Protein AF-0000000082939467 (afdb_homodimer)

Secondary structure (DSSP, 8-state):
--------PPEEEEEE-SSTTSSHHHHHHHHHHHHHTTT--EEEEEE-TTT--HHHHTT---S--HHHHHHTGGG--HHHHHTTSEEPTTS-EEEPPPSSGGGGGG--HHHHHHHHHHHHHH-SEEEEEE-SS--HHHHHHHHH-SEEEEEE-S-HHHHHHHHHHHHHHHHTT-GGGEEEEETTTTS--SS-GGGHHHHHT-SS-EE----HHHHHHHHHHT--HHHH-TTSHHHHHHHHHHHHHHHHHHHHHHHHHS--HHHHHHHHHHHHHTT-/--------PPEEEEEE-SSTTSSHHHHHHHHHHHHHTTT--EEEEEE-TTT--HHHHTT---S--HHHHHHTGGG--HHHHHTTSEEPTTS-EEEPPPSSGGGGGG--HHHHHHHHHHHHHH-SEEEEEE-SS--HHHHHHHHH-SEEEEEE-S-HHHHHHHHHHHHHHHHTT-GGGEEEEETTTTS--SS-GGGHHHHHT-SS-EE----HHHHHHHHHHT--HHHH-TTSHHHHHHHHHHHHHHHHHHHHHHHHHS--HHHHHHHHHHHHHTT-

Structure (mmCIF, N/CA/C/O backbone):
data_AF-0000000082939467-model_v1
#
loop_
_entity.id
_entity.type
_entity.pdbx_description
1 polymer 'AAA family ATPase'
#
loop_
_atom_site.group_PDB
_atom_site.id
_atom_site.type_symbol
_atom_site.label_atom_id
_atom_site.label_alt_id
_atom_site.label_comp_id
_atom_site.label_asym_id
_atom_site.label_entity_id
_atom_site.label_seq_id
_atom_site.pdbx_PDB_ins_code
_atom_site.Cartn_x
_atom_site.Cartn_y
_atom_site.Cartn_z
_atom_site.occupancy
_atom_site.B_iso_or_equiv
_atom_site.auth_seq_id
_atom_site.auth_comp_id
_atom_site.auth_asym_id
_atom_site.auth_atom_id
_atom_site.pdbx_PDB_model_num
ATOM 1 N N . MET A 1 1 ? 21.891 41.375 25.562 1 28.53 1 MET A N 1
ATOM 2 C CA . MET A 1 1 ? 21.516 39.969 25.781 1 28.53 1 MET A CA 1
ATOM 3 C C . MET A 1 1 ? 20.375 39.562 24.875 1 28.53 1 MET A C 1
ATOM 5 O O . MET A 1 1 ? 19.234 40.031 25.047 1 28.53 1 MET A O 1
ATOM 9 N N . SER A 1 2 ? 20.594 39.531 23.578 1 32.28 2 SER A N 1
ATOM 10 C CA . SER A 1 2 ? 19.656 39.406 22.453 1 32.28 2 SER A CA 1
ATOM 11 C C . SER A 1 2 ? 18.656 38.281 22.703 1 32.28 2 SER A C 1
ATOM 13 O O . SER A 1 2 ? 19.047 37.188 23.109 1 32.28 2 SER A O 1
ATOM 15 N N . GLU A 1 3 ? 17.531 38.562 23.281 1 34.47 3 GLU A N 1
ATOM 16 C CA . GLU A 1 3 ? 16.453 37.594 23.422 1 34.47 3 GLU A CA 1
ATOM 17 C C . GLU A 1 3 ? 16.406 36.625 22.234 1 34.47 3 GLU A C 1
ATOM 19 O O . GLU A 1 3 ? 16.062 37.031 21.125 1 34.47 3 GLU A O 1
ATOM 24 N N . GLU A 1 4 ? 17.453 35.938 21.906 1 37.97 4 GLU A N 1
ATOM 25 C CA . GLU A 1 4 ? 17.344 34.844 20.938 1 37.97 4 GLU A CA 1
ATOM 26 C C . GLU A 1 4 ? 15.953 34.219 21 1 37.97 4 GLU A C 1
ATOM 28 O O . GLU A 1 4 ? 15.633 33.5 21.953 1 37.97 4 GLU A O 1
ATOM 33 N N . LYS A 1 5 ? 14.914 34.969 20.766 1 39.53 5 LYS A N 1
ATOM 34 C CA . LYS A 1 5 ? 13.562 34.406 20.641 1 39.53 5 LYS A CA 1
ATOM 35 C C . LYS A 1 5 ? 13.586 32.969 20.125 1 39.53 5 LYS A C 1
ATOM 37 O O . LYS A 1 5 ? 14.039 32.719 19.016 1 39.53 5 LYS A O 1
ATOM 42 N N . ASN A 1 6 ? 14.086 31.984 20.797 1 44.5 6 ASN A N 1
ATOM 43 C CA . ASN A 1 6 ? 13.992 30.547 20.578 1 44.5 6 ASN A CA 1
ATOM 44 C C . ASN A 1 6 ? 12.758 30.172 19.766 1 44.5 6 ASN A C 1
ATOM 46 O O . ASN A 1 6 ? 11.695 29.891 20.328 1 44.5 6 ASN A O 1
ATOM 50 N N . GLN A 1 7 ? 12.414 30.891 18.75 1 52.31 7 GLN A N 1
ATOM 51 C CA . GLN A 1 7 ? 11.258 30.609 17.906 1 52.31 7 GLN A CA 1
ATOM 52 C C . GLN A 1 7 ? 11.148 29.109 17.609 1 52.31 7 GLN A C 1
ATOM 54 O O . GLN A 1 7 ? 12.031 28.531 16.969 1 52.31 7 GLN A O 1
ATOM 59 N N . LYS A 1 8 ? 10.453 28.312 18.359 1 68 8 LYS A N 1
ATOM 60 C CA . LYS A 1 8 ? 10.227 26.875 18.297 1 68 8 LYS A CA 1
ATOM 61 C C . LYS A 1 8 ? 9.805 26.438 16.891 1 68 8 LYS A C 1
ATOM 63 O O . LYS A 1 8 ? 8.922 27.062 16.297 1 68 8 LYS A O 1
ATOM 68 N N . ARG A 1 9 ? 10.648 25.688 16.234 1 85 9 ARG A N 1
ATOM 69 C CA . ARG A 1 9 ? 10.359 25.172 14.906 1 85 9 ARG A CA 1
ATOM 70 C C . ARG A 1 9 ? 9 24.469 14.875 1 85 9 ARG A C 1
ATOM 72 O O . ARG A 1 9 ? 8.453 24.125 15.922 1 85 9 ARG A O 1
ATOM 79 N N . GLY A 1 10 ? 8.398 24.469 13.766 1 94.25 10 GLY A N 1
ATOM 80 C CA . GLY A 1 10 ? 7.156 23.734 13.594 1 94.25 10 GLY A CA 1
ATOM 81 C C . GLY A 1 10 ? 7.27 22.266 13.953 1 94.25 10 GLY A C 1
ATOM 82 O O . GLY A 1 10 ? 8.367 21.766 14.219 1 94.25 10 GLY A O 1
ATOM 83 N N . GLU A 1 11 ? 6.188 21.688 14.141 1 96.25 11 GLU A N 1
ATOM 84 C CA . GLU A 1 11 ? 6.117 20.266 14.445 1 96.25 11 GLU A CA 1
ATOM 85 C C . GLU A 1 11 ? 6.02 19.438 13.164 1 96.25 11 GLU A C 1
ATOM 87 O O . GLU A 1 11 ? 5.293 19.797 12.242 1 96.25 11 GLU A O 1
ATOM 92 N N . PHE A 1 12 ? 6.828 18.438 13.125 1 98 12 PHE A N 1
ATOM 93 C CA . PHE A 1 12 ? 6.816 17.5 12 1 98 12 PHE A CA 1
ATOM 94 C C . PHE A 1 12 ? 6.02 16.25 12.352 1 98 12 PHE A C 1
ATOM 96 O O . PHE A 1 12 ? 6.391 15.492 13.25 1 98 12 PHE A O 1
ATOM 103 N N . ILE A 1 13 ? 4.898 15.961 11.609 1 98.56 13 ILE A N 1
ATOM 104 C CA . ILE A 1 13 ? 4.031 14.805 11.828 1 98.56 13 ILE A CA 1
ATOM 105 C C . ILE A 1 13 ? 4.133 13.852 10.633 1 98.56 13 ILE A C 1
ATOM 107 O O . ILE A 1 13 ? 3.93 14.266 9.484 1 98.56 13 ILE A O 1
ATOM 111 N N . ALA A 1 14 ? 4.504 12.648 10.875 1 98.88 14 ALA A N 1
ATOM 112 C CA . ALA A 1 14 ? 4.523 11.633 9.82 1 98.88 14 ALA A CA 1
ATOM 113 C C . ALA A 1 14 ? 3.305 10.719 9.906 1 98.88 14 ALA A C 1
ATOM 115 O O . ALA A 1 14 ? 2.982 10.211 10.984 1 98.88 14 ALA A O 1
ATOM 116 N N . VAL A 1 15 ? 2.572 10.547 8.812 1 98.94 15 VAL A N 1
ATOM 117 C CA . VAL A 1 15 ? 1.457 9.609 8.703 1 98.94 15 VAL A CA 1
ATOM 118 C C . VAL A 1 15 ? 1.911 8.344 7.988 1 98.94 15 VAL A C 1
ATOM 120 O O . VAL A 1 15 ? 2.357 8.398 6.84 1 98.94 15 VAL A O 1
ATOM 123 N N . CYS A 1 16 ? 1.821 7.227 8.648 1 98.75 16 CYS A N 1
ATOM 124 C CA . CYS A 1 16 ? 2.342 5.996 8.062 1 98.75 16 CYS A CA 1
ATOM 125 C C . CYS A 1 16 ? 1.391 4.832 8.312 1 98.75 16 CYS A C 1
ATOM 127 O O . CYS A 1 16 ? 0.401 4.973 9.031 1 98.75 16 CYS A O 1
ATOM 129 N N . SER A 1 17 ? 1.609 3.713 7.617 1 98.75 17 SER A N 1
ATOM 130 C CA . SER A 1 17 ? 0.837 2.486 7.777 1 98.75 17 SER A CA 1
ATOM 131 C C . SER A 1 17 ? 1.617 1.273 7.281 1 98.75 17 SER A C 1
ATOM 133 O O . SER A 1 17 ? 2.514 1.406 6.445 1 98.75 17 SER A O 1
ATOM 135 N N . ALA A 1 18 ? 1.252 0.161 7.836 1 98.38 18 ALA A N 1
ATOM 136 C CA . ALA A 1 18 ? 1.887 -1.093 7.441 1 98.38 18 ALA A CA 1
ATOM 137 C C . ALA A 1 18 ? 1.217 -1.68 6.203 1 98.38 18 ALA A C 1
ATOM 139 O O . ALA A 1 18 ? 1.809 -2.5 5.496 1 98.38 18 ALA A O 1
ATOM 140 N N . LYS A 1 19 ? 0.039 -1.271 5.969 1 97.69 19 LYS A N 1
ATOM 141 C CA . LYS A 1 19 ? -0.744 -1.766 4.84 1 97.69 19 LYS A CA 1
ATOM 142 C C . LYS A 1 19 ? -1.3 -0.612 4.008 1 97.69 19 LYS A C 1
ATOM 144 O O . LYS A 1 19 ? -1.622 0.449 4.547 1 97.69 19 LYS A O 1
ATOM 149 N N . GLY A 1 20 ? -1.345 -0.86 2.648 1 96.69 20 GLY A N 1
ATOM 150 C CA . GLY A 1 20 ? -1.937 0.125 1.758 1 96.69 20 GLY A CA 1
ATOM 151 C C . GLY A 1 20 ? -3.453 0.112 1.776 1 96.69 20 GLY A C 1
ATOM 152 O O . GLY A 1 20 ? -4.066 -0.899 2.127 1 96.69 20 GLY A O 1
ATOM 153 N N . GLY A 1 21 ? -4.02 1.228 1.443 1 95.44 21 GLY A N 1
ATOM 154 C CA . GLY A 1 21 ? -5.465 1.303 1.301 1 95.44 21 GLY A CA 1
ATOM 155 C C . GLY A 1 21 ? -6.184 1.526 2.619 1 95.44 21 GLY A C 1
ATOM 156 O O . GLY A 1 21 ? -7.402 1.364 2.703 1 95.44 21 GLY A O 1
ATOM 157 N N . VAL A 1 22 ? -5.461 1.931 3.611 1 97.44 22 VAL A N 1
ATOM 158 C CA . VAL A 1 22 ? -6.082 2.047 4.93 1 97.44 22 VAL A CA 1
ATOM 159 C C . VAL A 1 22 ? -6.477 3.498 5.188 1 97.44 22 VAL A C 1
ATOM 161 O O . VAL A 1 22 ? -7.047 3.816 6.234 1 97.44 22 VAL A O 1
ATOM 164 N N . GLY A 1 23 ? -6.086 4.48 4.312 1 97.62 23 GLY A N 1
ATOM 165 C CA . GLY A 1 23 ? -6.602 5.836 4.41 1 97.62 23 GLY A CA 1
ATOM 166 C C . GLY A 1 23 ? -5.547 6.848 4.82 1 97.62 23 GLY A C 1
ATOM 167 O O . GLY A 1 23 ? -5.871 7.91 5.355 1 97.62 23 GLY A O 1
ATOM 168 N N . ARG A 1 24 ? -4.289 6.586 4.598 1 98.31 24 ARG A N 1
ATOM 169 C CA . ARG A 1 24 ? -3.221 7.508 4.977 1 98.31 24 ARG A CA 1
ATOM 170 C C . ARG A 1 24 ? -3.393 8.859 4.289 1 98.31 24 ARG A C 1
ATOM 172 O O . ARG A 1 24 ? -3.424 9.898 4.949 1 98.31 24 ARG A O 1
ATOM 179 N N . THR A 1 25 ? -3.498 8.836 2.951 1 98.5 25 THR A N 1
ATOM 180 C CA . THR A 1 25 ? -3.604 10.062 2.17 1 98.5 25 THR A CA 1
ATOM 181 C C . THR A 1 25 ? -4.875 10.828 2.533 1 98.5 25 THR A C 1
ATOM 183 O O . THR A 1 25 ? -4.836 12.039 2.736 1 98.5 25 THR A O 1
ATOM 186 N N . LEU A 1 26 ? -5.957 10.094 2.664 1 98.38 26 LEU A N 1
ATOM 187 C CA . LEU A 1 26 ? -7.234 10.695 3.043 1 98.38 26 LEU A CA 1
ATOM 188 C C . LEU A 1 26 ? -7.117 11.422 4.379 1 98.38 26 LEU A C 1
ATOM 190 O O . LEU A 1 26 ? -7.57 12.562 4.508 1 98.38 26 LEU A O 1
ATOM 194 N N . LEU A 1 27 ? -6.547 10.75 5.332 1 98.69 27 LEU A N 1
ATOM 195 C CA . LEU A 1 27 ? -6.391 11.328 6.66 1 98.69 27 LEU A CA 1
ATOM 196 C C . LEU A 1 27 ? -5.469 12.539 6.621 1 98.69 27 LEU A C 1
ATOM 198 O O . LEU A 1 27 ? -5.75 13.562 7.258 1 98.69 27 LEU A O 1
ATOM 202 N N . THR A 1 28 ? -4.391 12.461 5.895 1 98.88 28 THR A N 1
ATOM 203 C CA . THR A 1 28 ? -3.383 13.516 5.824 1 98.88 28 THR A CA 1
ATOM 204 C C . THR A 1 28 ? -3.998 14.812 5.312 1 98.88 28 THR A C 1
ATOM 206 O O . THR A 1 28 ? -3.865 15.859 5.949 1 98.88 28 THR A O 1
ATOM 209 N N . VAL A 1 29 ? -4.719 14.758 4.215 1 98.81 29 VAL A N 1
ATOM 210 C CA . VAL A 1 29 ? -5.207 15.984 3.586 1 98.81 29 VAL A CA 1
ATOM 211 C C . VAL A 1 29 ? -6.336 16.578 4.426 1 98.81 29 VAL A C 1
ATOM 213 O O . VAL A 1 29 ? -6.434 17.797 4.57 1 98.81 29 VAL A O 1
ATOM 216 N N . ASN A 1 30 ? -7.16 15.758 5.012 1 98.81 30 ASN A N 1
ATOM 217 C CA . ASN A 1 30 ? -8.25 16.266 5.832 1 98.81 30 ASN A CA 1
ATOM 218 C C . ASN A 1 30 ? -7.746 16.828 7.16 1 98.81 30 ASN A C 1
ATOM 220 O O . ASN A 1 30 ? -8.25 17.844 7.645 1 98.81 30 ASN A O 1
ATOM 224 N N . LEU A 1 31 ? -6.781 16.172 7.746 1 98.56 31 LEU A N 1
ATOM 225 C CA . LEU A 1 31 ? -6.172 16.688 8.977 1 98.56 31 LEU A CA 1
ATOM 226 C C . LEU A 1 31 ? -5.504 18.031 8.734 1 98.56 31 LEU A C 1
ATOM 228 O O . LEU A 1 31 ? -5.66 18.953 9.539 1 98.56 31 LEU A O 1
ATOM 232 N N . ALA A 1 32 ? -4.742 18.156 7.648 1 98.56 32 ALA A N 1
ATOM 233 C CA . ALA A 1 32 ? -4.07 19.406 7.305 1 98.56 32 ALA A CA 1
ATOM 234 C C . ALA A 1 32 ? -5.074 20.547 7.172 1 98.56 32 ALA A C 1
ATOM 236 O O . ALA A 1 32 ? -4.879 21.609 7.75 1 98.56 32 ALA A O 1
ATOM 237 N N . VAL A 1 33 ? -6.152 20.297 6.465 1 98.31 33 VAL A N 1
ATOM 238 C CA . VAL A 1 33 ? -7.164 21.312 6.246 1 98.31 33 VAL A CA 1
ATOM 239 C C . VAL A 1 33 ? -7.855 21.656 7.566 1 98.31 33 VAL A C 1
ATOM 241 O O . VAL A 1 33 ? -8.125 22.812 7.855 1 98.31 33 VAL A O 1
ATOM 244 N N . ALA A 1 34 ? -8.133 20.641 8.367 1 97.69 34 ALA A N 1
ATOM 245 C CA . ALA A 1 34 ? -8.773 20.859 9.664 1 97.69 34 ALA A CA 1
ATOM 246 C C . ALA A 1 34 ? -7.91 21.734 10.57 1 97.69 34 ALA A C 1
ATOM 248 O O . ALA A 1 34 ? -8.422 22.609 11.258 1 97.69 34 ALA A O 1
ATOM 249 N N . LEU A 1 35 ? -6.645 21.516 10.562 1 95.75 35 LEU A N 1
ATOM 250 C CA . LEU A 1 35 ? -5.707 22.312 11.359 1 95.75 35 LEU A CA 1
ATOM 251 C C . LEU A 1 35 ? -5.598 23.734 10.82 1 95.75 35 LEU A C 1
ATOM 253 O O . LEU A 1 35 ? -5.5 24.688 11.586 1 95.75 35 LEU A O 1
ATOM 257 N N . CYS A 1 36 ? -5.602 23.859 9.555 1 92 36 CYS A N 1
ATOM 258 C CA . CYS A 1 36 ? -5.457 25.156 8.898 1 92 36 CYS A CA 1
ATOM 259 C C . CYS A 1 36 ? -6.617 26.078 9.25 1 92 36 CYS A C 1
ATOM 261 O O . CYS A 1 36 ? -6.449 27.297 9.328 1 92 36 CYS A O 1
ATOM 263 N N . LYS A 1 37 ? -7.719 25.594 9.461 1 85.75 37 LYS A N 1
ATOM 264 C CA . LYS A 1 37 ? -8.914 26.375 9.797 1 85.75 37 LYS A CA 1
ATOM 265 C C . LYS A 1 37 ? -8.75 27.094 11.133 1 85.75 37 LYS A C 1
ATOM 267 O O . LYS A 1 37 ? -9.469 28.047 11.414 1 85.75 37 LYS A O 1
ATOM 272 N N . LYS A 1 38 ? -7.801 26.828 11.844 1 82.38 38 LYS A N 1
ATOM 273 C CA . LYS A 1 38 ? -7.512 27.484 13.117 1 82.38 38 LYS A CA 1
ATOM 274 C C . LYS A 1 38 ? -6.43 28.547 12.945 1 82.38 38 LYS A C 1
ATOM 276 O O . LYS A 1 38 ? -5.734 28.891 13.906 1 82.38 38 LYS A O 1
ATOM 281 N N . ASN A 1 39 ? -6.133 28.969 11.719 1 84.19 39 ASN A N 1
ATOM 282 C CA . ASN A 1 39 ? -5.145 29.984 11.367 1 84.19 39 ASN A CA 1
ATOM 283 C C . ASN A 1 39 ? -3.725 29.5 11.656 1 84.19 39 ASN A C 1
ATOM 285 O O . ASN A 1 39 ? -2.891 30.281 12.141 1 84.19 39 ASN A O 1
ATOM 289 N N . ILE A 1 40 ? -3.617 28.25 11.531 1 88.38 40 ILE A N 1
ATOM 290 C CA . ILE A 1 40 ? -2.32 27.609 11.68 1 88.38 40 ILE A CA 1
ATOM 291 C C . ILE A 1 40 ? -1.678 27.422 10.305 1 88.38 40 ILE A C 1
ATOM 293 O O . ILE A 1 40 ? -2.334 26.984 9.359 1 88.38 40 ILE A O 1
ATOM 297 N N . ARG A 1 41 ? -0.476 27.859 10.156 1 94 41 ARG A N 1
ATOM 298 C CA . ARG A 1 41 ? 0.262 27.609 8.922 1 94 41 ARG A CA 1
ATOM 299 C C . ARG A 1 41 ? 0.647 26.141 8.797 1 94 41 ARG A C 1
ATOM 301 O O . ARG A 1 41 ? 1.319 25.594 9.68 1 94 41 ARG A O 1
ATOM 308 N N . ILE A 1 42 ? 0.168 25.516 7.727 1 96.75 42 ILE A N 1
ATOM 309 C CA . ILE A 1 42 ? 0.324 24.078 7.574 1 96.75 42 ILE A CA 1
ATOM 310 C C . ILE A 1 42 ? 0.882 23.75 6.188 1 96.75 42 ILE A C 1
ATOM 312 O O . ILE A 1 42 ? 0.485 24.375 5.195 1 96.75 42 ILE A O 1
ATOM 316 N N . SER A 1 43 ? 1.82 22.828 6.145 1 97.81 43 SER A N 1
ATOM 317 C CA . SER A 1 43 ? 2.266 22.281 4.867 1 97.81 43 SER A CA 1
ATOM 318 C C . SER A 1 43 ? 2.221 20.75 4.879 1 97.81 43 SER A C 1
ATOM 320 O O . SER A 1 43 ? 2.195 20.125 5.945 1 97.81 43 SER A O 1
ATOM 322 N N . ILE A 1 44 ? 2.059 20.203 3.688 1 98.75 44 ILE A N 1
ATOM 323 C CA . ILE A 1 44 ? 2.131 18.766 3.494 1 98.75 44 ILE A CA 1
ATOM 324 C C . ILE A 1 44 ? 3.344 18.406 2.635 1 98.75 44 ILE A C 1
ATOM 326 O O . ILE A 1 44 ? 3.598 19.062 1.617 1 98.75 44 ILE A O 1
ATOM 330 N N . LEU A 1 45 ? 4.125 17.516 3.088 1 98.62 45 LEU A N 1
ATOM 331 C CA . LEU A 1 45 ? 5.125 16.844 2.266 1 98.62 45 LEU A CA 1
ATOM 332 C C . LEU A 1 45 ? 4.594 15.516 1.748 1 98.62 45 LEU A C 1
ATOM 334 O O . LEU A 1 45 ? 4.328 14.602 2.533 1 98.62 45 LEU A O 1
ATOM 338 N N . ASP A 1 46 ? 4.375 15.43 0.477 1 98.56 46 ASP A N 1
ATOM 339 C CA . ASP A 1 46 ? 4.031 14.133 -0.089 1 98.56 46 ASP A CA 1
ATOM 340 C C . ASP A 1 46 ? 5.242 13.203 -0.101 1 98.56 46 ASP A C 1
ATOM 342 O O . ASP A 1 46 ? 6.059 13.25 -1.023 1 98.56 46 ASP A O 1
ATOM 346 N N . GLY A 1 47 ? 5.242 12.32 0.919 1 98.31 47 GLY A N 1
ATOM 347 C CA . GLY A 1 47 ? 6.406 11.484 1.158 1 98.31 47 GLY A CA 1
ATOM 348 C C . GLY A 1 47 ? 6.309 10.125 0.493 1 98.31 47 GLY A C 1
ATOM 349 O O . GLY A 1 47 ? 7.184 9.273 0.678 1 98.31 47 GLY A O 1
ATOM 350 N N . ASP A 1 48 ? 5.312 9.797 -0.119 1 98.25 48 ASP A N 1
ATOM 351 C CA . ASP A 1 48 ? 5.301 8.68 -1.062 1 98.25 48 ASP A CA 1
ATOM 352 C C . ASP A 1 48 ? 5.938 9.078 -2.393 1 98.25 48 ASP A C 1
ATOM 354 O O . ASP A 1 48 ? 5.23 9.398 -3.354 1 98.25 48 ASP A O 1
ATOM 358 N N . PHE A 1 49 ? 7.156 8.922 -2.49 1 97.88 49 PHE A N 1
ATOM 359 C CA . PHE A 1 49 ? 7.953 9.562 -3.527 1 97.88 49 PHE A CA 1
ATOM 360 C C . PHE A 1 49 ? 7.785 8.852 -4.863 1 97.88 49 PHE A C 1
ATOM 362 O O . PHE A 1 49 ? 8.164 9.383 -5.91 1 97.88 49 PHE A O 1
ATOM 369 N N . GLN A 1 50 ? 7.238 7.656 -4.863 1 97.88 50 GLN A N 1
ATOM 370 C CA . GLN A 1 50 ? 7.027 6.957 -6.125 1 97.88 50 GLN A CA 1
ATOM 371 C C . GLN A 1 50 ? 5.629 7.23 -6.68 1 97.88 50 GLN A C 1
ATOM 373 O O . GLN A 1 50 ? 5.465 7.438 -7.883 1 97.88 50 GLN A O 1
ATOM 378 N N . PHE A 1 51 ? 4.656 7.219 -5.707 1 98.06 51 PHE A N 1
ATOM 379 C CA . PHE A 1 51 ? 3.281 7.238 -6.184 1 98.06 51 PHE A CA 1
ATOM 380 C C . PHE A 1 51 ? 2.404 8.094 -5.281 1 98.06 51 PHE A C 1
ATOM 382 O O . PHE A 1 51 ? 1.312 7.684 -4.891 1 98.06 51 PHE A O 1
ATOM 389 N N . GLY A 1 52 ? 2.891 9.258 -5.016 1 97.62 52 GLY A N 1
ATOM 390 C CA . GLY A 1 52 ? 2.158 10.156 -4.137 1 97.62 52 GLY A CA 1
ATOM 391 C C . GLY A 1 52 ? 0.855 10.648 -4.742 1 97.62 52 GLY A C 1
ATOM 392 O O . GLY A 1 52 ? 0.78 10.906 -5.945 1 97.62 52 GLY A O 1
ATOM 393 N N . ASP A 1 53 ? -0.209 10.82 -3.842 1 97 53 ASP A N 1
ATOM 394 C CA . ASP A 1 53 ? -1.542 11.156 -4.34 1 97 53 ASP A CA 1
ATOM 395 C C . ASP A 1 53 ? -2.08 12.414 -3.668 1 97 53 ASP A C 1
ATOM 397 O O . ASP A 1 53 ? -3.26 12.742 -3.811 1 97 53 ASP A O 1
ATOM 401 N N . VAL A 1 54 ? -1.23 13.125 -2.945 1 98.5 54 VAL A N 1
ATOM 402 C CA . VAL A 1 54 ? -1.71 14.281 -2.189 1 98.5 54 VAL A CA 1
ATOM 403 C C . VAL A 1 54 ? -2.262 15.336 -3.148 1 98.5 54 VAL A C 1
ATOM 405 O O . VAL A 1 54 ? -3.342 15.883 -2.92 1 98.5 54 VAL A O 1
ATOM 408 N N . SER A 1 55 ? -1.51 15.625 -4.254 1 97.88 55 SER A N 1
ATOM 409 C CA . SER A 1 55 ? -1.949 16.625 -5.215 1 97.88 55 SER A CA 1
ATOM 410 C C . SER A 1 55 ? -3.305 16.266 -5.816 1 97.88 55 SER A C 1
ATOM 412 O O . SER A 1 55 ? -4.18 17.125 -5.949 1 97.88 55 SER A O 1
ATOM 414 N N . LEU A 1 56 ? -3.49 15.078 -6.105 1 96.94 56 LEU A N 1
ATOM 415 C CA . LEU A 1 56 ? -4.762 14.609 -6.652 1 96.94 56 LEU A CA 1
ATOM 416 C C . LEU A 1 56 ? -5.871 14.711 -5.609 1 96.94 56 LEU A C 1
ATOM 418 O O . LEU A 1 56 ? -6.984 15.125 -5.922 1 96.94 56 LEU A O 1
ATOM 422 N N . ALA A 1 57 ? -5.578 14.336 -4.375 1 97.94 57 ALA A N 1
ATOM 423 C CA . ALA A 1 57 ? -6.547 14.328 -3.283 1 97.94 57 ALA A CA 1
ATOM 424 C C . ALA A 1 57 ? -7.008 15.75 -2.951 1 97.94 57 ALA A C 1
ATOM 426 O O . ALA A 1 57 ? -8.039 15.938 -2.297 1 97.94 57 ALA A O 1
ATOM 427 N N . MET A 1 58 ? -6.211 16.734 -3.428 1 98.25 58 MET A N 1
ATOM 428 C CA . MET A 1 58 ? -6.543 18.125 -3.139 1 98.25 58 MET A CA 1
ATOM 429 C C . MET A 1 58 ? -6.809 18.906 -4.426 1 98.25 58 MET A C 1
ATOM 431 O O . MET A 1 58 ? -6.891 20.125 -4.41 1 98.25 58 MET A O 1
ATOM 435 N N . ASP A 1 59 ? -6.848 18.172 -5.508 1 97.38 59 ASP A N 1
ATOM 436 C CA . ASP A 1 59 ? -7.09 18.75 -6.828 1 97.38 59 ASP A CA 1
ATOM 437 C C . ASP A 1 59 ? -6.102 19.859 -7.133 1 97.38 59 ASP A C 1
ATOM 439 O O . ASP A 1 59 ? -6.496 20.953 -7.574 1 97.38 59 ASP A O 1
ATOM 443 N N . LEU A 1 60 ? -4.883 19.516 -6.844 1 96.19 60 LEU A N 1
ATOM 444 C CA . LEU A 1 60 ? -3.805 20.453 -7.121 1 96.19 60 LEU A CA 1
ATOM 445 C C . LEU A 1 60 ? -3.086 20.078 -8.414 1 96.19 60 LEU A C 1
ATOM 447 O O . LEU A 1 60 ? -2.859 18.906 -8.695 1 96.19 60 LEU A O 1
ATOM 451 N N . GLN A 1 61 ? -2.916 21.016 -9.227 1 89 61 GLN A N 1
ATOM 452 C CA . GLN A 1 61 ? -2.043 20.859 -10.391 1 89 61 GLN A CA 1
ATOM 453 C C . GLN A 1 61 ? -0.644 21.391 -10.094 1 89 61 GLN A C 1
ATOM 455 O O . GLN A 1 61 ? -0.372 22.578 -10.273 1 89 61 GLN A O 1
ATOM 460 N N . SER A 1 62 ? 0.116 20.578 -9.688 1 82.94 62 SER A N 1
ATOM 461 C CA . SER A 1 62 ? 1.438 21.016 -9.258 1 82.94 62 SER A CA 1
ATOM 462 C C . SER A 1 62 ? 2.363 21.234 -10.445 1 82.94 62 SER A C 1
ATOM 464 O O . SER A 1 62 ? 2.525 20.344 -11.289 1 82.94 62 SER A O 1
ATOM 466 N N . THR A 1 63 ? 2.885 22.391 -10.422 1 84.19 63 THR A N 1
ATOM 467 C CA . THR A 1 63 ? 3.871 22.703 -11.445 1 84.19 63 THR A CA 1
ATOM 468 C C . THR A 1 63 ? 5.242 22.156 -11.07 1 84.19 63 THR A C 1
ATOM 470 O O . THR A 1 63 ? 5.988 21.688 -11.938 1 84.19 63 THR A O 1
ATOM 473 N N . PHE A 1 64 ? 5.477 22.203 -9.773 1 89.94 64 PHE A N 1
ATOM 474 C CA . PHE A 1 64 ? 6.754 21.75 -9.242 1 89.94 64 PHE A CA 1
ATOM 475 C C . PHE A 1 64 ? 6.551 20.609 -8.25 1 89.94 64 PHE A C 1
ATOM 477 O O . PHE A 1 64 ? 5.473 20.469 -7.664 1 89.94 64 PHE A O 1
ATOM 484 N N . THR A 1 65 ? 7.598 19.797 -8.203 1 93.56 65 THR A N 1
ATOM 485 C CA . THR A 1 65 ? 7.652 18.703 -7.238 1 93.56 65 THR A CA 1
ATOM 486 C C . THR A 1 65 ? 8.953 18.75 -6.438 1 93.56 65 THR A C 1
ATOM 488 O O . THR A 1 65 ? 9.781 19.625 -6.645 1 93.56 65 THR A O 1
ATOM 491 N N . ILE A 1 66 ? 9.094 17.859 -5.562 1 92.88 66 ILE A N 1
ATOM 492 C CA . ILE A 1 66 ? 10.305 17.781 -4.746 1 92.88 66 ILE A CA 1
ATOM 493 C C . ILE A 1 66 ? 11.516 17.547 -5.637 1 92.88 66 ILE A C 1
ATOM 495 O O . ILE A 1 66 ? 12.633 17.938 -5.297 1 92.88 66 ILE A O 1
ATOM 499 N N . LYS A 1 67 ? 11.312 16.906 -6.746 1 91.81 67 LYS A N 1
ATOM 500 C CA . LYS A 1 67 ? 12.398 16.688 -7.699 1 91.81 67 LYS A CA 1
ATOM 501 C C . LYS A 1 67 ? 13.023 18 -8.141 1 91.81 67 LYS A C 1
ATOM 503 O O . LYS A 1 67 ? 14.242 18.109 -8.273 1 91.81 67 LYS A O 1
ATOM 508 N N . ASP A 1 68 ? 12.211 18.984 -8.336 1 91.44 68 ASP A N 1
ATOM 509 C CA . ASP A 1 68 ? 12.68 20.297 -8.781 1 91.44 68 ASP A CA 1
ATOM 510 C C . ASP A 1 68 ? 13.469 21 -7.676 1 91.44 68 ASP A C 1
ATOM 512 O O . ASP A 1 68 ? 14.438 21.703 -7.957 1 91.44 68 ASP A O 1
ATOM 516 N N . VAL A 1 69 ? 13.062 20.766 -6.48 1 88.25 69 VAL A N 1
ATOM 517 C CA . VAL A 1 69 ? 13.758 21.359 -5.336 1 88.25 69 VAL A CA 1
ATOM 518 C C . VAL A 1 69 ? 15.172 20.797 -5.25 1 88.25 69 VAL A C 1
ATOM 520 O O . VAL A 1 69 ? 16.125 21.531 -5.016 1 88.25 69 VAL A O 1
ATOM 523 N N . ILE A 1 70 ? 15.266 19.5 -5.5 1 88.38 70 ILE A N 1
ATOM 524 C CA . ILE A 1 70 ? 16.547 18.797 -5.414 1 88.38 70 ILE A CA 1
ATOM 525 C C . ILE A 1 70 ? 17.5 19.359 -6.457 1 88.38 70 ILE A C 1
ATOM 527 O O . ILE A 1 70 ? 18.703 19.469 -6.203 1 88.38 70 ILE A O 1
ATOM 531 N N . GLN A 1 71 ? 16.984 19.703 -7.555 1 85.38 71 GLN A N 1
ATOM 532 C CA . GLN A 1 71 ? 17.812 20.219 -8.633 1 85.38 71 GLN A CA 1
ATOM 533 C C . GLN A 1 71 ? 18.391 21.594 -8.273 1 85.38 71 GLN A C 1
ATOM 535 O O . GLN A 1 71 ? 19.422 22 -8.828 1 85.38 71 GLN A O 1
ATOM 540 N N . GLU A 1 72 ? 17.812 22.297 -7.281 1 83.69 72 GLU A N 1
ATOM 541 C CA . GLU A 1 72 ? 18.25 23.625 -6.855 1 83.69 72 GLU A CA 1
ATOM 542 C C . GLU A 1 72 ? 18.703 23.609 -5.395 1 83.69 72 GLU A C 1
ATOM 544 O O . GLU A 1 72 ? 18.625 24.641 -4.715 1 83.69 72 GLU A O 1
ATOM 549 N N . ILE A 1 73 ? 19.094 22.516 -4.969 1 82 73 ILE A N 1
ATOM 550 C CA . ILE A 1 73 ? 19.25 22.297 -3.539 1 82 73 ILE A CA 1
ATOM 551 C C . ILE A 1 73 ? 20.359 23.203 -2.998 1 82 73 ILE A C 1
ATOM 553 O O . ILE A 1 73 ? 20.297 23.641 -1.848 1 82 73 ILE A O 1
ATOM 557 N N . THR A 1 74 ? 21.344 23.5 -3.777 1 81 74 THR A N 1
ATOM 558 C CA . THR A 1 74 ? 22.469 24.312 -3.336 1 81 74 THR A CA 1
ATOM 559 C C . THR A 1 74 ? 22.047 25.734 -3.057 1 81 74 THR A C 1
ATOM 561 O O . THR A 1 74 ? 22.641 26.422 -2.229 1 81 74 THR A O 1
ATOM 564 N N . ARG A 1 75 ? 20.953 26.188 -3.617 1 80.62 75 ARG A N 1
ATOM 565 C CA . ARG A 1 75 ? 20.469 27.562 -3.465 1 80.62 75 ARG A CA 1
ATOM 566 C C . ARG A 1 75 ? 19.219 27.609 -2.611 1 80.62 75 ARG A C 1
ATOM 568 O O . ARG A 1 75 ? 18.609 28.672 -2.447 1 80.62 75 ARG A O 1
ATOM 575 N N . LEU A 1 76 ? 18.984 26.547 -2.047 1 80.75 76 LEU A N 1
ATOM 576 C CA . LEU A 1 76 ? 17.688 26.422 -1.398 1 80.75 76 LEU A CA 1
ATOM 577 C C . LEU A 1 76 ? 17.672 27.141 -0.055 1 80.75 76 LEU A C 1
ATOM 579 O O . LEU A 1 76 ? 18.578 26.938 0.771 1 80.75 76 LEU A O 1
ATOM 583 N N . ASP A 1 77 ? 16.938 28.109 0.051 1 80.75 77 ASP A N 1
ATOM 584 C CA . ASP A 1 77 ? 16.562 28.703 1.33 1 80.75 77 ASP A CA 1
ATOM 585 C C . ASP A 1 77 ? 15.055 28.719 1.515 1 80.75 77 ASP A C 1
ATOM 587 O O . ASP A 1 77 ? 14.32 28.125 0.728 1 80.75 77 ASP A O 1
ATOM 591 N N . GLU A 1 78 ? 14.594 29.203 2.648 1 75.12 78 GLU A N 1
ATOM 592 C CA . GLU A 1 78 ? 13.172 29.156 2.973 1 75.12 78 GLU A CA 1
ATOM 593 C C . GLU A 1 78 ? 12.344 29.891 1.922 1 75.12 78 GLU A C 1
ATOM 595 O O . GLU A 1 78 ? 11.211 29.484 1.623 1 75.12 78 GLU A O 1
ATOM 600 N N . TYR A 1 79 ? 12.875 30.922 1.36 1 78.56 79 TYR A N 1
ATOM 601 C CA . TYR A 1 79 ? 12.133 31.719 0.396 1 78.56 79 TYR A CA 1
ATOM 602 C C . TYR A 1 79 ? 12.055 31.031 -0.955 1 78.56 79 TYR A C 1
ATOM 604 O O . TYR A 1 79 ? 11 31.016 -1.596 1 78.56 79 TYR A O 1
ATOM 612 N N . THR A 1 80 ? 13.062 30.344 -1.239 1 85.06 80 THR A N 1
ATOM 613 C CA . THR A 1 80 ? 13.07 29.625 -2.516 1 85.06 80 THR A CA 1
ATOM 614 C C . THR A 1 80 ? 12.211 28.375 -2.439 1 85.06 80 THR A C 1
ATOM 616 O O . THR A 1 80 ? 11.547 28 -3.412 1 85.06 80 THR A O 1
ATOM 619 N N . LEU A 1 81 ? 12.117 27.828 -1.257 1 90.12 81 LEU A N 1
ATOM 620 C CA . LEU A 1 81 ? 11.312 26.625 -1.096 1 90.12 81 LEU A CA 1
ATOM 621 C C . LEU A 1 81 ? 9.828 26.938 -1.256 1 90.12 81 LEU A C 1
ATOM 623 O O . LEU A 1 81 ? 9.078 26.156 -1.829 1 90.12 81 LEU A O 1
ATOM 627 N N . ALA A 1 82 ? 9.469 28.078 -0.8 1 89.38 82 ALA A N 1
ATOM 628 C CA . ALA A 1 82 ? 8.07 28.5 -0.832 1 89.38 82 ALA A CA 1
ATOM 629 C C . ALA A 1 82 ? 7.539 28.531 -2.264 1 89.38 82 ALA A C 1
ATOM 631 O O . ALA A 1 82 ? 6.367 28.25 -2.504 1 89.38 82 ALA A O 1
ATOM 632 N N . SER A 1 83 ? 8.438 28.797 -3.188 1 89.31 83 SER A N 1
ATOM 633 C CA . SER A 1 83 ? 8.039 28.922 -4.586 1 89.31 83 SER A CA 1
ATOM 634 C C . SER A 1 83 ? 7.738 27.547 -5.195 1 89.31 83 SER A C 1
ATOM 636 O O . SER A 1 83 ? 7.105 27.469 -6.25 1 89.31 83 SER A O 1
ATOM 638 N N . TYR A 1 84 ? 8.141 26.562 -4.527 1 92.44 84 TYR A N 1
ATOM 639 C CA . TYR A 1 84 ? 7.945 25.203 -5.047 1 92.44 84 TYR A CA 1
ATOM 640 C C . TYR A 1 84 ? 6.703 24.562 -4.441 1 92.44 84 TYR A C 1
ATOM 642 O O . TYR A 1 84 ? 6.281 23.484 -4.867 1 92.44 84 TYR A O 1
ATOM 650 N N . LEU A 1 85 ? 6.141 25.25 -3.496 1 94.94 85 LEU A N 1
ATOM 651 C CA . LEU A 1 85 ? 4.957 24.719 -2.836 1 94.94 85 LEU A CA 1
ATOM 652 C C . LEU A 1 85 ? 3.693 25.078 -3.607 1 94.94 85 LEU A C 1
ATOM 654 O O . LEU A 1 85 ? 3.576 26.188 -4.125 1 94.94 85 LEU A O 1
ATOM 658 N N . SER A 1 86 ? 2.824 24.125 -3.771 1 96.62 86 SER A N 1
ATOM 659 C CA . SER A 1 86 ? 1.487 24.406 -4.289 1 96.62 86 SER A CA 1
ATOM 660 C C . SER A 1 86 ? 0.561 24.906 -3.184 1 96.62 86 SER A C 1
ATOM 662 O O . SER A 1 86 ? 0.545 24.344 -2.082 1 96.62 86 SER A O 1
ATOM 664 N N . HIS A 1 87 ? -0.192 25.922 -3.51 1 96.12 87 HIS A N 1
ATOM 665 C CA . HIS A 1 87 ? -1.094 26.516 -2.531 1 96.12 87 HIS A CA 1
ATOM 666 C C . HIS A 1 87 ? -2.529 26.047 -2.748 1 96.12 87 HIS A C 1
ATOM 668 O O . HIS A 1 87 ? -3.107 26.281 -3.812 1 96.12 87 HIS A O 1
ATOM 674 N N . HIS A 1 88 ? -3.064 25.422 -1.769 1 97.38 88 HIS A N 1
ATOM 675 C CA . HIS A 1 88 ? -4.461 25 -1.802 1 97.38 88 HIS A CA 1
ATOM 676 C C . HIS A 1 88 ? -5.379 26.109 -1.304 1 97.38 88 HIS A C 1
ATOM 678 O O . HIS A 1 88 ? -4.965 26.953 -0.503 1 97.38 88 HIS A O 1
ATOM 684 N N . GLU A 1 89 ? -6.625 26.141 -1.75 1 96.06 89 GLU A N 1
ATOM 685 C CA . GLU A 1 89 ? -7.57 27.188 -1.393 1 96.06 89 GLU A CA 1
ATOM 686 C C . GLU A 1 89 ? -7.828 27.203 0.112 1 96.06 89 GLU A C 1
ATOM 688 O O . GLU A 1 89 ? -8.18 28.25 0.671 1 96.06 89 GLU A O 1
ATOM 693 N N . SER A 1 90 ? -7.641 26.125 0.801 1 96.56 90 SER A N 1
ATOM 694 C CA . SER A 1 90 ? -7.824 26.047 2.246 1 96.56 90 SER A CA 1
ATOM 695 C C . SER A 1 90 ? -6.723 26.797 2.986 1 96.56 90 SER A C 1
ATOM 697 O O . SER A 1 90 ? -6.836 27.047 4.184 1 96.56 90 SER A O 1
ATOM 699 N N . GLY A 1 91 ? -5.605 27.016 2.314 1 96.62 91 GLY A N 1
ATOM 700 C CA . GLY A 1 91 ? -4.441 27.625 2.941 1 96.62 91 GLY A CA 1
ATOM 701 C C . GLY A 1 91 ? -3.289 26.656 3.129 1 96.62 91 GLY A C 1
ATOM 702 O O . GLY A 1 91 ? -2.164 27.062 3.418 1 96.62 91 GLY A O 1
ATOM 703 N N . VAL A 1 92 ? -3.553 25.406 2.896 1 97.88 92 VAL A N 1
ATOM 704 C CA . VAL A 1 92 ? -2.52 24.375 3.039 1 97.88 92 VAL A CA 1
ATOM 705 C C . VAL A 1 92 ? -1.524 24.484 1.886 1 97.88 92 VAL A C 1
ATOM 707 O O . VAL A 1 92 ? -1.919 24.688 0.735 1 97.88 92 VAL A O 1
ATOM 710 N N . LYS A 1 93 ? -0.258 24.375 2.219 1 97.44 93 LYS A N 1
ATOM 711 C CA . LYS A 1 93 ? 0.794 24.312 1.208 1 97.44 93 LYS A CA 1
ATOM 712 C C . LYS A 1 93 ? 1.302 22.891 1.02 1 97.44 93 LYS A C 1
ATOM 714 O O . LYS A 1 93 ? 1.431 22.141 1.988 1 97.44 93 LYS A O 1
ATOM 719 N N . VAL A 1 94 ? 1.568 22.531 -0.301 1 98.31 94 VAL A N 1
ATOM 720 C CA . VAL A 1 94 ? 1.925 21.141 -0.569 1 98.31 94 VAL A CA 1
ATOM 721 C C . VAL A 1 94 ? 3.234 21.078 -1.354 1 98.31 94 VAL A C 1
ATOM 723 O O . VAL A 1 94 ? 3.389 21.781 -2.365 1 98.31 94 VAL A O 1
ATOM 726 N N . LEU A 1 95 ? 4.176 20.375 -0.808 1 97.94 95 LEU A N 1
ATOM 727 C CA . LEU A 1 95 ? 5.301 19.922 -1.612 1 97.94 95 LEU A CA 1
ATOM 728 C C . LEU A 1 95 ? 5.02 18.547 -2.205 1 97.94 95 LEU A C 1
ATOM 730 O O . LEU A 1 95 ? 5.043 17.531 -1.492 1 97.94 95 LEU A O 1
ATOM 734 N N . SER A 1 96 ? 4.832 18.5 -3.484 1 97.88 96 SER A N 1
ATOM 735 C CA . SER A 1 96 ? 4.34 17.312 -4.176 1 97.88 96 SER A CA 1
ATOM 736 C C . SER A 1 96 ? 5.453 16.297 -4.387 1 97.88 96 SER A C 1
ATOM 738 O O . SER A 1 96 ? 6.625 16.672 -4.508 1 97.88 96 SER A O 1
ATOM 740 N N . ALA A 1 97 ? 5.055 15.031 -4.41 1 97.38 97 ALA A N 1
ATOM 741 C CA . ALA A 1 97 ? 5.961 13.961 -4.816 1 97.38 97 ALA A CA 1
ATOM 742 C C . ALA A 1 97 ? 6.344 14.094 -6.285 1 97.38 97 ALA A C 1
ATOM 744 O O . ALA A 1 97 ? 5.68 14.812 -7.043 1 97.38 97 ALA A O 1
ATOM 745 N N . PRO A 1 98 ? 7.41 13.391 -6.672 1 96 98 PRO A N 1
ATOM 746 C CA . PRO A 1 98 ? 7.777 13.406 -8.094 1 96 98 PRO A CA 1
ATOM 747 C C . PRO A 1 98 ? 6.648 12.922 -9 1 96 98 PRO A C 1
ATOM 749 O O . PRO A 1 98 ? 5.793 12.148 -8.562 1 96 98 PRO A O 1
ATOM 752 N N . ASP A 1 99 ? 6.719 13.312 -10.242 1 92.94 99 ASP A N 1
ATOM 753 C CA . ASP A 1 99 ? 5.672 12.969 -11.203 1 92.94 99 ASP A CA 1
ATOM 754 C C . ASP A 1 99 ? 5.879 11.555 -11.75 1 92.94 99 ASP A C 1
ATOM 756 O O . ASP A 1 99 ? 4.965 10.977 -12.344 1 92.94 99 ASP A O 1
ATOM 760 N N . GLN A 1 100 ? 7.102 11.086 -11.578 1 95.62 100 GLN A N 1
ATOM 761 C CA . GLN A 1 100 ? 7.43 9.727 -12 1 95.62 100 GLN A CA 1
ATOM 762 C C . GLN A 1 100 ? 8.156 8.969 -10.891 1 95.62 100 GLN A C 1
ATOM 764 O O . GLN A 1 100 ? 8.977 9.547 -10.172 1 95.62 100 GLN A O 1
ATOM 769 N N . PRO A 1 101 ? 7.82 7.672 -10.805 1 97.06 101 PRO A N 1
ATOM 770 C CA . PRO A 1 101 ? 8.375 6.918 -9.672 1 97.06 101 PRO A CA 1
ATOM 771 C C . PRO A 1 101 ? 9.891 6.762 -9.75 1 97.06 101 PRO A C 1
ATOM 773 O O . PRO A 1 101 ? 10.555 6.609 -8.719 1 97.06 101 PRO A O 1
ATOM 776 N N . GLU A 1 102 ? 10.461 6.848 -10.906 1 94.88 102 GLU A N 1
ATOM 777 C CA . GLU A 1 102 ? 11.898 6.637 -11.039 1 94.88 102 GLU A CA 1
ATOM 778 C C . GLU A 1 102 ? 12.688 7.77 -10.391 1 94.88 102 GLU A C 1
ATOM 780 O O . GLU A 1 102 ? 13.883 7.621 -10.109 1 94.88 102 GLU A O 1
ATOM 785 N N . TYR A 1 103 ? 12.094 8.914 -10.133 1 95.62 103 TYR A N 1
ATOM 786 C CA . TYR A 1 103 ? 12.781 10.055 -9.539 1 95.62 103 TYR A CA 1
ATOM 787 C C . TYR A 1 103 ? 12.836 9.938 -8.023 1 95.62 103 TYR A C 1
ATOM 789 O O . TYR A 1 103 ? 13.484 10.742 -7.352 1 95.62 103 TYR A O 1
ATOM 797 N N . ALA A 1 104 ? 12.188 8.906 -7.484 1 96.31 104 ALA A N 1
ATOM 798 C CA . ALA A 1 104 ? 12.18 8.711 -6.039 1 96.31 104 ALA A CA 1
ATOM 799 C C . ALA A 1 104 ? 13.602 8.539 -5.5 1 96.31 104 ALA A C 1
ATOM 801 O O . ALA A 1 104 ? 13.914 9 -4.398 1 96.31 104 ALA A O 1
ATOM 802 N N . ASP A 1 105 ? 14.469 7.941 -6.258 1 93.56 105 ASP A N 1
ATOM 803 C CA . ASP A 1 105 ? 15.812 7.617 -5.797 1 93.56 105 ASP A CA 1
ATOM 804 C C . ASP A 1 105 ? 16.672 8.875 -5.707 1 93.56 105 ASP A C 1
ATOM 806 O O . ASP A 1 105 ? 17.75 8.859 -5.086 1 93.56 105 ASP A O 1
ATOM 810 N N . LEU A 1 106 ? 16.234 9.961 -6.297 1 94 106 LEU A N 1
ATOM 811 C CA . LEU A 1 106 ? 16.953 11.234 -6.207 1 94 106 LEU A CA 1
ATOM 812 C C . LEU A 1 106 ? 16.812 11.844 -4.82 1 94 106 LEU A C 1
ATOM 814 O O . LEU A 1 106 ? 17.578 12.727 -4.441 1 94 106 LEU A O 1
ATOM 818 N N . ILE A 1 107 ? 15.789 11.445 -4.145 1 95.19 107 ILE A N 1
ATOM 819 C CA . ILE A 1 107 ? 15.547 11.969 -2.805 1 95.19 107 ILE A CA 1
ATOM 820 C C . ILE A 1 107 ? 16.422 11.227 -1.798 1 95.19 107 ILE A C 1
ATOM 822 O O . ILE A 1 107 ? 16.156 10.062 -1.47 1 95.19 107 ILE A O 1
ATOM 826 N N . THR A 1 108 ? 17.375 11.891 -1.315 1 93.94 108 THR A N 1
ATOM 827 C CA . THR A 1 108 ? 18.328 11.289 -0.386 1 93.94 108 THR A CA 1
ATOM 828 C C . THR A 1 108 ? 18.109 11.82 1.028 1 93.94 108 THR A C 1
ATOM 830 O O . THR A 1 108 ? 17.297 12.727 1.239 1 93.94 108 THR A O 1
ATOM 833 N N . GLU A 1 109 ? 18.781 11.141 1.959 1 94.31 109 GLU A N 1
ATOM 834 C CA . GLU A 1 109 ? 18.75 11.625 3.338 1 94.31 109 GLU A CA 1
ATOM 835 C C . GLU A 1 109 ? 19.203 13.078 3.424 1 94.31 109 GLU A C 1
ATOM 837 O O . GLU A 1 109 ? 18.609 13.875 4.152 1 94.31 109 GLU A O 1
ATOM 842 N N . GLU A 1 110 ? 20.219 13.398 2.686 1 92 110 GLU A N 1
ATOM 843 C CA . GLU A 1 110 ? 20.75 14.758 2.678 1 92 110 GLU A CA 1
ATOM 844 C C . GLU A 1 110 ? 19.719 15.758 2.189 1 92 110 GLU A C 1
ATOM 846 O O . GLU A 1 110 ? 19.578 16.844 2.75 1 92 110 GLU A O 1
ATOM 851 N N . THR A 1 111 ? 19 15.336 1.193 1 91.5 111 THR A N 1
ATOM 852 C CA . THR A 1 111 ? 17.953 16.203 0.644 1 91.5 111 THR A CA 1
ATOM 853 C C . THR A 1 111 ? 16.875 16.469 1.686 1 91.5 111 THR A C 1
ATOM 855 O O . THR A 1 111 ? 16.453 17.609 1.862 1 91.5 111 THR A O 1
ATOM 858 N N . LEU A 1 112 ? 16.438 15.461 2.367 1 94.94 112 LEU A N 1
ATOM 859 C CA . LEU A 1 112 ? 15.375 15.594 3.363 1 94.94 112 LEU A CA 1
ATOM 860 C C . LEU A 1 112 ? 15.867 16.391 4.57 1 94.94 112 LEU A C 1
ATOM 862 O O . LEU A 1 112 ? 15.094 17.125 5.184 1 94.94 112 LEU A O 1
ATOM 866 N N . GLU A 1 113 ? 17.141 16.297 4.875 1 93.75 113 GLU A N 1
ATOM 867 C CA . GLU A 1 113 ? 17.75 17.031 5.98 1 93.75 113 GLU A CA 1
ATOM 868 C C . GLU A 1 113 ? 17.75 18.531 5.703 1 93.75 113 GLU A C 1
ATOM 870 O O . GLU A 1 113 ? 17.766 19.344 6.633 1 93.75 113 GLU A O 1
ATOM 875 N N . LYS A 1 114 ? 17.719 18.844 4.52 1 92.62 114 LYS A N 1
ATOM 876 C CA . LYS A 1 114 ? 17.719 20.25 4.137 1 92.62 114 LYS A CA 1
ATOM 877 C C . LYS A 1 114 ? 16.297 20.781 4 1 92.62 114 LYS A C 1
ATOM 879 O O . LYS A 1 114 ? 15.984 21.891 4.465 1 92.62 114 LYS A O 1
ATOM 884 N N . ILE A 1 115 ? 15.43 20.031 3.432 1 94.69 115 ILE A N 1
ATOM 885 C CA . ILE A 1 115 ? 14.102 20.484 3.035 1 94.69 115 ILE A CA 1
ATOM 886 C C . ILE A 1 115 ? 13.195 20.562 4.266 1 94.69 115 ILE A C 1
ATOM 888 O O . ILE A 1 115 ? 12.477 21.547 4.449 1 94.69 115 ILE A O 1
ATOM 892 N N . ILE A 1 116 ? 13.242 19.562 5.145 1 96.44 116 ILE A N 1
ATOM 893 C CA . ILE A 1 116 ? 12.281 19.438 6.238 1 96.44 116 ILE A CA 1
ATOM 894 C C . ILE A 1 116 ? 12.445 20.609 7.211 1 96.44 116 ILE A C 1
ATOM 896 O O . ILE A 1 116 ? 11.469 21.266 7.551 1 96.44 116 ILE A O 1
ATOM 900 N N . PRO A 1 117 ? 13.672 21 7.602 1 94.5 117 PRO A N 1
ATOM 901 C CA . PRO A 1 117 ? 13.82 22.141 8.5 1 94.5 117 PRO A CA 1
ATOM 902 C C . PRO A 1 117 ? 13.297 23.438 7.887 1 94.5 117 PRO A C 1
ATOM 904 O O . PRO A 1 117 ? 12.711 24.266 8.594 1 94.5 117 PRO A O 1
ATOM 907 N N . LEU A 1 118 ? 13.5 23.562 6.625 1 93.81 118 LEU A N 1
ATOM 908 C CA . LEU A 1 118 ? 13.016 24.781 5.957 1 93.81 118 LEU A CA 1
ATOM 909 C C . LEU A 1 118 ? 11.492 24.828 5.98 1 93.81 118 LEU A C 1
ATOM 911 O O . LEU A 1 118 ? 10.914 25.906 6.18 1 93.81 118 LEU A O 1
ATOM 915 N N . MET A 1 119 ? 10.867 23.719 5.793 1 95.31 119 MET A N 1
ATOM 916 C CA . MET A 1 119 ? 9.406 23.656 5.855 1 95.31 119 MET A CA 1
ATOM 917 C C . MET A 1 119 ? 8.914 23.969 7.266 1 95.31 119 MET A C 1
ATOM 919 O O . MET A 1 119 ? 7.902 24.656 7.434 1 95.31 119 MET A O 1
ATOM 923 N N . LEU A 1 120 ? 9.641 23.516 8.227 1 94.5 120 LEU A N 1
ATOM 924 C CA . LEU A 1 120 ? 9.234 23.656 9.625 1 94.5 120 LEU A CA 1
ATOM 925 C C . LEU A 1 120 ? 9.422 25.094 10.094 1 94.5 120 LEU A C 1
ATOM 927 O O . LEU A 1 120 ? 8.766 25.531 11.047 1 94.5 120 LEU A O 1
ATOM 931 N N . THR A 1 121 ? 10.305 25.828 9.5 1 91.75 121 THR A N 1
ATOM 932 C CA . THR A 1 121 ? 10.508 27.219 9.844 1 91.75 121 THR A CA 1
ATOM 933 C C . THR A 1 121 ? 9.344 28.078 9.352 1 91.75 121 THR A C 1
ATOM 935 O O . THR A 1 121 ? 8.992 29.078 9.984 1 91.75 121 THR A O 1
ATOM 938 N N . GLN A 1 122 ? 8.688 27.594 8.359 1 89.88 122 GLN A N 1
ATOM 939 C CA . GLN A 1 122 ? 7.668 28.406 7.711 1 89.88 122 GLN A CA 1
ATOM 940 C C . GLN A 1 122 ? 6.27 27.969 8.133 1 89.88 122 GLN A C 1
ATOM 942 O O . GLN A 1 122 ? 5.285 28.656 7.844 1 89.88 122 GLN A O 1
ATOM 947 N N . ASN A 1 123 ? 6.176 26.891 8.805 1 94.12 123 ASN A N 1
ATOM 948 C CA . ASN A 1 123 ? 4.879 26.328 9.148 1 94.12 123 ASN A CA 1
ATOM 949 C C . ASN A 1 123 ? 4.855 25.828 10.594 1 94.12 123 ASN A C 1
ATOM 951 O O . ASN A 1 123 ? 5.863 25.328 11.102 1 94.12 123 ASN A O 1
ATOM 955 N N . GLU A 1 124 ? 3.748 25.984 11.203 1 94.31 124 GLU A N 1
ATOM 956 C CA . GLU A 1 124 ? 3.58 25.453 12.555 1 94.31 124 GLU A CA 1
ATOM 957 C C . GLU A 1 124 ? 3.537 23.922 12.539 1 94.31 124 GLU A C 1
ATOM 959 O O . GLU A 1 124 ? 3.973 23.281 13.5 1 94.31 124 GLU A O 1
ATOM 964 N N . TYR A 1 125 ? 2.979 23.406 11.438 1 96.5 125 TYR A N 1
ATOM 965 C CA . TYR A 1 125 ? 2.969 21.969 11.227 1 96.5 125 TYR A CA 1
ATOM 966 C C . TYR A 1 125 ? 3.367 21.609 9.805 1 96.5 125 TYR A C 1
ATOM 968 O O . TYR A 1 125 ? 2.982 22.297 8.859 1 96.5 125 TYR A O 1
ATOM 976 N N . THR A 1 126 ? 4.148 20.625 9.688 1 98 126 THR A N 1
ATOM 977 C CA . THR A 1 126 ? 4.371 19.922 8.43 1 98 126 THR A CA 1
ATOM 978 C C . THR A 1 126 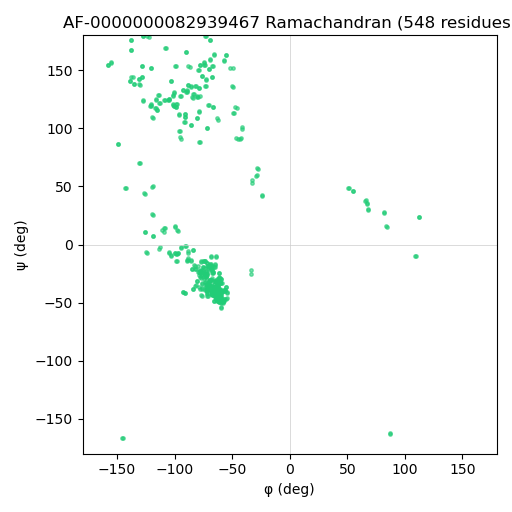? 3.984 18.438 8.562 1 98 126 THR A C 1
ATOM 980 O O . THR A 1 126 ? 4.488 17.734 9.445 1 98 126 THR A O 1
ATOM 983 N N . ILE A 1 127 ? 3.033 18.016 7.734 1 98.75 127 ILE A N 1
ATOM 984 C CA . ILE A 1 127 ? 2.568 16.641 7.766 1 98.75 127 ILE A CA 1
ATOM 985 C C . ILE A 1 127 ? 3.129 15.875 6.566 1 98.75 127 ILE A C 1
ATOM 987 O O . ILE A 1 127 ? 2.973 16.312 5.422 1 98.75 127 ILE A O 1
ATOM 991 N N . ALA A 1 128 ? 3.797 14.797 6.809 1 98.88 128 ALA A N 1
ATOM 992 C CA . ALA A 1 128 ? 4.312 13.945 5.738 1 98.88 128 ALA A CA 1
ATOM 993 C C . ALA A 1 128 ? 3.385 12.766 5.48 1 98.88 128 ALA A C 1
ATOM 995 O O . ALA A 1 128 ? 3.125 11.961 6.379 1 98.88 128 ALA A O 1
ATOM 996 N N . ASP A 1 129 ? 2.889 12.656 4.277 1 98.81 129 ASP A N 1
ATOM 997 C CA . ASP A 1 129 ? 2.168 11.477 3.811 1 98.81 129 ASP A CA 1
ATOM 998 C C . ASP A 1 129 ? 3.133 10.422 3.27 1 98.81 129 ASP A C 1
ATOM 1000 O O . ASP A 1 129 ? 3.537 10.484 2.105 1 98.81 129 ASP A O 1
ATOM 1004 N N . THR A 1 130 ? 3.414 9.383 4.008 1 98.56 130 THR A N 1
ATOM 1005 C CA . THR A 1 130 ? 4.484 8.453 3.648 1 98.56 130 THR A CA 1
ATOM 1006 C C . THR A 1 130 ? 3.949 7.324 2.775 1 98.56 130 THR A C 1
ATOM 1008 O O . THR A 1 130 ? 2.736 7.191 2.598 1 98.56 130 THR A O 1
ATOM 1011 N N . GLY A 1 131 ? 4.875 6.598 2.152 1 96.56 131 GLY A N 1
ATOM 1012 C CA . GLY A 1 131 ? 4.5 5.383 1.45 1 96.56 131 GLY A CA 1
ATOM 1013 C C . GLY A 1 131 ? 4.16 4.234 2.383 1 96.56 131 GLY A C 1
ATOM 1014 O O . GLY A 1 131 ? 4.273 4.367 3.604 1 96.56 131 GLY A O 1
ATOM 1015 N N . VAL A 1 132 ? 3.812 3.119 1.781 1 97.38 132 VAL A N 1
ATOM 1016 C CA . VAL A 1 132 ? 3.422 1.948 2.559 1 97.38 132 VAL A CA 1
ATOM 1017 C C . VAL A 1 132 ? 4.668 1.247 3.1 1 97.38 132 VAL A C 1
ATOM 1019 O O . VAL A 1 132 ? 5.664 1.105 2.389 1 97.38 132 VAL A O 1
ATOM 1022 N N . GLY A 1 133 ? 4.605 0.888 4.383 1 97.5 133 GLY A N 1
ATOM 1023 C CA . GLY A 1 133 ? 5.668 0.077 4.957 1 97.5 133 GLY A CA 1
ATOM 1024 C C . GLY A 1 133 ? 6.828 0.899 5.48 1 97.5 133 GLY A C 1
ATOM 1025 O O . GLY A 1 133 ? 6.68 2.092 5.758 1 97.5 133 GLY A O 1
ATOM 1026 N N . LEU A 1 134 ? 7.977 0.215 5.688 1 97.5 134 LEU A N 1
ATOM 1027 C CA . LEU A 1 134 ? 9.141 0.805 6.34 1 97.5 134 LEU A CA 1
ATOM 1028 C C . LEU A 1 134 ? 10.344 0.816 5.402 1 97.5 134 LEU A C 1
ATOM 1030 O O . LEU A 1 134 ? 11.438 0.396 5.789 1 97.5 134 LEU A O 1
ATOM 1034 N N . ASN A 1 135 ? 10.094 1.313 4.223 1 94.5 135 ASN A N 1
ATOM 1035 C CA . ASN A 1 135 ? 11.242 1.473 3.34 1 94.5 135 ASN A CA 1
ATOM 1036 C C . ASN A 1 135 ? 12.188 2.57 3.832 1 94.5 135 ASN A C 1
ATOM 1038 O O . ASN A 1 135 ? 11.883 3.256 4.812 1 94.5 135 ASN A O 1
ATOM 1042 N N . GLU A 1 136 ? 13.25 2.734 3.189 1 94.44 136 GLU A N 1
ATOM 1043 C CA . GLU A 1 136 ? 14.305 3.639 3.645 1 94.44 136 GLU A CA 1
ATOM 1044 C C . GLU A 1 136 ? 13.789 5.07 3.762 1 94.44 136 GLU A C 1
ATOM 1046 O O . GLU A 1 136 ? 14.07 5.758 4.746 1 94.44 136 GLU A O 1
ATOM 1051 N N . LYS A 1 137 ? 13.086 5.512 2.783 1 96.19 137 LYS A N 1
ATOM 1052 C CA . LYS A 1 137 ? 12.578 6.883 2.775 1 96.19 137 LYS A CA 1
ATOM 1053 C C . LYS A 1 137 ? 11.578 7.105 3.9 1 96.19 137 LYS A C 1
ATOM 1055 O O . LYS A 1 137 ? 11.617 8.125 4.586 1 96.19 137 LYS A O 1
ATOM 1060 N N . THR A 1 138 ? 10.695 6.148 4.082 1 97.75 138 THR A N 1
ATOM 1061 C CA . THR A 1 138 ? 9.711 6.23 5.16 1 97.75 138 THR A CA 1
ATOM 1062 C C . THR A 1 138 ? 10.406 6.262 6.52 1 97.75 138 THR A C 1
ATOM 1064 O O . THR A 1 138 ? 10.055 7.07 7.383 1 97.75 138 THR A O 1
ATOM 1067 N N . LEU A 1 139 ? 11.398 5.453 6.668 1 97.44 139 LEU A N 1
ATOM 1068 C CA . LEU A 1 139 ? 12.117 5.406 7.938 1 97.44 139 LEU A CA 1
ATOM 1069 C C . LEU A 1 139 ? 12.789 6.742 8.234 1 97.44 139 LEU A C 1
ATOM 1071 O O . LEU A 1 139 ? 12.797 7.199 9.383 1 97.44 139 LEU A O 1
ATOM 1075 N N . LEU A 1 140 ? 13.344 7.359 7.242 1 97.38 140 LEU A N 1
ATOM 1076 C CA . LEU A 1 140 ? 13.969 8.664 7.414 1 97.38 140 LEU A CA 1
ATOM 1077 C C . LEU A 1 140 ? 12.945 9.695 7.887 1 97.38 140 LEU A C 1
ATOM 1079 O O . LEU A 1 140 ? 13.234 10.5 8.773 1 97.38 140 LEU A O 1
ATOM 1083 N N . LEU A 1 141 ? 11.789 9.648 7.324 1 98.56 141 LEU A N 1
ATOM 1084 C CA . LEU A 1 141 ? 10.727 10.578 7.699 1 98.56 141 LEU A CA 1
ATOM 1085 C C . LEU A 1 141 ? 10.25 10.312 9.125 1 98.56 141 LEU A C 1
ATOM 1087 O O . LEU A 1 141 ? 10.023 11.25 9.891 1 98.56 141 LEU A O 1
ATOM 1091 N N . LEU A 1 142 ? 10.133 9.023 9.477 1 98.62 142 LEU A N 1
ATOM 1092 C CA . LEU A 1 142 ? 9.68 8.656 10.812 1 98.62 142 LEU A CA 1
ATOM 1093 C C . LEU A 1 142 ? 10.703 9.078 11.867 1 98.62 142 LEU A C 1
ATOM 1095 O O . LEU A 1 142 ? 10.328 9.555 12.945 1 98.62 142 LEU A O 1
ATOM 1099 N N . GLU A 1 143 ? 11.922 8.953 11.539 1 97.81 143 GLU A N 1
ATOM 1100 C CA . GLU A 1 143 ? 12.992 9.336 12.461 1 97.81 143 GLU A CA 1
ATOM 1101 C C . GLU A 1 143 ? 12.984 10.836 12.719 1 97.81 143 GLU A C 1
ATOM 1103 O O . GLU A 1 143 ? 13.273 11.281 13.836 1 97.81 143 GLU A O 1
ATOM 1108 N N . LYS A 1 144 ? 12.641 11.625 11.766 1 97.38 144 LYS A N 1
ATOM 1109 C CA . LYS A 1 144 ? 12.656 13.078 11.867 1 97.38 144 LYS A CA 1
ATOM 1110 C C . LYS A 1 144 ? 11.352 13.602 12.469 1 97.38 144 LYS A C 1
ATOM 1112 O O . LYS A 1 144 ? 11.281 14.75 12.906 1 97.38 144 LYS A O 1
ATOM 1117 N N . ALA A 1 145 ? 10.352 12.781 12.555 1 98.19 145 ALA A N 1
ATOM 1118 C CA . ALA A 1 145 ? 9.023 13.211 13 1 98.19 145 ALA A CA 1
ATOM 1119 C C . ALA A 1 145 ? 9.008 13.484 14.5 1 98.19 145 ALA A C 1
ATOM 1121 O O . ALA A 1 145 ? 9.68 12.789 15.273 1 98.19 145 ALA A O 1
ATOM 1122 N N . ASP A 1 146 ? 8.266 14.516 14.844 1 96.88 146 ASP A N 1
ATOM 1123 C CA . ASP A 1 146 ? 7.961 14.766 16.25 1 96.88 146 ASP A CA 1
ATOM 1124 C C . ASP A 1 146 ? 6.812 13.883 16.734 1 96.88 146 ASP A C 1
ATOM 1126 O O . ASP A 1 146 ? 6.75 13.516 17.906 1 96.88 146 ASP A O 1
ATOM 1130 N N . GLN A 1 147 ? 5.953 13.578 15.898 1 97.5 147 GLN A N 1
ATOM 1131 C CA . GLN A 1 147 ? 4.82 12.688 16.109 1 97.5 147 GLN A CA 1
ATOM 1132 C C . GLN A 1 147 ? 4.598 11.781 14.906 1 97.5 147 GLN A C 1
ATOM 1134 O O . GLN A 1 147 ? 4.766 12.203 13.758 1 97.5 147 GLN A O 1
ATOM 1139 N N . ILE A 1 148 ? 4.266 10.539 15.211 1 98.5 148 ILE A N 1
ATOM 1140 C CA . ILE A 1 148 ? 3.955 9.562 14.172 1 98.5 148 ILE A CA 1
ATOM 1141 C C . ILE A 1 148 ? 2.502 9.109 14.312 1 98.5 148 ILE A C 1
ATOM 1143 O O . ILE A 1 148 ? 2.102 8.586 15.352 1 98.5 148 ILE A O 1
ATOM 1147 N N . LEU A 1 149 ? 1.692 9.383 13.297 1 98.75 149 LEU A N 1
ATOM 1148 C CA . LEU A 1 149 ? 0.342 8.836 13.219 1 98.75 149 LEU A CA 1
ATOM 1149 C C . LEU A 1 149 ? 0.334 7.512 12.461 1 98.75 149 LEU A C 1
ATOM 1151 O O . LEU A 1 149 ? 0.521 7.488 11.242 1 98.75 149 LEU A O 1
ATOM 1155 N N . LEU A 1 150 ? 0.195 6.449 13.18 1 98.75 150 LEU A N 1
ATOM 1156 C CA . LEU A 1 150 ? 0.122 5.121 12.578 1 98.75 150 LEU A CA 1
ATOM 1157 C C . LEU A 1 150 ? -1.323 4.742 12.281 1 98.75 150 LEU A C 1
ATOM 1159 O O . LEU A 1 150 ? -2.111 4.508 13.195 1 98.75 150 LEU A O 1
ATOM 1163 N N . VAL A 1 151 ? -1.66 4.652 11.008 1 98.88 151 VAL A N 1
ATOM 1164 C CA . VAL A 1 151 ? -3.033 4.426 10.562 1 98.88 151 VAL A CA 1
ATOM 1165 C C . VAL A 1 151 ? -3.281 2.932 10.391 1 98.88 151 VAL A C 1
ATOM 1167 O O . VAL A 1 151 ? -2.457 2.223 9.805 1 98.88 151 VAL A O 1
ATOM 1170 N N . SER A 1 152 ? -4.344 2.465 10.898 1 98.38 152 SER A N 1
ATOM 1171 C CA . SER A 1 152 ? -4.809 1.085 10.82 1 98.38 152 SER A CA 1
ATOM 1172 C C . SER A 1 152 ? -6.309 1.021 10.555 1 98.38 152 SER A C 1
ATOM 1174 O O . SER A 1 152 ? -6.945 2.047 10.312 1 98.38 152 SER A O 1
ATOM 1176 N N . ASN A 1 153 ? -6.871 -0.119 10.383 1 97.19 153 ASN A N 1
ATOM 1177 C CA . ASN A 1 153 ? -8.305 -0.379 10.367 1 97.19 153 ASN A CA 1
ATOM 1178 C C . ASN A 1 153 ? -8.633 -1.743 10.969 1 97.19 153 ASN A C 1
ATOM 1180 O O . ASN A 1 153 ? -7.797 -2.344 11.648 1 97.19 153 ASN A O 1
ATOM 1184 N N . LEU A 1 154 ? -9.875 -2.246 10.781 1 96.19 154 LEU A N 1
ATOM 1185 C CA . LEU A 1 154 ? -10.32 -3.398 11.562 1 96.19 154 LEU A CA 1
ATOM 1186 C C . LEU A 1 154 ? -10.156 -4.688 10.766 1 96.19 154 LEU A C 1
ATOM 1188 O O . LEU A 1 154 ? -10.641 -5.742 11.172 1 96.19 154 LEU A O 1
ATOM 1192 N N . GLU A 1 155 ? -9.445 -4.602 9.68 1 94.06 155 GLU A N 1
ATOM 1193 C CA . GLU A 1 155 ? -9.148 -5.824 8.93 1 94.06 155 GLU A CA 1
ATOM 1194 C C . GLU A 1 155 ? -8.062 -6.637 9.617 1 94.06 155 GLU A C 1
ATOM 1196 O O . GLU A 1 155 ? -7.098 -6.078 10.148 1 94.06 155 GLU A O 1
ATOM 1201 N N . MET A 1 156 ? -8.188 -7.93 9.523 1 93.62 156 MET A N 1
ATOM 1202 C CA . MET A 1 156 ? -7.266 -8.828 10.227 1 93.62 156 MET A CA 1
ATOM 1203 C C . MET A 1 156 ? -5.836 -8.617 9.742 1 93.62 156 MET A C 1
ATOM 1205 O O . MET A 1 156 ? -4.914 -8.5 10.555 1 93.62 156 MET A O 1
ATOM 1209 N N . ALA A 1 157 ? -5.684 -8.617 8.469 1 95.06 157 ALA A N 1
ATOM 1210 C CA . ALA A 1 157 ? -4.348 -8.438 7.914 1 95.06 157 ALA A CA 1
ATOM 1211 C C . ALA A 1 157 ? -3.758 -7.09 8.328 1 95.06 157 ALA A C 1
ATOM 1213 O O . ALA A 1 157 ? -2.566 -6.996 8.633 1 95.06 157 ALA A O 1
ATOM 1214 N N . THR A 1 158 ? -4.57 -6.047 8.375 1 97.19 158 THR A N 1
ATOM 1215 C CA . THR A 1 158 ? -4.113 -4.715 8.75 1 97.19 158 THR A CA 1
ATOM 1216 C C . THR A 1 158 ? -3.678 -4.684 10.211 1 97.19 158 THR A C 1
ATOM 1218 O O . THR A 1 158 ? -2.629 -4.125 10.539 1 97.19 158 THR A O 1
ATOM 1221 N N . LEU A 1 159 ? -4.465 -5.32 11.062 1 97.19 159 LEU A N 1
ATOM 1222 C CA . LEU A 1 159 ? -4.148 -5.336 12.484 1 97.19 159 LEU A CA 1
ATOM 1223 C C . LEU A 1 159 ? -2.879 -6.141 12.742 1 97.19 159 LEU A C 1
ATOM 1225 O O . LEU A 1 159 ? -2.021 -5.719 13.523 1 97.19 159 LEU A O 1
ATOM 1229 N N . LYS A 1 160 ? -2.77 -7.254 12.086 1 96.12 160 LYS A N 1
ATOM 1230 C CA . LYS A 1 160 ? -1.563 -8.062 12.203 1 96.12 160 LYS A CA 1
ATOM 1231 C C . LYS A 1 160 ? -0.324 -7.273 11.789 1 96.12 160 LYS A C 1
ATOM 1233 O O . LYS A 1 160 ? 0.669 -7.246 12.523 1 96.12 160 LYS A O 1
ATOM 1238 N N . ASN A 1 161 ? -0.387 -6.656 10.68 1 98.12 161 ASN A N 1
ATOM 1239 C CA . ASN A 1 161 ? 0.741 -5.895 10.156 1 98.12 161 ASN A CA 1
ATOM 1240 C C . ASN A 1 161 ? 1.036 -4.668 11.008 1 98.12 161 ASN A C 1
ATOM 1242 O O . ASN A 1 161 ? 2.195 -4.281 11.164 1 98.12 161 ASN A O 1
ATOM 1246 N N . THR A 1 162 ? -0.02 -4.051 11.531 1 98.56 162 THR A N 1
ATOM 1247 C CA . THR A 1 162 ? 0.162 -2.92 12.43 1 98.56 162 THR A CA 1
ATOM 1248 C C . THR A 1 162 ? 0.919 -3.348 13.688 1 98.56 162 THR A C 1
ATOM 1250 O O . THR A 1 162 ? 1.822 -2.643 14.141 1 98.56 162 THR A O 1
ATOM 1253 N N . LYS A 1 163 ? 0.567 -4.473 14.219 1 98.12 163 LYS A N 1
ATOM 1254 C CA . LYS A 1 163 ? 1.264 -5 15.391 1 98.12 163 LYS A CA 1
ATOM 1255 C C . LYS A 1 163 ? 2.75 -5.195 15.102 1 98.12 163 LYS A C 1
ATOM 1257 O O . LYS A 1 163 ? 3.6 -4.777 15.898 1 98.12 163 LYS A O 1
ATOM 1262 N N . ALA A 1 164 ? 3.045 -5.812 14 1 98.06 164 ALA A N 1
ATOM 1263 C CA . ALA A 1 164 ? 4.438 -6.027 13.609 1 98.06 164 ALA A CA 1
ATOM 1264 C C . ALA A 1 164 ? 5.172 -4.699 13.461 1 98.06 164 ALA A C 1
ATOM 1266 O O . ALA A 1 164 ? 6.332 -4.578 13.859 1 98.06 164 ALA A O 1
ATOM 1267 N N . MET A 1 165 ? 4.516 -3.707 12.883 1 98.5 165 MET A N 1
ATOM 1268 C CA . MET A 1 165 ? 5.129 -2.396 12.703 1 98.5 165 MET A CA 1
ATOM 1269 C C . MET A 1 165 ? 5.383 -1.725 14.047 1 98.5 165 MET A C 1
ATOM 1271 O O . MET A 1 165 ? 6.441 -1.13 14.258 1 98.5 165 MET A O 1
ATOM 1275 N N . LEU A 1 166 ? 4.445 -1.83 14.945 1 98.31 166 LEU A N 1
ATOM 1276 C CA . LEU A 1 166 ? 4.613 -1.276 16.281 1 98.31 166 LEU A CA 1
ATOM 1277 C C . LEU A 1 166 ? 5.812 -1.901 16.984 1 98.31 166 LEU A C 1
ATOM 1279 O O . LEU A 1 166 ? 6.602 -1.196 17.625 1 98.31 166 LEU A O 1
ATOM 1283 N N . GLU A 1 167 ? 5.949 -3.17 16.875 1 98 167 GLU A N 1
ATOM 1284 C CA . GLU A 1 167 ? 7.082 -3.871 17.469 1 98 167 GLU A CA 1
ATOM 1285 C C . GLU A 1 167 ? 8.406 -3.396 16.859 1 98 167 GLU A C 1
ATOM 1287 O O . GLU A 1 167 ? 9.383 -3.203 17.578 1 98 167 GLU A O 1
ATOM 1292 N N . THR A 1 168 ? 8.406 -3.217 15.602 1 98.19 168 THR A N 1
ATOM 1293 C CA . THR A 1 168 ? 9.602 -2.73 14.922 1 98.19 168 THR A CA 1
ATOM 1294 C C . THR A 1 168 ? 9.938 -1.31 15.367 1 98.19 168 THR A C 1
ATOM 1296 O O . THR A 1 168 ? 11.102 -0.994 15.633 1 98.19 168 THR A O 1
ATOM 1299 N N . LEU A 1 169 ? 8.938 -0.478 15.461 1 98.06 169 LEU A N 1
ATOM 1300 C CA . LEU A 1 169 ? 9.148 0.899 15.891 1 98.06 169 LEU A CA 1
ATOM 1301 C C . LEU A 1 169 ? 9.648 0.943 17.328 1 98.06 169 LEU A C 1
ATOM 1303 O O . LEU A 1 169 ? 10.414 1.838 17.703 1 98.06 169 LEU A O 1
ATOM 1307 N N . GLU A 1 170 ? 9.227 0.005 18.109 1 97.69 170 GLU A N 1
ATOM 1308 C CA . GLU A 1 170 ? 9.742 -0.114 19.469 1 97.69 170 GLU A CA 1
ATOM 1309 C C . GLU A 1 170 ? 11.234 -0.424 19.469 1 97.69 170 GLU A C 1
ATOM 1311 O O . GLU A 1 170 ? 12.008 0.204 20.203 1 97.69 170 GLU A O 1
ATOM 1316 N N . LYS A 1 171 ? 11.625 -1.332 18.688 1 97.25 171 LYS A N 1
ATOM 1317 C CA . LYS A 1 171 ? 13.039 -1.699 18.562 1 97.25 171 LYS A CA 1
ATOM 1318 C C . LYS A 1 171 ? 13.875 -0.517 18.078 1 97.25 171 LYS A C 1
ATOM 1320 O O . LYS A 1 171 ? 15.047 -0.39 18.453 1 97.25 171 LYS A O 1
ATOM 1325 N N . LEU A 1 172 ? 13.273 0.357 17.328 1 97.25 172 LEU A N 1
ATOM 1326 C CA . LEU A 1 172 ? 13.969 1.515 16.781 1 97.25 172 LEU A CA 1
ATOM 1327 C C . LEU A 1 172 ? 13.883 2.705 17.734 1 97.25 172 LEU A C 1
ATOM 1329 O O . LEU A 1 172 ? 14.328 3.805 17.391 1 97.25 172 LEU A O 1
ATOM 1333 N N . GLU A 1 173 ? 13.203 2.525 18.828 1 97.62 173 GLU A N 1
ATOM 1334 C CA . GLU A 1 173 ? 13.039 3.555 19.844 1 97.62 173 GLU A CA 1
ATOM 1335 C C . GLU A 1 173 ? 12.219 4.73 19.312 1 97.62 173 GLU A C 1
ATOM 1337 O O . GLU A 1 173 ? 12.531 5.887 19.594 1 97.62 173 GLU A O 1
ATOM 1342 N N . LEU A 1 174 ? 11.219 4.414 18.516 1 97.88 174 LEU A N 1
ATOM 1343 C CA . LEU A 1 174 ? 10.336 5.43 17.938 1 97.88 174 LEU A CA 1
ATOM 1344 C C . LEU A 1 174 ? 8.914 5.285 18.5 1 97.88 174 LEU A C 1
ATOM 1346 O O . LEU A 1 174 ? 8.047 6.109 18.203 1 97.88 174 LEU A O 1
ATOM 1350 N N . ARG A 1 175 ? 8.68 4.328 19.281 1 96.31 175 ARG A N 1
ATOM 1351 C CA . ARG A 1 175 ? 7.336 3.973 19.734 1 96.31 175 ARG A CA 1
ATOM 1352 C C . ARG A 1 175 ? 6.711 5.102 20.547 1 96.31 175 ARG A C 1
ATOM 1354 O O . ARG A 1 175 ? 5.496 5.312 20.484 1 96.31 175 ARG A O 1
ATOM 1361 N N . ASP A 1 176 ? 7.5 5.871 21.219 1 94.81 176 ASP A N 1
ATOM 1362 C CA . ASP A 1 176 ? 7.012 6.93 22.109 1 94.81 176 ASP A CA 1
ATOM 1363 C C . ASP A 1 176 ? 6.379 8.062 21.297 1 94.81 176 ASP A C 1
ATOM 1365 O O . ASP A 1 176 ? 5.598 8.852 21.844 1 94.81 176 ASP A O 1
ATOM 1369 N N . LYS A 1 177 ? 6.754 8.141 20.031 1 95.44 177 LYS A N 1
ATOM 1370 C CA . LYS A 1 177 ? 6.234 9.195 19.172 1 95.44 177 LYS A CA 1
ATOM 1371 C C . LYS A 1 177 ? 4.93 8.766 18.5 1 95.44 177 LYS A C 1
ATOM 1373 O O . LYS A 1 177 ? 4.238 9.586 17.891 1 95.44 177 LYS A O 1
ATOM 1378 N N . VAL A 1 178 ? 4.516 7.484 18.688 1 97.5 178 VAL A N 1
ATOM 1379 C CA . VAL A 1 178 ? 3.465 6.902 17.859 1 97.5 178 VAL A CA 1
ATOM 1380 C C . VAL A 1 178 ? 2.104 7.156 18.5 1 97.5 178 VAL A C 1
ATOM 1382 O O . VAL A 1 178 ? 1.922 6.938 19.703 1 97.5 178 VAL A O 1
ATOM 1385 N N . ARG A 1 179 ? 1.222 7.625 17.734 1 97.25 179 ARG A N 1
ATOM 1386 C CA . ARG A 1 179 ? -0.209 7.652 18.016 1 97.25 179 ARG A CA 1
ATOM 1387 C C . ARG A 1 179 ? -0.982 6.793 17.016 1 97.25 179 ARG A C 1
ATOM 1389 O O . ARG A 1 179 ? -0.881 7 15.812 1 97.25 179 ARG A O 1
ATOM 1396 N N . LEU A 1 180 ? -1.734 5.859 17.531 1 98.31 180 LEU A N 1
ATOM 1397 C CA . LEU A 1 180 ? -2.486 4.945 16.672 1 98.31 180 LEU A CA 1
ATOM 1398 C C . LEU A 1 180 ? -3.805 5.57 16.234 1 98.31 180 LEU A C 1
ATOM 1400 O O . LEU A 1 180 ? -4.539 6.125 17.062 1 98.31 180 LEU A O 1
ATOM 1404 N N . VAL A 1 181 ? -4.094 5.551 14.977 1 98.69 181 VAL A N 1
ATOM 1405 C CA . VAL A 1 181 ? -5.363 5.98 14.398 1 98.69 181 VAL A CA 1
ATOM 1406 C C . VAL A 1 181 ? -6.066 4.789 13.758 1 98.69 181 VAL A C 1
ATOM 1408 O O . VAL A 1 181 ? -5.559 4.207 12.797 1 98.69 181 VAL A O 1
ATOM 1411 N N . VAL A 1 182 ? -7.199 4.398 14.25 1 98.56 182 VAL A N 1
ATOM 1412 C CA . VAL A 1 182 ? -7.996 3.32 13.68 1 98.56 182 VAL A CA 1
ATOM 1413 C C . VAL A 1 182 ? -9.062 3.9 12.75 1 98.56 182 VAL A C 1
ATOM 1415 O O . VAL A 1 182 ? -10.141 4.301 13.211 1 98.56 182 VAL A O 1
ATOM 1418 N N . ASN A 1 183 ? -8.719 3.881 11.484 1 98.38 183 ASN A N 1
ATOM 1419 C CA . ASN A 1 183 ? -9.664 4.328 10.461 1 98.38 183 ASN A CA 1
ATOM 1420 C C . ASN A 1 183 ? -10.773 3.305 10.234 1 98.38 183 ASN A C 1
ATOM 1422 O O . ASN A 1 183 ? -10.633 2.139 10.602 1 98.38 183 ASN A O 1
ATOM 1426 N N . ARG A 1 184 ? -11.938 3.807 9.75 1 97.69 184 ARG A N 1
ATOM 1427 C CA . ARG A 1 184 ? -13.117 2.982 9.5 1 97.69 184 ARG A CA 1
ATOM 1428 C C . ARG A 1 184 ? -13.461 2.135 10.719 1 97.69 184 ARG A C 1
ATOM 1430 O O . ARG A 1 184 ? -13.695 0.93 10.594 1 97.69 184 ARG A O 1
ATOM 1437 N N . ALA A 1 185 ? -13.508 2.756 11.844 1 97.81 185 ALA A N 1
ATOM 1438 C CA . ALA A 1 185 ? -13.641 2.074 13.125 1 97.81 185 ALA A CA 1
ATOM 1439 C C . ALA A 1 185 ? -15.047 1.506 13.305 1 97.81 185 ALA A C 1
ATOM 1441 O O . ALA A 1 185 ? -15.281 0.678 14.188 1 97.81 185 ALA A O 1
ATOM 1442 N N . THR A 1 186 ? -16.031 1.958 12.484 1 97.38 186 THR A N 1
ATOM 1443 C CA . THR A 1 186 ? -17.391 1.463 12.586 1 97.38 186 THR A CA 1
ATOM 1444 C C . THR A 1 186 ? -17.734 0.574 11.398 1 97.38 186 THR A C 1
ATOM 1446 O O . THR A 1 186 ? -18.922 0.329 11.117 1 97.38 186 THR A O 1
ATOM 1449 N N . MET A 1 187 ? -16.734 0.181 10.68 1 92.94 187 MET A N 1
ATOM 1450 C CA . MET A 1 187 ? -16.984 -0.725 9.555 1 92.94 187 MET A CA 1
ATOM 1451 C C . MET A 1 187 ? -17.453 -2.088 10.055 1 92.94 187 MET A C 1
ATOM 1453 O O . MET A 1 187 ? -17.172 -2.473 11.188 1 92.94 187 MET A O 1
ATOM 1457 N N . GLU A 1 188 ? -18.203 -2.756 9.188 1 88.62 188 GLU A N 1
ATOM 1458 C CA . GLU A 1 188 ? -18.531 -4.148 9.492 1 88.62 188 GLU A CA 1
ATOM 1459 C C . GLU A 1 188 ? -17.281 -5.027 9.453 1 88.62 188 GLU A C 1
ATOM 1461 O O . GLU A 1 188 ? -16.562 -5.062 8.453 1 88.62 188 GLU A O 1
ATOM 1466 N N . SER A 1 189 ? -17.016 -5.605 10.617 1 88.81 189 SER A N 1
ATOM 1467 C CA . SER A 1 189 ? -15.82 -6.438 10.734 1 88.81 189 SER A CA 1
ATOM 1468 C C . SER A 1 189 ? -15.977 -7.469 11.844 1 88.81 189 SER A C 1
ATOM 1470 O O . SER A 1 189 ? -16.812 -7.312 12.734 1 88.81 189 SER A O 1
ATOM 1472 N N . VAL A 1 190 ? -15.227 -8.516 11.734 1 87.62 190 VAL A N 1
ATOM 1473 C CA . VAL A 1 190 ? -15.195 -9.539 12.773 1 87.62 190 VAL A CA 1
ATOM 1474 C C . VAL A 1 190 ? -14.594 -8.969 14.055 1 87.62 190 VAL A C 1
ATOM 1476 O O . VAL A 1 190 ? -15.102 -9.211 15.156 1 87.62 190 VAL A O 1
ATOM 1479 N N . ILE A 1 191 ? -13.586 -8.211 13.859 1 91.88 191 ILE A N 1
ATOM 1480 C CA . ILE A 1 191 ? -12.945 -7.551 14.984 1 91.88 191 ILE A CA 1
ATOM 1481 C C . ILE A 1 191 ? -13.625 -6.211 15.258 1 91.88 191 ILE A C 1
ATOM 1483 O O . ILE A 1 191 ? -13.906 -5.457 14.328 1 91.88 191 ILE A O 1
ATOM 1487 N N . GLN A 1 192 ? -13.836 -5.941 16.5 1 94.81 192 GLN A N 1
ATOM 1488 C CA . GLN A 1 192 ? -14.469 -4.68 16.891 1 94.81 192 GLN A CA 1
ATOM 1489 C C . GLN A 1 192 ? -13.43 -3.66 17.328 1 94.81 192 GLN A C 1
ATOM 1491 O O . GLN A 1 192 ? -12.367 -4.027 17.844 1 94.81 192 GLN A O 1
ATOM 1496 N N . ALA A 1 193 ? -13.828 -2.424 17.156 1 96.31 193 ALA A N 1
ATOM 1497 C CA . ALA A 1 193 ? -12.945 -1.325 17.531 1 96.31 193 ALA A CA 1
ATOM 1498 C C . ALA A 1 193 ? -12.523 -1.439 18.984 1 96.31 193 ALA A C 1
ATOM 1500 O O . ALA A 1 193 ? -11.383 -1.129 19.344 1 96.31 193 ALA A O 1
ATOM 1501 N N . ALA A 1 194 ? -13.375 -1.871 19.828 1 95 194 ALA A N 1
ATOM 1502 C CA . ALA A 1 194 ? -13.141 -1.957 21.266 1 95 194 ALA A CA 1
ATOM 1503 C C . ALA A 1 194 ? -12.039 -2.969 21.578 1 95 194 ALA A C 1
ATOM 1505 O O . ALA A 1 194 ? -11.43 -2.918 22.656 1 95 194 ALA A O 1
ATOM 1506 N N . ASP A 1 195 ? -11.766 -3.846 20.641 1 96.19 195 ASP A N 1
ATOM 1507 C CA . ASP A 1 195 ? -10.773 -4.898 20.859 1 96.19 195 ASP A CA 1
ATOM 1508 C C . ASP A 1 195 ? -9.375 -4.422 20.469 1 96.19 195 ASP A C 1
ATOM 1510 O O . ASP A 1 195 ? -8.383 -5.055 20.844 1 96.19 195 ASP A O 1
ATOM 1514 N N . VAL A 1 196 ? -9.242 -3.326 19.812 1 97.19 196 VAL A N 1
ATOM 1515 C CA . VAL A 1 196 ? -8.008 -2.893 19.172 1 97.19 196 VAL A CA 1
ATOM 1516 C C . VAL A 1 196 ? -6.961 -2.559 20.234 1 97.19 196 VAL A C 1
ATOM 1518 O O . VAL A 1 196 ? -5.805 -2.963 20.125 1 97.19 196 VAL A O 1
ATOM 1521 N N . PRO A 1 197 ? -7.324 -1.861 21.328 1 96.38 197 PRO A N 1
ATOM 1522 C CA . PRO A 1 197 ? -6.316 -1.549 22.344 1 96.38 197 PRO A CA 1
ATOM 1523 C C . PRO A 1 197 ? -5.633 -2.795 22.891 1 96.38 197 PRO A C 1
ATOM 1525 O O . PRO A 1 197 ? -4.41 -2.816 23.047 1 96.38 197 PRO A O 1
ATOM 1528 N N . ASP A 1 198 ? -6.395 -3.803 23.094 1 96 198 ASP A N 1
ATOM 1529 C CA . ASP A 1 198 ? -5.84 -5.043 23.625 1 96 198 ASP A CA 1
ATOM 1530 C C . ASP A 1 198 ? -4.996 -5.758 22.578 1 96 198 ASP A C 1
ATOM 1532 O O . ASP A 1 198 ? -3.912 -6.266 22.875 1 96 198 ASP A O 1
ATOM 1536 N N . ILE A 1 199 ? -5.469 -5.781 21.422 1 96.06 199 ILE A N 1
ATOM 1537 C CA . ILE A 1 199 ? -4.805 -6.488 20.328 1 96.06 199 ILE A CA 1
ATOM 1538 C C . ILE A 1 199 ? -3.455 -5.832 20.031 1 96.06 199 ILE A C 1
ATOM 1540 O O . ILE A 1 199 ? -2.459 -6.523 19.812 1 96.06 199 ILE A O 1
ATOM 1544 N N . LEU A 1 200 ? -3.377 -4.512 20.047 1 97.44 200 LEU A N 1
ATOM 1545 C CA . LEU A 1 200 ? -2.195 -3.795 19.578 1 97.44 200 LEU A CA 1
ATOM 1546 C C . LEU A 1 200 ? -1.389 -3.248 20.75 1 97.44 200 LEU A C 1
ATOM 1548 O O . LEU A 1 200 ? -0.293 -2.715 20.562 1 97.44 200 LEU A O 1
ATOM 1552 N N . GLY A 1 201 ? -1.908 -3.361 21.938 1 94.44 201 GLY A N 1
ATOM 1553 C CA . GLY A 1 201 ? -1.217 -2.828 23.109 1 94.44 201 GLY A CA 1
ATOM 1554 C C . GLY A 1 201 ? -1.143 -1.313 23.109 1 94.44 201 GLY A C 1
ATOM 1555 O O . GLY A 1 201 ? -0.089 -0.74 23.391 1 94.44 201 GLY A O 1
ATOM 1556 N N . GLU A 1 202 ? -2.129 -0.667 22.625 1 92.19 202 GLU A N 1
ATOM 1557 C CA . GLU A 1 202 ? -2.234 0.788 22.594 1 92.19 202 GLU A CA 1
ATOM 1558 C C . GLU A 1 202 ? -3.469 1.271 23.344 1 92.19 202 GLU A C 1
ATOM 1560 O O . GLU A 1 202 ? -4.598 0.98 22.953 1 92.19 202 GLU A O 1
ATOM 1565 N N . GLU A 1 203 ? -3.314 2.012 24.312 1 86.94 203 GLU A N 1
ATOM 1566 C CA . GLU A 1 203 ? -4.379 2.311 25.266 1 86.94 203 GLU A CA 1
ATOM 1567 C C . GLU A 1 203 ? -5.355 3.34 24.703 1 86.94 203 GLU A C 1
ATOM 1569 O O . GLU A 1 203 ? -6.559 3.266 24.953 1 86.94 203 GLU A O 1
ATOM 1574 N N . GLU A 1 204 ? -4.875 4.34 23.969 1 91.88 204 GLU A N 1
ATOM 1575 C CA . GLU A 1 204 ? -5.766 5.418 23.547 1 91.88 204 GLU A CA 1
ATOM 1576 C C . GLU A 1 204 ? -5.648 5.684 22.047 1 91.88 204 GLU A C 1
ATOM 1578 O O . GLU A 1 204 ? -5.281 6.785 21.641 1 91.88 204 GLU A O 1
ATOM 1583 N N . PRO A 1 205 ? -6.148 4.73 21.312 1 96.88 205 PRO A N 1
ATOM 1584 C CA . PRO A 1 205 ? -6.176 5.016 19.875 1 96.88 205 PRO A CA 1
ATOM 1585 C C . PRO A 1 205 ? -7.203 6.086 19.516 1 96.88 205 PRO A C 1
ATOM 1587 O O . PRO A 1 205 ? -8.141 6.34 20.266 1 96.88 205 PRO A O 1
ATOM 1590 N N . ILE A 1 206 ? -6.93 6.812 18.453 1 97.75 206 ILE A N 1
ATOM 1591 C CA . ILE A 1 206 ? -7.922 7.691 17.844 1 97.75 206 ILE A CA 1
ATOM 1592 C C . ILE A 1 206 ? -8.789 6.898 16.875 1 97.75 206 ILE A C 1
ATOM 1594 O O . ILE A 1 206 ? -8.273 6.18 16.016 1 97.75 206 ILE A O 1
ATOM 1598 N N . PHE A 1 207 ? -10.109 6.977 17.031 1 98.12 207 PHE A N 1
ATOM 1599 C CA . PHE A 1 207 ? -11.023 6.23 16.188 1 98.12 207 PHE A CA 1
ATOM 1600 C C . PHE A 1 207 ? -11.711 7.156 15.188 1 98.12 207 PHE A C 1
ATOM 1602 O O . PHE A 1 207 ? -12.281 8.18 15.57 1 98.12 207 PHE A O 1
ATOM 1609 N N . ILE A 1 208 ? -11.609 6.848 13.914 1 98.69 208 ILE A N 1
ATOM 1610 C CA . ILE A 1 208 ? -12.297 7.551 12.836 1 98.69 208 ILE A CA 1
ATOM 1611 C C . ILE A 1 208 ? -13.406 6.672 12.266 1 98.69 208 ILE A C 1
ATOM 1613 O O . ILE A 1 208 ? -13.148 5.543 11.836 1 98.69 208 ILE A O 1
ATOM 1617 N N . PRO A 1 209 ? -14.656 7.141 12.234 1 98.56 209 PRO A N 1
ATOM 1618 C CA . PRO A 1 209 ? -15.766 6.293 11.781 1 98.56 209 PRO A CA 1
ATOM 1619 C C . PRO A 1 209 ? -15.703 5.996 10.281 1 98.56 209 PRO A C 1
ATOM 1621 O O . PRO A 1 209 ? -15.055 6.727 9.531 1 98.56 209 PRO A O 1
ATOM 1624 N N . ASN A 1 210 ? -16.391 4.934 9.93 1 97.5 210 ASN A N 1
ATOM 1625 C CA . ASN A 1 210 ? -16.484 4.543 8.531 1 97.5 210 ASN A CA 1
ATOM 1626 C C . ASN A 1 210 ? -17.531 5.367 7.777 1 97.5 210 ASN A C 1
ATOM 1628 O O . ASN A 1 210 ? -18.656 5.516 8.242 1 97.5 210 ASN A O 1
ATOM 1632 N N . ASP A 1 211 ? -17.188 5.938 6.742 1 96.94 211 ASP A N 1
ATOM 1633 C CA . ASP A 1 211 ? -18.078 6.504 5.734 1 96.94 211 ASP A CA 1
ATOM 1634 C C . ASP A 1 211 ? -17.453 6.434 4.344 1 96.94 211 ASP A C 1
ATOM 1636 O O . ASP A 1 211 ? -16.828 7.395 3.893 1 96.94 211 ASP A O 1
ATOM 1640 N N . PHE A 1 212 ? -17.656 5.336 3.742 1 90.94 212 PHE A N 1
ATOM 1641 C CA . PHE A 1 212 ? -16.984 5.027 2.482 1 90.94 212 PHE A CA 1
ATOM 1642 C C . PHE A 1 212 ? -17.422 5.992 1.388 1 90.94 212 PHE A C 1
ATOM 1644 O O . PHE A 1 212 ? -16.609 6.426 0.57 1 90.94 212 PHE A O 1
ATOM 1651 N N . GLN A 1 213 ? -18.641 6.246 1.376 1 91.88 213 GLN A N 1
ATOM 1652 C CA . GLN A 1 213 ? -19.172 7.094 0.32 1 91.88 213 GLN A CA 1
ATOM 1653 C C . GLN A 1 213 ? -18.547 8.484 0.363 1 91.88 213 GLN A C 1
ATOM 1655 O O . GLN A 1 213 ? -18.094 9 -0.659 1 91.88 213 GLN A O 1
ATOM 1660 N N . ILE A 1 214 ? -18.516 9.086 1.554 1 96.56 214 ILE A N 1
ATOM 1661 C CA . ILE A 1 214 ? -17.969 10.422 1.714 1 96.56 214 ILE A CA 1
ATOM 1662 C C . ILE A 1 214 ? -16.484 10.406 1.413 1 96.56 214 ILE A C 1
ATOM 1664 O O . ILE A 1 214 ? -15.969 11.305 0.732 1 96.56 214 ILE A O 1
ATOM 1668 N N . SER A 1 215 ? -15.789 9.367 1.868 1 96.31 215 SER A N 1
ATOM 1669 C CA . SER A 1 215 ? -14.352 9.242 1.66 1 96.31 215 SER A CA 1
ATOM 1670 C C . SER A 1 215 ? -14.016 9.07 0.182 1 96.31 215 SER A C 1
ATOM 1672 O O . SER A 1 215 ? -13.125 9.742 -0.34 1 96.31 215 SER A O 1
ATOM 1674 N N . SER A 1 216 ? -14.719 8.164 -0.458 1 92 216 SER A N 1
ATOM 1675 C CA . SER A 1 216 ? -14.492 7.887 -1.873 1 92 216 SER A CA 1
ATOM 1676 C C . SER A 1 216 ? -14.773 9.117 -2.729 1 92 216 SER A C 1
ATOM 1678 O O . SER A 1 216 ? -14.008 9.43 -3.645 1 92 216 SER A O 1
ATOM 1680 N N . GLN A 1 217 ? -15.836 9.797 -2.439 1 93.31 217 GLN A N 1
ATOM 1681 C CA . GLN A 1 217 ? -16.188 11.008 -3.178 1 93.31 217 GLN A CA 1
ATOM 1682 C C . GLN A 1 217 ? -15.133 12.094 -2.992 1 93.31 217 GLN A C 1
ATOM 1684 O O . GLN A 1 217 ? -14.758 12.773 -3.949 1 93.31 217 GLN A O 1
ATOM 1689 N N . SER A 1 218 ? -14.711 12.227 -1.773 1 96.69 218 SER A N 1
ATOM 1690 C CA . SER A 1 218 ? -13.68 13.195 -1.452 1 96.69 218 SER A CA 1
ATOM 1691 C C . SER A 1 218 ? -12.43 12.984 -2.307 1 96.69 218 SER A C 1
ATOM 1693 O O . SER A 1 218 ? -11.914 13.922 -2.91 1 96.69 218 SER A O 1
ATOM 1695 N N . LEU A 1 219 ? -11.977 11.789 -2.434 1 94.62 219 LEU A N 1
ATOM 1696 C CA . LEU A 1 219 ? -10.766 11.453 -3.178 1 94.62 219 LEU A CA 1
ATOM 1697 C C . LEU A 1 219 ? -11 11.57 -4.68 1 94.62 219 LEU A C 1
ATOM 1699 O O . LEU A 1 219 ? -10.109 11.977 -5.426 1 94.62 219 LEU A O 1
ATOM 1703 N N . ASN A 1 220 ? -12.18 11.289 -5.086 1 89.06 220 ASN A N 1
ATOM 1704 C CA . ASN A 1 220 ? -12.5 11.305 -6.508 1 89.06 220 ASN A CA 1
ATOM 1705 C C . ASN A 1 220 ? -12.547 12.734 -7.055 1 89.06 220 ASN A C 1
ATOM 1707 O O . ASN A 1 220 ? -12.094 12.984 -8.172 1 89.06 220 ASN A O 1
ATOM 1711 N N . ILE A 1 221 ? -13.07 13.602 -6.234 1 93.44 221 ILE A N 1
ATOM 1712 C CA . ILE A 1 221 ? -13.258 14.953 -6.758 1 93.44 221 ILE A CA 1
ATOM 1713 C C . ILE A 1 221 ? -12.102 15.836 -6.316 1 93.44 221 ILE A C 1
ATOM 1715 O O . ILE A 1 221 ? -11.961 16.969 -6.789 1 93.44 221 ILE A O 1
ATOM 1719 N N . GLY A 1 222 ? -11.312 15.359 -5.32 1 96.81 222 GLY A N 1
ATOM 1720 C CA . GLY A 1 222 ? -10.141 16.094 -4.875 1 96.81 222 GLY A CA 1
ATOM 1721 C C . GLY A 1 222 ? -10.469 17.203 -3.889 1 96.81 222 GLY A C 1
ATOM 1722 O O . GLY A 1 222 ? -9.82 18.25 -3.889 1 96.81 222 GLY A O 1
ATOM 1723 N N . ILE A 1 223 ? -11.539 17.047 -3.158 1 98.06 223 ILE A N 1
ATOM 1724 C CA . ILE A 1 223 ? -11.922 18 -2.127 1 98.06 223 ILE A CA 1
ATOM 1725 C C . ILE A 1 223 ? -11.945 17.312 -0.765 1 98.06 223 ILE A C 1
ATOM 1727 O O . ILE A 1 223 ? -12.805 16.469 -0.509 1 98.06 223 ILE A O 1
ATOM 1731 N N . PRO A 1 224 ? -10.977 17.641 0.103 1 98.56 224 PRO A N 1
ATOM 1732 C CA . PRO A 1 224 ? -11.07 17.078 1.453 1 98.56 224 PRO A CA 1
ATOM 1733 C C . PRO A 1 224 ? -12.453 17.266 2.072 1 98.56 224 PRO A C 1
ATOM 1735 O O . PRO A 1 224 ? -13.023 18.359 2.006 1 98.56 224 PRO A O 1
ATOM 1738 N N . PHE A 1 225 ? -12.961 16.219 2.695 1 98.44 225 PHE A N 1
ATOM 1739 C CA . PHE A 1 225 ? -14.359 16.219 3.104 1 98.44 225 PHE A CA 1
ATOM 1740 C C . PHE A 1 225 ? -14.594 17.172 4.266 1 98.44 225 PHE A C 1
ATOM 1742 O O . PHE A 1 225 ? -15.719 17.594 4.516 1 98.44 225 PHE A O 1
ATOM 1749 N N . VAL A 1 226 ? -13.617 17.578 4.98 1 98.38 226 VAL A N 1
ATOM 1750 C CA . VAL A 1 226 ? -13.781 18.516 6.082 1 98.38 226 VAL A CA 1
ATOM 1751 C C . VAL A 1 226 ? -14.148 19.891 5.535 1 98.38 226 VAL A C 1
ATOM 1753 O O . VAL A 1 226 ? -14.617 20.75 6.281 1 98.38 226 VAL A O 1
ATOM 1756 N N . MET A 1 227 ? -13.945 20.125 4.27 1 97.5 227 MET A N 1
ATOM 1757 C CA . MET A 1 227 ? -14.25 21.406 3.641 1 97.5 227 MET A CA 1
ATOM 1758 C C . MET A 1 227 ? -15.719 21.484 3.25 1 97.5 227 MET A C 1
ATOM 1760 O O . MET A 1 227 ? -16.344 22.531 3.408 1 97.5 227 MET A O 1
ATOM 1764 N N . ASN A 1 228 ? -16.328 20.391 2.762 1 96.5 228 ASN A N 1
ATOM 1765 C CA . ASN A 1 228 ? -17.656 20.5 2.184 1 96.5 228 ASN A CA 1
ATOM 1766 C C . ASN A 1 228 ? -18.641 19.531 2.855 1 96.5 228 ASN A C 1
ATOM 1768 O O . ASN A 1 228 ? -19.828 19.562 2.574 1 96.5 228 ASN A O 1
ATOM 1772 N N . GLN A 1 229 ? -18.141 18.672 3.729 1 97.44 229 GLN A N 1
ATOM 1773 C CA . GLN A 1 229 ? -18.969 17.75 4.504 1 97.44 229 GLN A CA 1
ATOM 1774 C C . GLN A 1 229 ? -18.672 17.875 5.996 1 97.44 229 GLN A C 1
ATOM 1776 O O . GLN A 1 229 ? -18.516 16.859 6.688 1 97.44 229 GLN A O 1
ATOM 1781 N N . GLY A 1 230 ? -18.578 19.125 6.449 1 96.25 230 GLY A N 1
ATOM 1782 C CA . GLY A 1 230 ? -18.094 19.438 7.785 1 96.25 230 GLY A CA 1
ATOM 1783 C C . GLY A 1 230 ? -19.047 18.984 8.883 1 96.25 230 GLY A C 1
ATOM 1784 O O . GLY A 1 230 ? -18.656 18.859 10.047 1 96.25 230 GLY A O 1
ATOM 1785 N N . LYS A 1 231 ? -20.25 18.578 8.57 1 97.19 231 LYS A N 1
ATOM 1786 C CA . LYS A 1 231 ? -21.25 18.25 9.578 1 97.19 231 LYS A CA 1
ATOM 1787 C C . LYS A 1 231 ? -21.328 16.75 9.797 1 97.19 231 LYS A C 1
ATOM 1789 O O . LYS A 1 231 ? -22 16.281 10.727 1 97.19 231 LYS A O 1
ATOM 1794 N N . THR A 1 232 ? -20.656 15.992 9.008 1 98.19 232 THR A N 1
ATOM 1795 C CA . THR A 1 232 ? -20.703 14.539 9.102 1 98.19 232 THR A CA 1
ATOM 1796 C C . THR A 1 232 ? -19.906 14.047 10.305 1 98.19 232 THR A C 1
ATOM 1798 O O . THR A 1 232 ? -19.016 14.734 10.781 1 98.19 232 THR A O 1
ATOM 1801 N N . GLU A 1 233 ? -20.234 12.875 10.781 1 98.19 233 GLU A N 1
ATOM 1802 C CA . GLU A 1 233 ? -19.5 12.266 11.875 1 98.19 233 GLU A CA 1
ATOM 1803 C C . GLU A 1 233 ? -18.031 12.039 11.492 1 98.19 233 GLU A C 1
ATOM 1805 O O . GLU A 1 233 ? -17.141 12.148 12.344 1 98.19 233 GLU A O 1
ATOM 1810 N N . LEU A 1 234 ? -17.828 11.781 10.258 1 98.5 234 LEU A N 1
ATOM 1811 C CA . LEU A 1 234 ? -16.469 11.602 9.75 1 98.5 234 LEU A CA 1
ATOM 1812 C C . LEU A 1 234 ? -15.664 12.883 9.891 1 98.5 234 LEU A C 1
ATOM 1814 O O . LEU A 1 234 ? -14.562 12.867 10.453 1 98.5 234 LEU A O 1
ATOM 1818 N N . ALA A 1 235 ? -16.219 13.961 9.469 1 98.56 235 ALA A N 1
ATOM 1819 C CA . ALA A 1 235 ? -15.547 15.258 9.547 1 98.56 235 ALA A CA 1
ATOM 1820 C C . ALA A 1 235 ? -15.328 15.672 11 1 98.56 235 ALA A C 1
ATOM 1822 O O . ALA A 1 235 ? -14.242 16.141 11.367 1 98.56 235 ALA A O 1
ATOM 1823 N N . LYS A 1 236 ? -16.297 15.477 11.797 1 98.44 236 LYS A N 1
ATOM 1824 C CA . LYS A 1 236 ? -16.203 15.828 13.211 1 98.44 236 LYS A CA 1
ATOM 1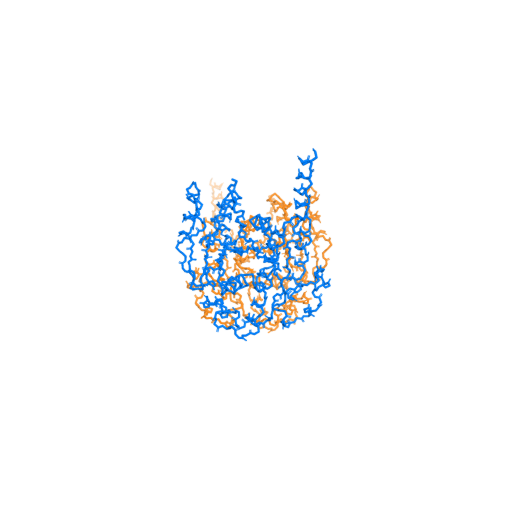825 C C . LYS A 1 236 ? -15.07 15.078 13.898 1 98.44 236 LYS A C 1
ATOM 1827 O O . LYS A 1 236 ? -14.383 15.633 14.758 1 98.44 236 LYS A O 1
ATOM 1832 N N . SER A 1 237 ? -14.914 13.867 13.547 1 98.5 237 SER A N 1
ATOM 1833 C CA . SER A 1 237 ? -13.852 13.062 14.141 1 98.5 237 SER A CA 1
ATOM 1834 C C . SER A 1 237 ? -12.477 13.594 13.766 1 98.5 237 SER A C 1
ATOM 1836 O O . SER A 1 237 ? -11.555 13.578 14.578 1 98.5 237 SER A O 1
ATOM 1838 N N . VAL A 1 238 ? -12.312 14.07 12.57 1 98.5 238 VAL A N 1
ATOM 1839 C CA . VAL A 1 238 ? -11.047 14.633 12.125 1 98.5 238 VAL A CA 1
ATOM 1840 C C . VAL A 1 238 ? -10.805 15.977 12.805 1 98.5 238 VAL A C 1
ATOM 1842 O O . VAL A 1 238 ? -9.68 16.281 13.211 1 98.5 238 VAL A O 1
ATOM 1845 N N . PHE A 1 239 ? -11.859 16.781 12.961 1 97.81 239 PHE A N 1
ATOM 1846 C CA . PHE A 1 239 ? -11.734 18.031 13.688 1 97.81 239 PHE A CA 1
ATOM 1847 C C . PHE A 1 239 ? -11.297 17.781 15.125 1 97.81 239 PHE A C 1
ATOM 1849 O O . PHE A 1 239 ? -10.461 18.516 15.664 1 97.81 239 PHE A O 1
ATOM 1856 N N . LYS A 1 240 ? -11.8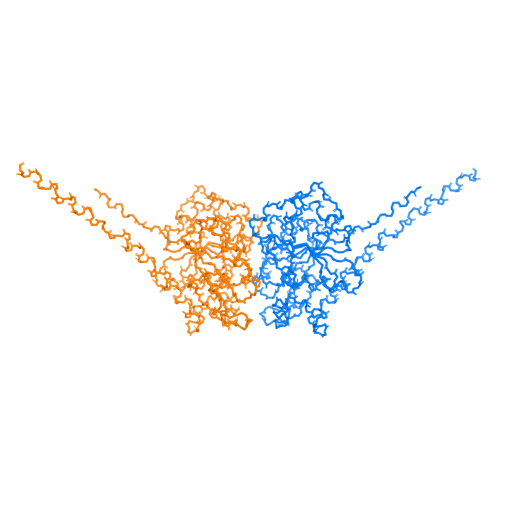91 16.812 15.703 1 97.31 240 LYS A N 1
ATOM 1857 C CA . LYS A 1 240 ? -11.531 16.453 17.078 1 97.31 240 LYS A CA 1
ATOM 1858 C C . LYS A 1 240 ? -10.062 16.031 17.156 1 97.31 240 LYS A C 1
ATOM 1860 O O . LYS A 1 240 ? -9.352 16.422 18.094 1 97.31 240 LYS A O 1
ATOM 1865 N N . MET A 1 241 ? -9.664 15.281 16.234 1 96.81 241 MET A N 1
ATOM 1866 C CA . MET A 1 241 ? -8.266 14.859 16.172 1 96.81 241 MET A CA 1
ATOM 1867 C C . MET A 1 241 ? -7.348 16.062 16.016 1 96.81 241 MET A C 1
ATOM 1869 O O . MET A 1 241 ? -6.316 16.156 16.688 1 96.81 241 MET A O 1
ATOM 1873 N N . ALA A 1 242 ? -7.684 16.953 15.125 1 96.31 242 ALA A N 1
ATOM 1874 C CA . ALA A 1 242 ? -6.91 18.188 14.914 1 96.31 242 ALA A CA 1
ATOM 1875 C C . ALA A 1 242 ? -6.793 18.984 16.219 1 96.31 242 ALA A C 1
ATOM 1877 O O . ALA A 1 242 ? -5.723 19.5 16.531 1 96.31 242 ALA A O 1
ATOM 1878 N N . GLU A 1 243 ? -7.848 19 16.938 1 94.56 243 GLU A N 1
ATOM 1879 C CA . GLU A 1 243 ? -7.863 19.703 18.219 1 94.56 243 GLU A CA 1
ATOM 1880 C C . GLU A 1 243 ? -6.926 19.031 19.234 1 94.56 243 GLU A C 1
ATOM 1882 O O . GLU A 1 243 ? -6.195 19.719 19.953 1 94.56 243 GLU A O 1
ATOM 1887 N N . GLN A 1 244 ? -6.98 17.766 19.25 1 92.56 244 GLN A N 1
ATOM 1888 C CA . GLN A 1 244 ? -6.117 17.016 20.156 1 92.56 244 GLN A CA 1
ATOM 1889 C C . GLN A 1 244 ? -4.645 17.266 19.828 1 92.56 244 GLN A C 1
ATOM 1891 O O . GLN A 1 244 ? -3.826 17.438 20.734 1 92.56 244 GLN A O 1
ATOM 1896 N N . ILE A 1 245 ? -4.332 17.328 18.609 1 90.88 245 ILE A N 1
ATOM 1897 C CA . ILE A 1 245 ? -2.959 17.5 18.156 1 90.88 245 ILE A CA 1
ATOM 1898 C C . ILE A 1 245 ? -2.496 18.922 18.453 1 90.88 245 ILE A C 1
ATOM 1900 O O . ILE A 1 245 ? -1.391 19.125 18.969 1 90.88 245 ILE A O 1
ATOM 1904 N N . SER A 1 246 ? -3.281 19.906 18.203 1 89.62 246 SER A N 1
ATOM 1905 C CA . SER A 1 246 ? -2.906 21.312 18.391 1 89.62 246 SER A CA 1
ATOM 1906 C C . SER A 1 246 ? -2.828 21.656 19.875 1 89.62 246 SER A C 1
ATOM 1908 O O . SER A 1 246 ? -2.016 22.5 20.281 1 89.62 246 SER A O 1
ATOM 1910 N N . SER A 1 247 ? -3.682 21.047 20.672 1 85.81 247 SER A N 1
ATOM 1911 C CA . SER A 1 247 ? -3.684 21.328 22.109 1 85.81 247 SER A CA 1
ATOM 1912 C C . SER A 1 247 ? -2.432 20.766 22.781 1 85.81 247 SER A C 1
ATOM 1914 O O . SER A 1 247 ? -1.903 21.375 23.719 1 85.81 247 SER A O 1
ATOM 1916 N N . ARG A 1 248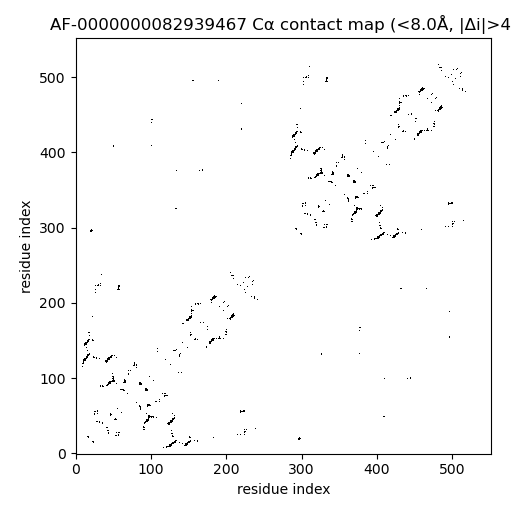 ? -1.981 19.719 22.344 1 78.56 248 ARG A N 1
ATOM 1917 C CA . ARG A 1 248 ? -0.774 19.109 22.891 1 78.56 248 ARG A CA 1
ATOM 1918 C C . ARG A 1 248 ? 0.445 20 22.641 1 78.56 248 ARG A C 1
ATOM 1920 O O . ARG A 1 248 ? 1.318 20.109 23.5 1 78.56 248 ARG A O 1
ATOM 1927 N N . ARG A 1 249 ? 0.547 20.562 21.562 1 70.5 249 ARG A N 1
ATOM 1928 C CA . ARG A 1 249 ? 1.665 21.438 21.203 1 70.5 249 ARG A CA 1
ATOM 1929 C C . ARG A 1 249 ? 1.704 22.656 22.109 1 70.5 249 ARG A C 1
ATOM 1931 O O . ARG A 1 249 ? 2.779 23.094 22.531 1 70.5 249 ARG A O 1
ATOM 1938 N N . GLU A 1 250 ? 0.521 23.156 22.312 1 67.88 250 GLU A N 1
ATOM 1939 C CA . GLU A 1 250 ? 0.426 24.344 23.156 1 67.88 250 GLU A CA 1
ATOM 1940 C C . GLU A 1 250 ? 0.899 24.031 24.578 1 67.88 250 GLU A C 1
ATOM 1942 O O . GLU A 1 250 ? 1.592 24.844 25.203 1 67.88 250 GLU A O 1
ATOM 1947 N N . ILE A 1 251 ? 0.583 22.891 24.906 1 54.53 251 ILE A N 1
ATOM 1948 C CA . ILE A 1 251 ? 0.939 22.484 26.266 1 54.53 251 ILE A CA 1
ATOM 1949 C C . ILE A 1 251 ? 2.449 22.281 26.359 1 54.53 251 ILE A C 1
ATOM 1951 O O . ILE A 1 251 ? 3.08 22.734 27.328 1 54.53 251 ILE A O 1
ATOM 1955 N N . THR A 1 252 ? 3.008 21.703 25.328 1 58.5 252 THR A N 1
ATOM 1956 C CA . THR A 1 252 ? 4.441 21.438 25.312 1 58.5 252 THR A CA 1
ATOM 1957 C C . THR A 1 252 ? 5.234 22.734 25.219 1 58.5 252 THR A C 1
ATOM 1959 O O . THR A 1 252 ? 6.301 22.859 25.828 1 58.5 252 THR A O 1
ATOM 1962 N N . MET A 1 253 ? 4.668 23.719 24.578 1 56.06 253 MET A N 1
ATOM 1963 C CA . MET A 1 253 ? 5.32 25.016 24.422 1 56.06 253 MET A CA 1
ATOM 1964 C C . MET A 1 253 ? 5.242 25.812 25.719 1 56.06 253 MET A C 1
ATOM 1966 O O . MET A 1 253 ? 6.172 26.547 26.062 1 56.06 253 MET A O 1
ATOM 1970 N N . ILE A 1 254 ? 4.043 25.625 26.328 1 44.19 254 ILE A N 1
ATOM 1971 C CA . ILE A 1 254 ? 3.848 26.312 27.594 1 44.19 254 ILE A CA 1
ATOM 1972 C C . ILE A 1 254 ? 4.77 25.719 28.656 1 44.19 254 ILE A C 1
ATOM 1974 O O . ILE A 1 254 ? 5.379 26.438 29.438 1 44.19 254 ILE A O 1
ATOM 1978 N N . LYS A 1 255 ? 4.84 24.453 28.594 1 49.97 255 LYS A N 1
ATOM 1979 C CA . LYS A 1 255 ? 5.676 23.812 29.594 1 49.97 255 LYS A CA 1
ATOM 1980 C C . LYS A 1 255 ? 7.148 24.156 29.391 1 49.97 255 LYS A C 1
ATOM 1982 O O . LYS A 1 255 ? 7.906 24.25 30.359 1 49.97 255 LYS A O 1
ATOM 1987 N N . LYS A 1 256 ? 7.441 24.391 28.234 1 51.5 256 LYS A N 1
ATOM 1988 C CA . LYS A 1 256 ? 8.836 24.75 27.984 1 51.5 256 LYS A CA 1
ATOM 1989 C C . LYS A 1 256 ? 9.109 26.188 28.375 1 51.5 256 LYS A C 1
ATOM 1991 O O . LYS A 1 256 ? 10.258 26.578 28.609 1 51.5 256 LYS A O 1
ATOM 1996 N N . LYS A 1 257 ? 8.109 27.125 28.406 1 49.06 257 LYS A N 1
ATOM 1997 C CA . LYS A 1 257 ? 8.289 28.516 28.766 1 49.06 257 LYS A CA 1
ATOM 1998 C C . LYS A 1 257 ? 8.297 28.688 30.281 1 49.06 257 LYS A C 1
ATOM 2000 O O . LYS A 1 257 ? 8.672 29.75 30.797 1 49.06 257 LYS A O 1
ATOM 2005 N N . ALA A 1 258 ? 7.77 27.797 31.094 1 44.44 258 ALA A N 1
ATOM 2006 C CA . ALA A 1 258 ? 7.762 28.062 32.531 1 44.44 258 ALA A CA 1
ATOM 2007 C C . ALA A 1 258 ? 9.188 28.156 33.094 1 44.44 258 ALA A C 1
ATOM 2009 O O . ALA A 1 258 ? 10.008 27.266 32.844 1 44.44 258 ALA A O 1
ATOM 2010 N N . PRO A 1 259 ? 9.664 29.281 33.469 1 44.41 259 PRO A N 1
ATOM 2011 C CA . PRO A 1 259 ? 10.977 29.5 34.062 1 44.41 259 PRO A CA 1
ATOM 2012 C C . PRO A 1 259 ? 11.281 28.5 35.188 1 44.41 259 PRO A C 1
ATOM 2014 O O . PRO A 1 259 ? 10.367 28.016 35.844 1 44.41 259 PRO A O 1
ATOM 2017 N N . SER A 1 260 ? 12.328 27.672 35.062 1 41.84 260 SER A N 1
ATOM 2018 C CA . SER A 1 260 ? 12.797 26.891 36.188 1 41.84 260 SER A CA 1
ATOM 2019 C C . SER A 1 260 ? 12.805 27.703 37.469 1 41.84 260 SER A C 1
ATOM 2021 O O . SER A 1 260 ? 13.305 28.828 37.469 1 41.84 260 SER A O 1
ATOM 2023 N N . PHE A 1 261 ? 11.93 27.578 38.281 1 42.59 261 PHE A N 1
ATOM 2024 C CA . PHE A 1 261 ? 11.875 28.172 39.625 1 42.59 261 PHE A CA 1
ATOM 2025 C C . PHE A 1 261 ? 13.266 28.266 40.219 1 42.59 261 PHE A C 1
ATOM 2027 O O . PHE A 1 261 ? 13.5 29.078 41.125 1 42.59 261 PHE A O 1
ATOM 2034 N N . ILE A 1 262 ? 14.133 27.406 39.75 1 45.06 262 ILE A N 1
ATOM 2035 C CA . ILE A 1 262 ? 15.438 27.375 40.406 1 45.06 262 ILE A CA 1
ATOM 2036 C C . ILE A 1 262 ? 16.219 28.641 40.031 1 45.06 262 ILE A C 1
ATOM 2038 O O . ILE A 1 262 ? 17.141 29.031 40.75 1 45.06 262 ILE A O 1
ATOM 2042 N N . SER A 1 263 ? 15.867 29.172 38.875 1 44.62 263 SER A N 1
ATOM 2043 C CA . SER A 1 263 ? 16.703 30.281 38.469 1 44.62 263 SER A CA 1
ATOM 2044 C C . SER A 1 263 ? 16.344 31.562 39.25 1 44.62 263 SER A C 1
ATOM 2046 O O . SER A 1 263 ? 17.188 32.438 39.438 1 44.62 263 SER A O 1
ATOM 2048 N N . ARG A 1 264 ? 15.078 31.625 39.688 1 43.44 264 ARG A N 1
ATOM 2049 C CA . ARG A 1 264 ? 14.656 32.781 40.5 1 43.44 264 ARG A CA 1
ATOM 2050 C C . ARG A 1 264 ? 15.289 32.75 41.875 1 43.44 264 ARG A C 1
ATOM 2052 O O . ARG A 1 264 ? 15.477 33.781 42.5 1 43.44 264 ARG A O 1
ATOM 2059 N N . MET A 1 265 ? 15.547 31.516 42.406 1 42.78 265 MET A N 1
ATOM 2060 C CA . MET A 1 265 ? 16.062 31.469 43.75 1 42.78 265 MET A CA 1
ATOM 2061 C C . MET A 1 265 ? 17.531 31.891 43.812 1 42.78 265 MET A C 1
ATOM 2063 O O . MET A 1 265 ? 18 32.438 44.812 1 42.78 265 MET A O 1
ATOM 2067 N N . PHE A 1 266 ? 18.266 31.625 42.688 1 44.19 266 PHE A N 1
ATOM 2068 C CA . PHE A 1 266 ? 19.688 31.891 42.812 1 44.19 266 PHE A CA 1
ATOM 2069 C C . PHE A 1 266 ? 19.969 33.406 42.688 1 44.19 266 PHE A C 1
ATOM 2071 O O . PHE A 1 266 ? 21.031 33.875 43.094 1 44.19 266 PHE A O 1
ATOM 2078 N N . THR A 1 267 ? 19.016 34.094 42.031 1 40.91 267 THR A N 1
ATOM 2079 C CA . THR A 1 267 ? 19.359 35.5 41.906 1 40.91 267 THR A CA 1
ATOM 2080 C C . THR A 1 267 ? 19.156 36.25 43.219 1 40.91 267 THR A C 1
ATOM 2082 O O . THR A 1 267 ? 19.641 37.375 43.406 1 40.91 267 THR A O 1
ATOM 2085 N N . LYS A 1 268 ? 18.266 35.562 44.031 1 42.97 268 LYS A N 1
ATOM 2086 C CA . LYS A 1 268 ? 17.984 36.312 45.25 1 42.97 268 LYS A CA 1
ATOM 2087 C C . LYS A 1 268 ? 19.203 36.312 46.188 1 42.97 268 LYS A C 1
ATOM 2089 O O . LYS A 1 268 ? 19.438 37.281 46.906 1 42.97 268 LYS A O 1
ATOM 2094 N N . ASN A 1 269 ? 19.828 35.125 46.125 1 42.91 269 ASN A N 1
ATOM 2095 C CA . ASN A 1 269 ? 20.859 35.031 47.156 1 42.91 269 ASN A CA 1
ATOM 2096 C C . ASN A 1 269 ? 22.094 35.844 46.812 1 42.91 269 ASN A C 1
ATOM 2098 O O . ASN A 1 269 ? 23 36 47.625 1 42.91 269 ASN A O 1
ATOM 2102 N N . ARG A 1 270 ? 22.312 36.219 45.531 1 43.81 270 ARG A N 1
ATOM 2103 C CA . ARG A 1 270 ? 23.5 37 45.219 1 43.81 270 ARG A CA 1
ATOM 2104 C C . ARG A 1 270 ? 23.359 38.438 45.719 1 43.81 270 ARG A C 1
ATOM 2106 O O . ARG A 1 270 ? 24.359 39.125 45.969 1 43.81 270 ARG A O 1
ATOM 2113 N N . LEU A 1 271 ? 22.109 38.906 45.812 1 38 271 LEU A N 1
ATOM 2114 C CA . LEU A 1 271 ? 22 40.281 46.281 1 38 271 LEU A CA 1
ATOM 2115 C C . LEU A 1 271 ? 22.312 40.375 47.781 1 38 271 LEU A C 1
ATOM 2117 O O . LEU A 1 271 ? 22.547 41.469 48.312 1 38 271 LEU A O 1
ATOM 2121 N N . LYS A 1 272 ? 22 39.156 48.406 1 45.47 272 LYS A N 1
ATOM 2122 C CA . LYS A 1 272 ? 22.156 39.312 49.844 1 45.47 272 LYS A CA 1
ATOM 2123 C C . LYS A 1 272 ? 23.641 39.375 50.219 1 45.47 272 LYS A C 1
ATOM 2125 O O . LYS A 1 272 ? 23.984 39.75 51.344 1 45.47 272 LYS A O 1
ATOM 2130 N N . GLU A 1 273 ? 24.453 38.781 49.375 1 43.03 273 GLU A N 1
ATOM 2131 C CA . GLU A 1 273 ? 25.844 38.75 49.844 1 43.03 273 GLU A CA 1
ATOM 2132 C C . GLU A 1 273 ? 26.5 40.125 49.625 1 43.03 273 GLU A C 1
ATOM 2134 O O . GLU A 1 273 ? 27.578 40.375 50.156 1 43.03 273 GLU A O 1
ATOM 2139 N N . GLU A 1 274 ? 26.016 41 48.719 1 42.66 274 GLU A N 1
ATOM 2140 C CA . GLU A 1 274 ? 26.797 42.219 48.531 1 42.66 274 GLU A CA 1
ATOM 2141 C C . GLU A 1 274 ? 26.516 43.219 49.625 1 42.66 274 GLU A C 1
ATOM 2143 O O . GLU A 1 274 ? 27.141 44.281 49.688 1 42.66 274 GLU A O 1
ATOM 2148 N N . THR A 1 275 ? 25.359 43.094 50.406 1 43.09 275 THR A N 1
ATOM 2149 C CA . THR A 1 275 ? 25.094 44.125 51.375 1 43.09 275 THR A CA 1
ATOM 2150 C C . THR A 1 275 ? 25.734 43.812 52.719 1 43.09 275 THR A C 1
ATOM 2152 O O . THR A 1 275 ? 25.781 44.656 53.625 1 43.09 275 THR A O 1
ATOM 2155 N N . GLU A 1 276 ? 26.188 42.562 52.938 1 33.72 276 GLU A N 1
ATOM 2156 C CA . GLU A 1 276 ? 26.906 42.5 54.219 1 33.72 276 GLU A CA 1
ATOM 2157 C C . GLU A 1 276 ? 28.375 42.875 54.031 1 33.72 276 GLU A C 1
ATOM 2159 O O . GLU A 1 276 ? 29 42.5 53.031 1 33.72 276 GLU A O 1
ATOM 2164 N N . MET B 1 1 ? 22.719 -40.156 -27.703 1 28.36 1 MET B N 1
ATOM 2165 C CA . MET B 1 1 ? 22.266 -38.781 -27.875 1 28.36 1 MET B CA 1
ATOM 2166 C C . MET B 1 1 ? 21.172 -38.438 -26.875 1 28.36 1 MET B C 1
ATOM 2168 O O . MET B 1 1 ? 20.062 -38.969 -26.969 1 28.36 1 MET B O 1
ATOM 2172 N N . SER B 1 2 ? 21.484 -38.406 -25.594 1 32.34 2 SER B N 1
ATOM 2173 C CA . SER B 1 2 ? 20.625 -38.312 -24.406 1 32.34 2 SER B CA 1
ATOM 2174 C C . SER B 1 2 ? 19.547 -37.25 -24.578 1 32.34 2 SER B C 1
ATOM 2176 O O . SER B 1 2 ? 19.844 -36.125 -25 1 32.34 2 SER B O 1
ATOM 2178 N N . GLU B 1 3 ? 18.422 -37.594 -25.062 1 34 3 GLU B N 1
ATOM 2179 C CA . GLU B 1 3 ? 17.266 -36.719 -25.125 1 34 3 GLU B CA 1
ATOM 2180 C C . GLU B 1 3 ? 17.25 -35.75 -23.922 1 34 3 GLU B C 1
ATOM 2182 O O . GLU B 1 3 ? 17.016 -36.188 -22.797 1 34 3 GLU B O 1
ATOM 2187 N N . GLU B 1 4 ? 18.281 -35.031 -23.656 1 37.81 4 GLU B N 1
ATOM 2188 C CA . GLU B 1 4 ? 18.172 -33.938 -22.688 1 37.81 4 GLU B CA 1
ATOM 2189 C C . GLU B 1 4 ? 16.766 -33.375 -22.656 1 37.81 4 GLU B C 1
ATOM 2191 O O . GLU B 1 4 ? 16.344 -32.688 -23.594 1 37.81 4 GLU B O 1
ATOM 2196 N N . LYS B 1 5 ? 15.789 -34.156 -22.344 1 39.72 5 LYS B N 1
ATOM 2197 C CA . LYS B 1 5 ? 14.43 -33.688 -22.109 1 39.72 5 LYS B CA 1
ATOM 2198 C C . LYS B 1 5 ? 14.438 -32.219 -21.609 1 39.72 5 LYS B C 1
ATOM 2200 O O . LYS B 1 5 ? 14.945 -31.953 -20.516 1 39.72 5 LYS B O 1
ATOM 2205 N N . ASN B 1 6 ? 14.828 -31.219 -22.281 1 44.41 6 ASN B N 1
ATOM 2206 C CA . ASN B 1 6 ? 14.695 -29.781 -22.047 1 44.41 6 ASN B CA 1
ATOM 2207 C C . ASN B 1 6 ? 13.508 -29.469 -21.141 1 44.41 6 ASN B C 1
ATOM 2209 O O . ASN B 1 6 ? 12.398 -29.25 -21.625 1 44.41 6 ASN B O 1
ATOM 2213 N N . GLN B 1 7 ? 13.297 -30.203 -20.094 1 52.16 7 GLN B N 1
ATOM 2214 C CA . GLN B 1 7 ? 12.188 -29.984 -19.172 1 52.16 7 GLN B CA 1
ATOM 2215 C C . GLN B 1 7 ? 11.992 -28.5 -18.859 1 52.16 7 GLN B C 1
ATOM 2217 O O . GLN B 1 7 ? 12.867 -27.859 -18.281 1 52.16 7 GLN B O 1
ATOM 2222 N N . LYS B 1 8 ? 11.203 -27.766 -19.578 1 68.31 8 LYS B N 1
ATOM 2223 C CA . LYS B 1 8 ? 10.875 -26.344 -19.484 1 68.31 8 LYS B CA 1
ATOM 2224 C C . LYS B 1 8 ? 10.516 -25.953 -18.062 1 68.31 8 LYS B C 1
ATOM 2226 O O . LYS B 1 8 ? 9.734 -26.625 -17.391 1 68.31 8 LYS B O 1
ATOM 2231 N N . ARG B 1 9 ? 11.359 -25.141 -17.469 1 85.06 9 ARG B N 1
ATOM 2232 C CA . ARG B 1 9 ? 11.125 -24.625 -16.125 1 85.06 9 ARG B CA 1
ATOM 2233 C C . ARG B 1 9 ? 9.719 -24.047 -15.992 1 85.06 9 ARG B C 1
ATOM 2235 O O . ARG B 1 9 ? 9.078 -23.734 -17 1 85.06 9 ARG B O 1
ATOM 2242 N N . GLY B 1 10 ? 9.203 -24.078 -14.836 1 94.19 10 GLY B N 1
ATOM 2243 C CA . GLY B 1 10 ? 7.922 -23.438 -14.57 1 94.19 10 GLY B CA 1
ATOM 2244 C C . GLY B 1 10 ? 7.898 -21.969 -14.938 1 94.19 10 GLY B C 1
ATOM 2245 O O . GLY B 1 10 ? 8.938 -21.391 -15.289 1 94.19 10 GLY B O 1
ATOM 2246 N N . GLU B 1 11 ? 6.77 -21.469 -15.047 1 96.19 11 GLU B N 1
ATOM 2247 C CA . GLU B 1 11 ? 6.57 -20.062 -15.336 1 96.19 11 GLU B CA 1
ATOM 2248 C C . GLU B 1 11 ? 6.504 -19.234 -14.055 1 96.19 11 GLU B C 1
ATOM 2250 O O . GLU B 1 11 ? 5.875 -19.656 -13.078 1 96.19 11 GLU B O 1
ATOM 2255 N N . PHE B 1 12 ? 7.23 -18.172 -14.055 1 98 12 PHE B N 1
ATOM 2256 C CA . PHE B 1 12 ? 7.23 -17.234 -12.93 1 98 12 PHE B CA 1
ATOM 2257 C C . PHE B 1 12 ? 6.312 -16.047 -13.219 1 98 12 PHE B C 1
ATOM 2259 O O . PHE B 1 12 ? 6.559 -15.281 -14.148 1 98 12 PHE B O 1
ATOM 2266 N N . ILE B 1 13 ? 5.234 -15.844 -12.398 1 98.56 13 ILE B N 1
ATOM 2267 C CA . ILE B 1 13 ? 4.27 -14.758 -12.547 1 98.56 13 ILE B CA 1
ATOM 2268 C C . ILE B 1 13 ? 4.387 -13.797 -11.367 1 98.56 13 ILE B C 1
ATOM 2270 O O . ILE B 1 13 ? 4.297 -14.219 -10.211 1 98.56 13 ILE B O 1
ATOM 2274 N N . ALA B 1 14 ? 4.648 -12.562 -11.625 1 98.88 14 ALA B N 1
ATOM 2275 C CA . ALA B 1 14 ? 4.672 -11.555 -10.57 1 98.88 14 ALA B CA 1
ATOM 2276 C C . ALA B 1 14 ? 3.383 -10.734 -10.578 1 98.88 14 ALA B C 1
ATOM 2278 O O . ALA B 1 14 ? 2.945 -10.258 -11.625 1 98.88 14 ALA B O 1
ATOM 2279 N N . VAL B 1 15 ? 2.717 -10.609 -9.438 1 98.94 15 VAL B N 1
ATOM 2280 C CA . VAL B 1 15 ? 1.545 -9.766 -9.242 1 98.94 15 VAL B CA 1
ATOM 2281 C C . VAL B 1 15 ? 1.953 -8.461 -8.555 1 98.94 15 VAL B C 1
ATOM 2283 O O . VAL B 1 15 ? 2.479 -8.484 -7.441 1 98.94 15 VAL B O 1
ATOM 2286 N N . CYS B 1 16 ? 1.733 -7.355 -9.211 1 98.75 16 CYS B N 1
ATOM 2287 C CA . CYS B 1 16 ? 2.199 -6.086 -8.656 1 98.75 16 CYS B CA 1
ATOM 2288 C C . CYS B 1 16 ? 1.147 -4.996 -8.828 1 98.75 16 CYS B C 1
ATOM 2290 O O . CYS B 1 16 ? 0.12 -5.215 -9.477 1 98.75 16 CYS B O 1
ATOM 2292 N N . SER B 1 17 ? 1.325 -3.865 -8.148 1 98.75 17 SER B N 1
ATOM 2293 C CA . SER B 1 17 ? 0.454 -2.699 -8.25 1 98.75 17 SER B CA 1
ATOM 2294 C C . SER B 1 17 ? 1.176 -1.43 -7.809 1 98.75 17 SER B C 1
ATOM 2296 O O . SER B 1 17 ? 2.143 -1.493 -7.047 1 98.75 17 SER B O 1
ATOM 2298 N N . ALA B 1 18 ? 0.687 -0.348 -8.344 1 98.38 18 ALA B N 1
ATOM 2299 C CA . ALA B 1 18 ? 1.253 0.951 -7.988 1 98.38 18 ALA B CA 1
ATOM 2300 C C . ALA B 1 18 ? 0.632 1.49 -6.703 1 98.38 18 ALA B C 1
ATOM 2302 O O . ALA B 1 18 ? 1.211 2.355 -6.039 1 98.38 18 ALA B O 1
ATOM 2303 N N . LYS B 1 19 ? -0.495 0.997 -6.391 1 97.69 19 LYS B N 1
ATOM 2304 C CA . LYS B 1 19 ? -1.229 1.435 -5.207 1 97.69 19 LYS B CA 1
ATOM 2305 C C . LYS B 1 19 ? -1.632 0.245 -4.34 1 97.69 19 LYS B C 1
ATOM 2307 O O . LYS B 1 19 ? -1.919 -0.837 -4.852 1 97.69 19 LYS B O 1
ATOM 2312 N N . GLY B 1 20 ? -1.596 0.494 -2.982 1 96.69 20 GLY B N 1
ATOM 2313 C CA . GLY B 1 20 ? -2.043 -0.531 -2.053 1 96.69 20 GLY B CA 1
ATOM 2314 C C . GLY B 1 20 ? -3.553 -0.633 -1.957 1 96.69 20 GLY B C 1
ATOM 2315 O O . GLY B 1 20 ? -4.266 0.329 -2.252 1 96.69 20 GLY B O 1
ATOM 2316 N N . GLY B 1 21 ? -4.004 -1.796 -1.593 1 95.44 21 GLY B N 1
ATOM 2317 C CA . GLY B 1 21 ? -5.426 -1.981 -1.344 1 95.44 21 GLY B CA 1
ATOM 2318 C C . GLY B 1 21 ? -6.219 -2.268 -2.604 1 95.44 21 GLY B C 1
ATOM 2319 O O . GLY B 1 21 ? -7.453 -2.207 -2.596 1 95.44 21 GLY B O 1
ATOM 2320 N N . VAL B 1 22 ? -5.547 -2.613 -3.654 1 97.38 22 VAL B N 1
ATOM 2321 C CA . VAL B 1 22 ? -6.25 -2.781 -4.922 1 97.38 22 VAL B CA 1
ATOM 2322 C C . VAL B 1 22 ? -6.555 -4.258 -5.152 1 97.38 22 VAL B C 1
ATOM 2324 O O . VAL B 1 22 ? -7.18 -4.621 -6.152 1 97.38 22 VAL B O 1
ATOM 2327 N N . GLY B 1 23 ? -6.031 -5.199 -4.309 1 97.62 23 GLY B N 1
ATOM 2328 C CA . GLY B 1 23 ? -6.453 -6.594 -4.371 1 97.62 23 GLY B CA 1
ATOM 2329 C C . GLY B 1 23 ? -5.355 -7.523 -4.855 1 97.62 23 GLY B C 1
ATOM 2330 O O . GLY B 1 23 ? -5.641 -8.609 -5.363 1 97.62 23 GLY B O 1
ATOM 2331 N N . ARG B 1 24 ? -4.105 -7.168 -4.73 1 98.31 24 ARG B N 1
ATOM 2332 C CA . ARG B 1 24 ? -3.006 -8.008 -5.188 1 98.31 24 ARG B CA 1
ATOM 2333 C C . ARG B 1 24 ? -3.021 -9.359 -4.492 1 98.31 24 ARG B C 1
ATOM 2335 O O . ARG B 1 24 ? -3.02 -10.406 -5.152 1 98.31 24 ARG B O 1
ATOM 2342 N N . THR B 1 25 ? -3.031 -9.344 -3.148 1 98.5 25 THR B N 1
ATOM 2343 C CA . THR B 1 25 ? -2.986 -10.578 -2.367 1 98.5 25 THR B CA 1
ATOM 2344 C C . THR B 1 25 ? -4.215 -11.438 -2.639 1 98.5 25 THR B C 1
ATOM 2346 O O . THR B 1 25 ? -4.102 -12.648 -2.848 1 98.5 25 THR B O 1
ATOM 2349 N N . LEU B 1 26 ? -5.363 -10.797 -2.686 1 98.38 26 LEU B N 1
ATOM 2350 C CA . LEU B 1 26 ? -6.613 -11.492 -2.973 1 98.38 26 LEU B CA 1
ATOM 2351 C C . LEU B 1 26 ? -6.539 -12.211 -4.312 1 98.38 26 LEU B C 1
ATOM 2353 O O . LEU B 1 26 ? -6.906 -13.383 -4.414 1 98.38 26 LEU B O 1
ATOM 2357 N N . LEU B 1 27 ? -6.098 -11.5 -5.312 1 98.69 27 LEU B N 1
ATOM 2358 C CA . LEU B 1 27 ? -5.992 -12.062 -6.652 1 98.69 27 LEU B CA 1
ATOM 2359 C C . LEU B 1 27 ? -4.98 -13.203 -6.684 1 98.69 27 LEU B C 1
ATOM 2361 O O . LEU B 1 27 ? -5.23 -14.242 -7.297 1 98.69 27 LEU B O 1
ATOM 2365 N N . THR B 1 28 ? -3.859 -13.039 -6.031 1 98.88 28 THR B N 1
ATOM 2366 C CA . THR B 1 28 ? -2.773 -14.016 -6.039 1 98.88 28 THR B CA 1
ATOM 2367 C C . THR B 1 28 ? -3.248 -15.359 -5.488 1 98.88 28 THR B C 1
ATOM 2369 O O . THR B 1 28 ? -3.084 -16.391 -6.133 1 98.88 28 THR B O 1
ATOM 2372 N N . VAL B 1 29 ? -3.895 -15.359 -4.332 1 98.81 29 VAL B N 1
ATOM 2373 C CA . VAL B 1 29 ? -4.246 -16.609 -3.676 1 98.81 29 VAL B CA 1
ATOM 2374 C C . VAL B 1 29 ? -5.383 -17.297 -4.434 1 98.81 29 VAL B C 1
ATOM 2376 O O . VAL B 1 29 ? -5.398 -18.516 -4.578 1 98.81 29 VAL B O 1
ATOM 2379 N N . ASN B 1 30 ? -6.301 -16.531 -4.961 1 98.81 30 ASN B N 1
ATOM 2380 C CA . ASN B 1 30 ? -7.41 -17.125 -5.699 1 98.81 30 ASN B CA 1
ATOM 2381 C C . ASN B 1 30 ? -6.957 -17.641 -7.062 1 98.81 30 ASN B C 1
ATOM 2383 O O . ASN B 1 30 ? -7.414 -18.703 -7.508 1 98.81 30 ASN B O 1
ATOM 2387 N N . LEU B 1 31 ? -6.094 -16.938 -7.727 1 98.5 31 LEU B N 1
ATOM 2388 C CA . LEU B 1 31 ? -5.535 -17.391 -8.992 1 98.5 31 LEU B CA 1
ATOM 2389 C C . LEU B 1 31 ? -4.758 -18.688 -8.805 1 98.5 31 LEU B C 1
ATOM 2391 O O . LEU B 1 31 ? -4.902 -19.625 -9.594 1 98.5 31 LEU B O 1
ATOM 2395 N N . ALA B 1 32 ? -3.91 -18.75 -7.77 1 98.56 32 ALA B N 1
ATOM 2396 C CA . ALA B 1 32 ? -3.123 -19.938 -7.48 1 98.56 32 ALA B CA 1
ATOM 2397 C C . ALA B 1 32 ? -4.023 -21.156 -7.277 1 98.56 32 ALA B C 1
ATOM 2399 O O . ALA B 1 32 ? -3.797 -22.219 -7.871 1 98.56 32 ALA B O 1
ATOM 2400 N N . VAL B 1 33 ? -5.066 -20.984 -6.484 1 98.31 33 VAL B N 1
ATOM 2401 C CA . VAL B 1 33 ? -5.98 -22.078 -6.199 1 98.31 33 VAL B CA 1
ATOM 2402 C C . VAL B 1 33 ? -6.738 -22.469 -7.465 1 98.31 33 VAL B C 1
ATOM 2404 O O . VAL B 1 33 ? -6.941 -23.656 -7.738 1 98.31 33 VAL B O 1
ATOM 2407 N N . ALA B 1 34 ? -7.145 -21.484 -8.258 1 97.62 34 ALA B N 1
ATOM 2408 C CA . ALA B 1 34 ? -7.859 -21.75 -9.5 1 97.62 34 ALA B CA 1
ATOM 2409 C C . ALA B 1 34 ? -6.996 -22.562 -10.469 1 97.62 34 ALA B C 1
ATOM 2411 O O . ALA B 1 34 ? -7.484 -23.484 -11.125 1 97.62 34 ALA B O 1
ATOM 2412 N N . LEU B 1 35 ? -5.754 -22.25 -10.562 1 95.69 35 LEU B N 1
ATOM 2413 C CA . LEU B 1 35 ? -4.816 -22.969 -11.422 1 95.69 35 LEU B CA 1
ATOM 2414 C C . LEU B 1 35 ? -4.566 -24.375 -10.891 1 95.69 35 LEU B C 1
ATOM 2416 O O . LEU B 1 35 ? -4.453 -25.328 -11.672 1 95.69 35 LEU B O 1
ATOM 2420 N N . CYS B 1 36 ? -4.469 -24.516 -9.625 1 92.06 36 CYS B N 1
ATOM 2421 C CA . CYS B 1 36 ? -4.184 -25.797 -8.984 1 92.06 36 CYS B CA 1
ATOM 2422 C C . CYS B 1 36 ? -5.301 -26.797 -9.25 1 92.06 36 CYS B C 1
ATOM 2424 O O . CYS B 1 36 ? -5.047 -28 -9.359 1 92.06 36 CYS B O 1
ATOM 2426 N N . LYS B 1 37 ? -6.457 -26.406 -9.383 1 85.75 37 LYS B N 1
ATOM 2427 C CA . LYS B 1 37 ? -7.609 -27.266 -9.641 1 85.75 37 LYS B CA 1
ATOM 2428 C C . LYS B 1 37 ? -7.48 -27.969 -10.984 1 85.75 37 LYS B C 1
ATOM 2430 O O . LYS B 1 37 ? -8.156 -28.984 -11.234 1 85.75 37 LYS B O 1
ATOM 2435 N N . LYS B 1 38 ? -6.598 -27.625 -11.758 1 82.25 38 LYS B N 1
ATOM 2436 C CA . LYS B 1 38 ? -6.348 -28.266 -13.047 1 82.25 38 LYS B CA 1
ATOM 2437 C C . LYS B 1 38 ? -5.184 -29.25 -12.961 1 82.25 38 LYS B C 1
ATOM 2439 O O . LYS B 1 38 ? -4.543 -29.547 -13.969 1 82.25 38 LYS B O 1
ATOM 2444 N N . ASN B 1 39 ? -4.77 -29.641 -11.75 1 84.06 39 ASN B N 1
ATOM 2445 C CA . ASN B 1 39 ? -3.684 -30.578 -11.469 1 84.06 39 ASN B CA 1
ATOM 2446 C C . ASN B 1 39 ? -2.328 -29.984 -11.852 1 84.06 39 ASN B C 1
ATOM 2448 O O . ASN B 1 39 ? -1.477 -30.703 -12.398 1 84.06 39 ASN B O 1
ATOM 2452 N N . ILE B 1 40 ? -2.311 -28.734 -11.75 1 88.06 40 ILE B N 1
ATOM 2453 C CA . ILE B 1 40 ? -1.08 -27.984 -11.992 1 88.06 40 ILE B CA 1
ATOM 2454 C C . ILE B 1 40 ? -0.354 -27.75 -10.664 1 88.06 40 ILE B C 1
ATOM 2456 O O . ILE B 1 40 ? -0.971 -27.359 -9.672 1 88.06 40 ILE B O 1
ATOM 2460 N N . ARG B 1 41 ? 0.892 -28.094 -10.602 1 93.88 41 ARG B N 1
ATOM 2461 C CA . ARG B 1 41 ? 1.698 -27.797 -9.43 1 93.88 41 ARG B CA 1
ATOM 2462 C C . ARG B 1 41 ? 1.982 -26.297 -9.328 1 93.88 41 ARG B C 1
ATOM 2464 O O . ARG B 1 41 ? 2.547 -25.703 -10.25 1 93.88 41 ARG B O 1
ATOM 2471 N N . ILE B 1 42 ? 1.537 -25.719 -8.219 1 96.69 42 ILE B N 1
ATOM 2472 C CA . ILE B 1 42 ? 1.594 -24.266 -8.078 1 96.69 42 ILE B CA 1
ATOM 2473 C C . ILE B 1 42 ? 2.223 -23.906 -6.73 1 96.69 42 ILE B C 1
ATOM 2475 O O . ILE B 1 42 ? 1.945 -24.547 -5.715 1 96.69 42 ILE B O 1
ATOM 2479 N N . SER B 1 43 ? 3.082 -22.906 -6.75 1 97.75 43 SER B N 1
ATOM 2480 C CA . SER B 1 43 ? 3.576 -22.312 -5.508 1 97.75 43 SER B CA 1
ATOM 2481 C C . SER B 1 43 ? 3.414 -20.797 -5.512 1 97.75 43 SER B C 1
ATOM 2483 O O . SER B 1 43 ? 3.262 -20.188 -6.574 1 97.75 43 SER B O 1
ATOM 2485 N N . ILE B 1 44 ? 3.301 -20.266 -4.312 1 98.69 44 ILE B N 1
ATOM 2486 C CA . ILE B 1 44 ? 3.277 -18.828 -4.121 1 98.69 44 ILE B CA 1
ATOM 2487 C C . ILE B 1 44 ? 4.52 -18.375 -3.35 1 98.69 44 ILE B C 1
ATOM 2489 O O . ILE B 1 44 ? 4.891 -19.016 -2.355 1 98.69 44 ILE B O 1
ATOM 2493 N N . LEU B 1 45 ? 5.195 -17.438 -3.85 1 98.62 45 LEU B N 1
ATOM 2494 C CA . LEU B 1 45 ? 6.199 -16.688 -3.098 1 98.62 45 LEU B CA 1
ATOM 2495 C C . LEU B 1 45 ? 5.605 -15.391 -2.541 1 98.62 45 LEU B C 1
ATOM 2497 O O . LEU B 1 45 ? 5.211 -14.508 -3.301 1 98.62 45 LEU B O 1
ATOM 2501 N N . ASP B 1 46 ? 5.477 -15.32 -1.257 1 98.56 46 ASP B N 1
ATOM 2502 C CA . ASP B 1 46 ? 5.074 -14.047 -0.665 1 98.56 46 ASP B CA 1
ATOM 2503 C C . ASP B 1 46 ? 6.211 -13.031 -0.737 1 98.56 46 ASP B C 1
ATOM 2505 O O . ASP B 1 46 ? 7.086 -13.008 0.128 1 98.56 46 ASP B O 1
ATOM 2509 N N . GLY B 1 47 ? 6.07 -12.156 -1.754 1 98.31 47 GLY B N 1
ATOM 2510 C CA . GLY B 1 47 ? 7.148 -11.234 -2.074 1 98.31 47 GLY B CA 1
ATOM 2511 C C . GLY B 1 47 ? 7 -9.883 -1.402 1 98.31 47 GLY B C 1
ATOM 2512 O O . GLY B 1 47 ? 7.797 -8.977 -1.643 1 98.31 47 GLY B O 1
ATOM 2513 N N . ASP B 1 48 ? 6.023 -9.641 -0.709 1 98.25 48 ASP B N 1
ATOM 2514 C CA . ASP B 1 48 ? 5.988 -8.523 0.231 1 98.25 48 ASP B CA 1
ATOM 2515 C C . ASP B 1 48 ? 6.746 -8.859 1.513 1 98.25 48 ASP B C 1
ATOM 2517 O O . ASP B 1 48 ? 6.137 -9.227 2.521 1 98.25 48 ASP B O 1
ATOM 2521 N N . PHE B 1 49 ? 7.961 -8.609 1.507 1 97.81 49 PHE B N 1
ATOM 2522 C CA . PHE B 1 49 ? 8.875 -9.188 2.484 1 97.81 49 PHE B CA 1
ATOM 2523 C C . PHE B 1 49 ? 8.75 -8.484 3.83 1 97.81 49 PHE B C 1
ATOM 2525 O O . PHE B 1 49 ? 9.234 -8.984 4.848 1 97.81 49 PHE B O 1
ATOM 2532 N N . GLN B 1 50 ? 8.117 -7.332 3.877 1 97.88 50 GLN B N 1
ATOM 2533 C CA . GLN B 1 50 ? 7.941 -6.648 5.152 1 97.88 50 GLN B CA 1
ATOM 2534 C C . GLN B 1 50 ? 6.613 -7.027 5.805 1 97.88 50 GLN B C 1
ATOM 2536 O O . GLN B 1 50 ? 6.551 -7.238 7.016 1 97.88 50 GLN B O 1
ATOM 2541 N N . PHE B 1 51 ? 5.574 -7.098 4.902 1 98.06 51 PHE B N 1
ATOM 2542 C CA . PHE B 1 51 ? 4.242 -7.223 5.48 1 98.06 51 PHE B CA 1
ATOM 2543 C C . PHE B 1 51 ? 3.371 -8.148 4.637 1 98.06 51 PHE B C 1
ATOM 2545 O O . PHE B 1 51 ? 2.223 -7.82 4.332 1 98.06 51 PHE B O 1
ATOM 2552 N N . GLY B 1 52 ? 3.92 -9.266 4.324 1 97.62 52 GLY B N 1
ATOM 2553 C CA . GLY B 1 52 ? 3.197 -10.219 3.498 1 97.62 52 GLY B CA 1
ATOM 2554 C C . GLY B 1 52 ? 1.987 -10.812 4.191 1 97.62 52 GLY B C 1
ATOM 2555 O O . GLY B 1 52 ? 2.025 -11.078 5.395 1 97.62 52 GLY B O 1
ATOM 2556 N N . ASP B 1 53 ? 0.877 -11.062 3.383 1 97.06 53 ASP B N 1
ATOM 2557 C CA . ASP B 1 53 ? -0.383 -11.5 3.979 1 97.06 53 ASP B CA 1
ATOM 2558 C C . ASP B 1 53 ? -0.875 -12.797 3.344 1 97.06 53 ASP B C 1
ATOM 2560 O O . ASP B 1 53 ? -2.012 -13.219 3.572 1 97.06 53 ASP B O 1
ATOM 2564 N N . VAL B 1 54 ? -0.033 -13.438 2.553 1 98.5 54 VAL B N 1
ATOM 2565 C CA . VAL B 1 54 ? -0.479 -14.625 1.834 1 98.5 54 VAL B CA 1
ATOM 2566 C C . VAL B 1 54 ? -0.877 -15.719 2.828 1 98.5 54 VAL B C 1
ATOM 2568 O O . VAL B 1 54 ? -1.925 -16.344 2.682 1 98.5 54 VAL B O 1
ATOM 2571 N N . SER B 1 55 ? -0.027 -15.945 3.873 1 97.88 55 SER B N 1
ATOM 2572 C CA . SER B 1 55 ? -0.318 -16.984 4.863 1 97.88 55 SER B CA 1
ATOM 2573 C C . SER B 1 55 ? -1.648 -16.719 5.559 1 97.88 55 SER B C 1
ATOM 2575 O O . SER B 1 55 ? -2.443 -17.641 5.758 1 97.88 55 SER B O 1
ATOM 2577 N N . LEU B 1 56 ? -1.909 -15.547 5.871 1 96.94 56 LEU B N 1
ATOM 2578 C CA . LEU B 1 56 ? -3.168 -15.18 6.508 1 96.94 56 LEU B CA 1
ATOM 2579 C C . LEU B 1 56 ? -4.34 -15.367 5.551 1 96.94 56 LEU B C 1
ATOM 2581 O O . LEU B 1 56 ? -5.395 -15.867 5.945 1 96.94 56 LEU B O 1
ATOM 2585 N N . ALA B 1 57 ? -4.164 -14.969 4.297 1 97.94 57 ALA B N 1
ATOM 2586 C CA . ALA B 1 57 ? -5.207 -15.039 3.279 1 97.94 57 ALA B CA 1
ATOM 2587 C C . ALA B 1 57 ? -5.582 -16.484 2.977 1 97.94 57 ALA B C 1
ATOM 2589 O O . ALA B 1 57 ? -6.637 -16.75 2.398 1 97.94 57 ALA B O 1
ATOM 2590 N N . MET B 1 58 ? -4.68 -17.406 3.396 1 98.25 58 MET B N 1
ATOM 2591 C CA . MET B 1 58 ? -4.922 -18.828 3.129 1 98.25 58 MET B CA 1
ATOM 2592 C C . MET B 1 58 ? -5.035 -19.609 4.43 1 98.25 58 MET B C 1
ATOM 2594 O O . MET B 1 58 ? -5.016 -20.844 4.414 1 98.25 58 MET B O 1
ATOM 2598 N N . ASP B 1 59 ? -5.055 -18.891 5.516 1 97.38 59 ASP B N 1
ATOM 2599 C CA . ASP B 1 59 ? -5.156 -19.484 6.848 1 97.38 59 ASP B CA 1
ATOM 2600 C C . ASP B 1 59 ? -4.066 -20.516 7.078 1 97.38 59 ASP B C 1
ATOM 2602 O O . ASP B 1 59 ? -4.344 -21.625 7.547 1 97.38 59 ASP B O 1
ATOM 2606 N N . LEU B 1 60 ? -2.904 -20.062 6.695 1 96.12 60 LEU B N 1
ATOM 2607 C CA . LEU B 1 60 ? -1.737 -20.922 6.891 1 96.12 60 LEU B CA 1
ATOM 2608 C C . LEU B 1 60 ? -0.959 -20.5 8.133 1 96.12 60 LEU B C 1
ATOM 2610 O O . LEU B 1 60 ? -0.803 -19.312 8.398 1 96.12 60 LEU B O 1
ATOM 2614 N N . GLN B 1 61 ? -0.668 -21.406 8.938 1 89 61 GLN B N 1
ATOM 2615 C CA . GLN B 1 61 ? 0.268 -21.188 10.039 1 89 61 GLN B CA 1
ATOM 2616 C C . GLN B 1 61 ? 1.681 -21.609 9.648 1 89 61 GLN B C 1
ATOM 2618 O O . GLN B 1 61 ? 2.059 -22.781 9.828 1 89 61 GLN B O 1
ATOM 2623 N N . SER B 1 62 ? 2.34 -20.75 9.172 1 83.06 62 SER B N 1
ATOM 2624 C CA . SER B 1 62 ? 3.656 -21.094 8.648 1 83.06 62 SER B CA 1
ATOM 2625 C C . SER B 1 62 ? 4.676 -21.25 9.773 1 83.06 62 SER B C 1
ATOM 2627 O O . SER B 1 62 ? 4.828 -20.344 10.602 1 83.06 62 SER B O 1
ATOM 2629 N N . THR B 1 63 ? 5.285 -22.344 9.695 1 84.06 63 THR B N 1
ATOM 2630 C CA . THR B 1 63 ? 6.359 -22.594 10.648 1 84.06 63 THR B CA 1
ATOM 2631 C C . THR B 1 63 ? 7.656 -21.938 10.18 1 84.06 63 THR B C 1
ATOM 2633 O O . THR B 1 63 ? 8.43 -21.422 10.992 1 84.06 63 THR B O 1
ATOM 2636 N N . PHE B 1 64 ? 7.801 -21.969 8.867 1 89.88 64 PHE B N 1
ATOM 2637 C CA . PHE B 1 64 ? 9 -21.422 8.25 1 89.88 64 PHE B CA 1
ATOM 2638 C C . PHE B 1 64 ? 8.648 -20.297 7.273 1 89.88 64 PHE B C 1
ATOM 2640 O O . PHE B 1 64 ? 7.523 -20.25 6.77 1 89.88 64 PHE B O 1
ATOM 2647 N N . THR B 1 65 ? 9.617 -19.406 7.152 1 93.56 65 THR B N 1
ATOM 2648 C CA . THR B 1 65 ? 9.523 -18.312 6.191 1 93.56 65 THR B CA 1
ATOM 2649 C C . THR B 1 65 ? 10.758 -18.266 5.301 1 93.56 65 THR B C 1
ATOM 2651 O O . THR B 1 65 ? 11.672 -19.078 5.445 1 93.56 65 THR B O 1
ATOM 2654 N N . ILE B 1 66 ? 10.789 -17.375 4.422 1 92.94 66 ILE B N 1
ATOM 2655 C CA . ILE B 1 66 ? 11.922 -17.203 3.518 1 92.94 66 ILE B CA 1
ATOM 2656 C C . ILE B 1 66 ? 13.18 -16.875 4.32 1 92.94 66 ILE B C 1
ATOM 2658 O O . ILE B 1 66 ? 14.289 -17.188 3.9 1 92.94 66 ILE B O 1
ATOM 266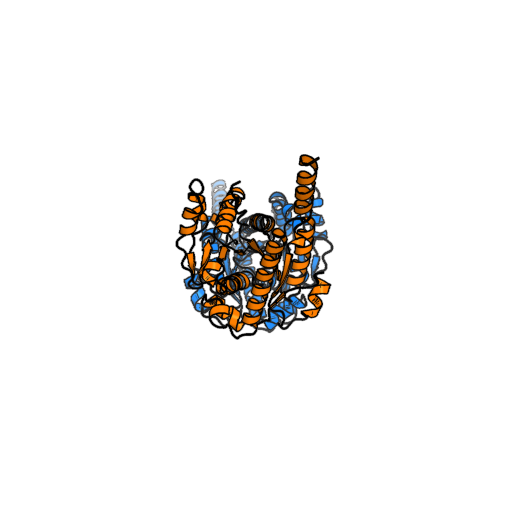2 N N . LYS B 1 67 ? 13 -16.25 5.441 1 91.81 67 LYS B N 1
ATOM 2663 C CA . LYS B 1 67 ? 14.125 -15.945 6.32 1 91.81 67 LYS B CA 1
ATOM 2664 C C . LYS B 1 67 ? 14.875 -17.219 6.715 1 91.81 67 LYS B C 1
ATOM 2666 O O . LYS B 1 67 ? 16.109 -17.219 6.762 1 91.81 67 LYS B O 1
ATOM 2671 N N . ASP B 1 68 ? 14.156 -18.25 6.957 1 91.5 68 ASP B N 1
ATOM 2672 C CA . ASP B 1 68 ? 14.75 -19.516 7.367 1 91.5 68 ASP B CA 1
ATOM 2673 C C . ASP B 1 68 ? 15.516 -20.156 6.211 1 91.5 68 ASP B C 1
ATOM 2675 O O . ASP B 1 68 ? 16.547 -20.797 6.418 1 91.5 68 ASP B O 1
ATOM 2679 N N . VAL B 1 69 ? 15.016 -19.969 5.047 1 88.25 69 VAL B N 1
ATOM 2680 C CA . VAL B 1 69 ? 15.672 -20.516 3.857 1 88.25 69 VAL B CA 1
ATOM 2681 C C . VAL B 1 69 ? 17.031 -19.844 3.672 1 88.25 69 VAL B C 1
ATOM 2683 O O . VAL B 1 69 ? 18.016 -20.516 3.367 1 88.25 69 VAL B O 1
ATOM 2686 N N . ILE B 1 70 ? 17.031 -18.547 3.916 1 88.19 70 ILE B N 1
ATOM 2687 C CA . ILE B 1 70 ? 18.25 -17.766 3.744 1 88.19 70 ILE B CA 1
ATOM 2688 C C . ILE B 1 70 ? 19.312 -18.25 4.715 1 88.19 70 ILE B C 1
ATOM 2690 O O . ILE B 1 70 ? 20.5 -18.281 4.375 1 88.19 70 ILE B O 1
ATOM 2694 N N . GLN B 1 71 ? 18.906 -18.625 5.84 1 85.25 71 GLN B N 1
ATOM 2695 C CA . GLN B 1 71 ? 19.844 -19.078 6.859 1 85.25 71 GLN B CA 1
ATOM 2696 C C . GLN B 1 71 ? 20.5 -20.406 6.445 1 85.25 71 GLN B C 1
ATOM 2698 O O . GLN B 1 71 ? 21.578 -20.734 6.926 1 85.25 71 GLN B O 1
ATOM 2703 N N . GLU B 1 72 ? 19.906 -21.141 5.5 1 83.56 72 GLU B N 1
ATOM 2704 C CA . GLU B 1 72 ? 20.422 -22.438 5.039 1 83.56 72 GLU B CA 1
ATOM 2705 C C . GLU B 1 72 ? 20.75 -22.391 3.549 1 83.56 72 GLU B C 1
ATOM 2707 O O . GLU B 1 72 ? 20.719 -23.422 2.871 1 83.56 72 GLU B O 1
ATOM 2712 N N . ILE B 1 73 ? 21.031 -21.281 3.1 1 81.81 73 ILE B N 1
ATOM 2713 C CA . ILE B 1 73 ? 21.078 -21.031 1.661 1 81.81 73 ILE B CA 1
ATOM 2714 C C . ILE B 1 73 ? 22.203 -21.859 1.04 1 81.81 73 ILE B C 1
ATOM 2716 O O . ILE B 1 73 ? 22.094 -22.312 -0.104 1 81.81 73 ILE B O 1
ATOM 2720 N N . THR B 1 74 ? 23.25 -22.094 1.76 1 81.19 74 THR B N 1
ATOM 2721 C CA . THR B 1 74 ? 24.406 -22.812 1.236 1 81.19 74 THR B CA 1
ATOM 2722 C C . THR B 1 74 ? 24.062 -24.281 0.985 1 81.19 74 THR B C 1
ATOM 2724 O O . THR B 1 74 ? 24.672 -24.922 0.13 1 81.19 74 THR B O 1
ATOM 2727 N N . ARG B 1 75 ? 23.047 -24.797 1.612 1 80.62 75 ARG B N 1
ATOM 2728 C CA . ARG B 1 75 ? 22.672 -26.188 1.488 1 80.62 75 ARG B CA 1
ATOM 2729 C C . ARG B 1 75 ? 21.344 -26.344 0.731 1 80.62 75 ARG B C 1
ATOM 2731 O O . ARG B 1 75 ? 20.812 -27.453 0.614 1 80.62 75 ARG B O 1
ATOM 2738 N N . LEU B 1 76 ? 21.031 -25.312 0.195 1 80.75 76 LEU B N 1
ATOM 2739 C CA . LEU B 1 76 ? 19.688 -25.281 -0.358 1 80.75 76 LEU B CA 1
ATOM 2740 C C . LEU B 1 76 ? 19.625 -26 -1.701 1 80.75 76 LEU B C 1
ATOM 2742 O O . LEU B 1 76 ? 20.438 -25.734 -2.588 1 80.75 76 LEU B O 1
ATOM 2746 N N . ASP B 1 77 ? 18.953 -27 -1.783 1 80.81 77 ASP B N 1
ATOM 2747 C CA . ASP B 1 77 ? 18.531 -27.625 -3.035 1 80.81 77 ASP B CA 1
ATOM 2748 C C . ASP B 1 77 ? 17.016 -27.766 -3.109 1 80.81 77 ASP B C 1
ATOM 2750 O O . ASP B 1 77 ? 16.297 -27.219 -2.268 1 80.81 77 ASP B O 1
ATOM 2754 N N . GLU B 1 78 ? 16.516 -28.297 -4.188 1 75.12 78 GLU B N 1
ATOM 2755 C CA . GLU B 1 78 ? 15.07 -28.344 -4.406 1 75.12 78 GLU B CA 1
ATOM 2756 C C . GLU B 1 78 ? 14.375 -29.141 -3.301 1 75.12 78 GLU B C 1
ATOM 2758 O O . GLU B 1 78 ? 13.242 -28.828 -2.918 1 75.12 78 GLU B O 1
ATOM 2763 N N . TYR B 1 79 ? 15.023 -30.125 -2.799 1 78.38 79 TYR B N 1
ATOM 2764 C CA . TYR B 1 79 ? 14.422 -30.984 -1.786 1 78.38 79 TYR B CA 1
ATOM 2765 C C . TYR B 1 79 ? 14.391 -30.297 -0.43 1 78.38 79 TYR B C 1
ATOM 2767 O O . TYR B 1 79 ? 13.391 -30.359 0.286 1 78.38 79 TYR B O 1
ATOM 2775 N N . THR B 1 80 ? 15.359 -29.531 -0.205 1 85 80 THR B N 1
ATOM 2776 C CA . THR B 1 80 ? 15.406 -28.828 1.069 1 85 80 THR B CA 1
ATOM 2777 C C . THR B 1 80 ? 14.453 -27.625 1.06 1 85 80 THR B C 1
ATOM 2779 O O . THR B 1 80 ? 13.844 -27.312 2.078 1 85 80 THR B O 1
ATOM 2782 N N . LEU B 1 81 ? 14.242 -27.109 -0.113 1 90.12 81 LEU B N 1
ATOM 2783 C CA . LEU B 1 81 ? 13.336 -25.969 -0.213 1 90.12 81 LEU B CA 1
ATOM 2784 C C . LEU B 1 81 ? 11.898 -26.391 0.05 1 90.12 81 LEU B C 1
ATOM 2786 O O . LEU B 1 81 ? 11.133 -25.656 0.678 1 90.12 81 LEU B O 1
ATOM 2790 N N . ALA B 1 82 ? 11.586 -27.547 -0.375 1 89.31 82 ALA B N 1
ATOM 2791 C CA . ALA B 1 82 ? 10.234 -28.078 -0.244 1 89.31 82 ALA B CA 1
ATOM 2792 C C . ALA B 1 82 ? 9.812 -28.156 1.221 1 89.31 82 ALA B C 1
ATOM 2794 O O . ALA B 1 82 ? 8.633 -27.953 1.545 1 89.31 82 ALA B O 1
ATOM 2795 N N . SER B 1 83 ? 10.781 -28.344 2.082 1 89.25 83 SER B N 1
ATOM 2796 C CA . SER B 1 83 ? 10.484 -28.484 3.504 1 89.25 83 SER B CA 1
ATOM 2797 C C . SER B 1 83 ? 10.133 -27.141 4.141 1 89.25 83 SER B C 1
ATOM 2799 O O . SER B 1 83 ? 9.578 -27.109 5.234 1 89.25 83 SER B O 1
ATOM 2801 N N . TYR B 1 84 ? 10.422 -26.125 3.443 1 92.38 84 TYR B N 1
ATOM 2802 C CA . TYR B 1 84 ? 10.164 -24.797 3.98 1 92.38 84 TYR B CA 1
ATOM 2803 C C . TYR B 1 84 ? 8.836 -24.25 3.467 1 92.38 84 TYR B C 1
ATOM 2805 O O . TYR B 1 84 ? 8.367 -23.203 3.924 1 92.38 84 TYR B O 1
ATOM 2813 N N . LEU B 1 85 ? 8.25 -24.969 2.559 1 94.94 85 LEU B N 1
ATOM 2814 C CA . LEU B 1 85 ? 6.984 -24.516 1.987 1 94.94 85 LEU B CA 1
ATOM 2815 C C . LEU B 1 85 ? 5.812 -24.969 2.848 1 94.94 85 LEU B C 1
ATOM 2817 O O . LEU B 1 85 ? 5.816 -26.094 3.369 1 94.94 85 LEU B O 1
ATOM 2821 N N . SER B 1 86 ? 4.887 -24.094 3.076 1 96.56 86 SER B N 1
ATOM 2822 C CA . SER B 1 86 ? 3.615 -24.469 3.684 1 96.56 86 SER B CA 1
ATOM 2823 C C . SER B 1 86 ? 2.654 -25.047 2.646 1 96.56 86 SER B C 1
ATOM 2825 O O . SER B 1 86 ? 2.527 -24.5 1.545 1 96.56 86 SER B O 1
ATOM 2827 N N . HIS B 1 87 ? 2.004 -26.109 3.021 1 96 87 HIS B N 1
ATOM 2828 C CA . HIS B 1 87 ? 1.083 -26.766 2.107 1 96 87 HIS B CA 1
ATOM 2829 C C . HIS B 1 87 ? -0.365 -26.406 2.43 1 96 87 HIS B C 1
ATOM 2831 O O . HIS B 1 87 ? -0.843 -26.672 3.535 1 96 87 HIS B O 1
ATOM 2837 N N . HIS B 1 88 ? -1.018 -25.844 1.493 1 97.31 88 HIS B N 1
ATOM 2838 C CA . HIS B 1 88 ? -2.436 -25.531 1.629 1 97.31 88 HIS B CA 1
ATOM 2839 C C . HIS B 1 88 ? -3.301 -26.703 1.193 1 97.31 88 HIS B C 1
ATOM 2841 O O . HIS B 1 88 ? -2.883 -27.516 0.363 1 97.31 88 HIS B O 1
ATOM 2847 N N . GLU B 1 89 ? -4.5 -26.812 1.721 1 95.94 89 GLU B N 1
ATOM 2848 C CA . GLU B 1 89 ? -5.391 -27.922 1.426 1 95.94 89 GLU B CA 1
ATOM 2849 C C . GLU B 1 89 ? -5.754 -27.969 -0.057 1 95.94 89 GLU B C 1
ATOM 2851 O O . GLU B 1 89 ? -6.07 -29.031 -0.594 1 95.94 89 GLU B O 1
ATOM 2856 N N . SER B 1 90 ? -5.699 -26.875 -0.753 1 96.5 90 SER B N 1
ATOM 2857 C CA . SER B 1 90 ? -5.988 -26.812 -2.182 1 96.5 90 SER B CA 1
ATOM 2858 C C . SER B 1 90 ? -4.887 -27.484 -3 1 96.5 90 SER B C 1
ATOM 2860 O O . SER B 1 90 ? -5.07 -27.75 -4.188 1 96.5 90 SER B O 1
ATOM 2862 N N . GLY B 1 91 ? -3.715 -27.641 -2.406 1 96.62 91 GLY B N 1
ATOM 2863 C CA . GLY B 1 91 ? -2.557 -28.156 -3.119 1 96.62 91 GLY B CA 1
ATOM 2864 C C . GLY B 1 91 ? -1.498 -27.094 -3.383 1 96.62 91 GLY B C 1
ATOM 2865 O O . GLY B 1 91 ? -0.369 -27.422 -3.756 1 96.62 91 GLY B O 1
ATOM 2866 N N . VAL B 1 92 ? -1.831 -25.875 -3.127 1 97.81 92 VAL B N 1
ATOM 2867 C CA . VAL B 1 92 ? -0.89 -24.781 -3.34 1 97.81 92 VAL B CA 1
ATOM 2868 C C . VAL B 1 92 ? 0.191 -24.797 -2.262 1 97.81 92 VAL B C 1
ATOM 2870 O O . VAL B 1 92 ? -0.103 -25.031 -1.086 1 97.81 92 VAL B O 1
ATOM 2873 N N . LYS B 1 93 ? 1.415 -24.594 -2.684 1 97.38 93 LYS B N 1
ATOM 2874 C CA . LYS B 1 93 ? 2.531 -24.453 -1.753 1 97.38 93 LYS B CA 1
ATOM 2875 C C . LYS B 1 93 ? 2.941 -23 -1.598 1 97.38 93 LYS B C 1
ATOM 2877 O O . LYS B 1 93 ? 2.943 -22.234 -2.572 1 97.38 93 LYS B O 1
ATOM 2882 N N . VAL B 1 94 ? 3.275 -22.625 -0.307 1 98.31 94 VAL B N 1
ATOM 2883 C CA . VAL B 1 94 ? 3.543 -21.203 -0.064 1 98.31 94 VAL B CA 1
ATOM 2884 C C . VAL B 1 94 ? 4.895 -21.047 0.628 1 98.31 94 VAL B C 1
ATOM 2886 O O . VAL B 1 94 ? 5.172 -21.719 1.625 1 98.31 94 VAL B O 1
ATOM 2889 N N . LEU B 1 95 ? 5.738 -20.266 0.025 1 97.94 95 LEU B N 1
ATOM 2890 C CA . LEU B 1 95 ? 6.883 -19.719 0.75 1 97.94 95 LEU B CA 1
ATOM 2891 C C . LEU B 1 95 ? 6.539 -18.375 1.365 1 97.94 95 LEU B C 1
ATOM 2893 O O . LEU B 1 95 ? 6.434 -17.375 0.655 1 97.94 95 LEU B O 1
ATOM 2897 N N . SER B 1 96 ? 6.434 -18.344 2.66 1 97.94 96 SER B N 1
ATOM 2898 C CA . SER B 1 96 ? 5.902 -17.203 3.387 1 97.94 96 SER B CA 1
ATOM 2899 C C . SER B 1 96 ? 6.945 -16.094 3.521 1 97.94 96 SER B C 1
ATOM 2901 O O . SER B 1 96 ? 8.148 -16.375 3.562 1 97.94 96 SER B O 1
ATOM 2903 N N . ALA B 1 97 ? 6.457 -14.859 3.574 1 97.38 97 ALA B N 1
ATOM 2904 C CA . ALA B 1 97 ? 7.305 -13.719 3.918 1 97.38 97 ALA B CA 1
ATOM 2905 C C . ALA B 1 97 ? 7.801 -13.82 5.355 1 97.38 97 ALA B C 1
ATOM 2907 O O . ALA B 1 97 ? 7.25 -14.578 6.16 1 97.38 97 ALA B O 1
ATOM 2908 N N . PRO B 1 98 ? 8.836 -13.039 5.664 1 96 98 PRO B N 1
ATOM 2909 C CA . PRO B 1 98 ? 9.305 -13.016 7.055 1 96 98 PRO B CA 1
ATOM 2910 C C . PRO B 1 98 ? 8.203 -12.609 8.031 1 96 98 PRO B C 1
ATOM 2912 O O . PRO B 1 98 ? 7.266 -11.906 7.656 1 96 98 PRO B O 1
ATOM 2915 N N . ASP B 1 99 ? 8.398 -12.984 9.273 1 93.06 99 ASP B N 1
ATOM 2916 C CA . ASP B 1 99 ? 7.398 -12.711 10.297 1 93.06 99 ASP B CA 1
ATOM 2917 C C . ASP B 1 99 ? 7.539 -11.289 10.836 1 93.06 99 ASP B C 1
ATOM 2919 O O . ASP B 1 99 ? 6.633 -10.773 11.492 1 93.06 99 ASP B O 1
ATOM 2923 N N . GLN B 1 100 ? 8.703 -10.719 10.586 1 95.75 100 GLN B N 1
ATOM 2924 C CA . GLN B 1 100 ? 8.961 -9.336 10.977 1 95.75 100 GLN B CA 1
ATOM 2925 C C . GLN B 1 100 ? 9.555 -8.539 9.82 1 95.75 100 GLN B C 1
ATOM 2927 O O . GLN B 1 100 ? 10.359 -9.062 9.039 1 95.75 100 GLN B O 1
ATOM 2932 N N . PRO B 1 101 ? 9.125 -7.273 9.75 1 97.12 101 PRO B N 1
ATOM 2933 C CA . PRO B 1 101 ? 9.539 -6.492 8.586 1 97.12 101 PRO B CA 1
ATOM 2934 C C . PRO B 1 101 ? 11.047 -6.227 8.555 1 97.12 101 PRO B C 1
ATOM 2936 O O . PRO B 1 101 ? 11.617 -6.027 7.48 1 97.12 101 PRO B O 1
ATOM 2939 N N . GLU B 1 102 ? 11.711 -6.262 9.664 1 94.94 102 GLU B N 1
ATOM 2940 C CA . GLU B 1 102 ? 13.133 -5.945 9.703 1 94.94 102 GLU B CA 1
ATOM 2941 C C . GLU B 1 102 ? 13.953 -7.023 8.992 1 94.94 102 GLU B C 1
ATOM 2943 O O . GLU B 1 102 ? 15.109 -6.789 8.625 1 94.94 102 GLU B O 1
ATOM 2948 N N . TYR B 1 103 ? 13.422 -8.203 8.773 1 95.69 103 TYR B N 1
ATOM 2949 C CA . TYR B 1 103 ? 14.141 -9.297 8.141 1 95.69 103 TYR B CA 1
ATOM 2950 C C . TYR B 1 103 ? 14.078 -9.18 6.621 1 95.69 103 TYR B C 1
ATOM 2952 O O . TYR B 1 103 ? 14.742 -9.938 5.902 1 95.69 103 TYR B O 1
ATOM 2960 N N . ALA B 1 104 ? 13.328 -8.203 6.129 1 96.31 104 ALA B N 1
ATOM 2961 C CA . ALA B 1 104 ? 13.203 -8.016 4.688 1 96.31 104 ALA B CA 1
ATOM 2962 C C . ALA B 1 104 ? 14.562 -7.738 4.055 1 96.31 104 ALA B C 1
ATOM 2964 O O . ALA B 1 104 ? 14.828 -8.18 2.932 1 96.31 104 ALA B O 1
ATOM 2965 N N . ASP B 1 105 ? 15.445 -7.074 4.754 1 93.56 105 ASP B N 1
ATOM 2966 C CA . ASP B 1 105 ? 16.734 -6.656 4.199 1 93.56 105 ASP B CA 1
ATOM 2967 C C . ASP B 1 105 ? 17.672 -7.848 4.047 1 93.56 105 ASP B C 1
ATOM 2969 O O . ASP B 1 105 ? 18.688 -7.754 3.355 1 93.56 105 ASP B O 1
ATOM 2973 N N . LEU B 1 106 ? 17.359 -8.961 4.664 1 94.06 106 LEU B N 1
ATOM 2974 C CA . LEU B 1 106 ? 18.156 -10.172 4.523 1 94.06 106 LEU B CA 1
ATOM 2975 C C . LEU B 1 106 ? 17.953 -10.797 3.146 1 94.06 106 LEU B C 1
ATOM 2977 O O . LEU B 1 106 ? 18.75 -11.633 2.717 1 94.06 106 LEU B O 1
ATOM 2981 N N . ILE B 1 107 ? 16.859 -10.477 2.551 1 95.19 107 ILE B N 1
ATOM 2982 C CA . ILE B 1 107 ? 16.562 -11.016 1.229 1 95.19 107 ILE B CA 1
ATOM 2983 C C . ILE B 1 107 ? 17.312 -10.211 0.164 1 95.19 107 ILE B C 1
ATOM 2985 O O . ILE B 1 107 ? 16.938 -9.078 -0.141 1 95.19 107 ILE B O 1
ATOM 2989 N N . THR B 1 108 ? 18.281 -10.812 -0.391 1 93.88 108 THR B N 1
ATOM 2990 C CA . THR B 1 108 ? 19.109 -10.148 -1.386 1 93.88 108 THR B CA 1
ATOM 2991 C C . THR B 1 108 ? 18.828 -10.695 -2.781 1 93.88 108 THR B C 1
ATOM 2993 O O . THR B 1 108 ? 18.078 -11.656 -2.936 1 93.88 108 THR B O 1
ATOM 2996 N N . GLU B 1 109 ? 19.375 -9.969 -3.76 1 94.25 109 GLU B N 1
ATOM 2997 C CA . GLU B 1 109 ? 19.281 -10.453 -5.133 1 94.25 109 GLU B CA 1
ATOM 2998 C C . GLU B 1 109 ? 19.828 -11.875 -5.254 1 94.25 109 GLU B C 1
ATOM 3000 O O . GLU B 1 109 ? 19.25 -12.719 -5.945 1 94.25 109 GLU B O 1
ATOM 3005 N N . GLU B 1 110 ? 20.906 -12.117 -4.582 1 91.94 110 GLU B N 1
ATOM 3006 C CA . GLU B 1 110 ? 21.547 -13.43 -4.617 1 91.94 110 GLU B CA 1
ATOM 3007 C C . GLU B 1 110 ? 20.625 -14.508 -4.059 1 91.94 110 GLU B C 1
ATOM 3009 O O . GLU B 1 110 ? 20.531 -15.602 -4.613 1 91.94 110 GLU B O 1
ATOM 3014 N N . THR B 1 111 ? 19.953 -14.133 -3.008 1 91.5 111 THR B N 1
ATOM 3015 C CA . THR B 1 111 ? 19.016 -15.07 -2.389 1 91.5 111 THR B CA 1
ATOM 3016 C C . THR B 1 111 ? 17.891 -15.43 -3.35 1 91.5 111 THR B C 1
ATOM 3018 O O . THR B 1 111 ? 17.547 -16.594 -3.496 1 91.5 111 THR B O 1
ATOM 3021 N N . LEU B 1 112 ? 17.328 -14.461 -3.998 1 94.94 112 LEU B N 1
ATOM 3022 C CA . LEU B 1 112 ? 16.219 -14.68 -4.914 1 94.94 112 LEU B CA 1
ATOM 3023 C C . LEU B 1 112 ? 16.672 -15.438 -6.156 1 94.94 112 LEU B C 1
ATOM 3025 O O . LEU B 1 112 ? 15.914 -16.234 -6.715 1 94.94 112 LEU B O 1
ATOM 3029 N N . GLU B 1 113 ? 17.922 -15.242 -6.551 1 93.69 113 GLU B N 1
ATOM 3030 C CA . GLU B 1 113 ? 18.5 -15.93 -7.699 1 93.69 113 GLU B CA 1
ATOM 3031 C C . GLU B 1 113 ? 18.641 -17.422 -7.43 1 93.69 113 GLU B C 1
ATOM 3033 O O . GLU B 1 113 ? 18.656 -18.234 -8.359 1 93.69 113 GLU B O 1
ATOM 3038 N N . LYS B 1 114 ? 18.719 -17.734 -6.25 1 92.62 114 LYS B N 1
ATOM 3039 C CA . LYS B 1 114 ? 18.844 -19.141 -5.871 1 92.62 114 LYS B CA 1
ATOM 3040 C C . LYS B 1 114 ? 17.484 -19.781 -5.637 1 92.62 114 LYS B C 1
ATOM 3042 O O . LYS B 1 114 ? 17.219 -20.906 -6.086 1 92.62 114 LYS B O 1
ATOM 3047 N N . ILE B 1 115 ? 16.609 -19.094 -5.004 1 94.69 115 ILE B N 1
ATOM 3048 C CA . ILE B 1 115 ? 15.344 -19.641 -4.516 1 94.69 115 ILE B CA 1
ATOM 3049 C C . ILE B 1 115 ? 14.367 -19.797 -5.676 1 94.69 115 ILE B C 1
ATOM 3051 O O . ILE B 1 115 ? 13.711 -20.844 -5.812 1 94.69 115 ILE B O 1
ATOM 3055 N N . ILE B 1 116 ? 14.266 -18.797 -6.551 1 96.44 116 ILE B N 1
ATOM 3056 C CA . ILE B 1 116 ? 13.227 -18.734 -7.566 1 96.44 116 ILE B CA 1
ATOM 3057 C C . ILE B 1 116 ? 13.398 -19.891 -8.555 1 96.44 116 ILE B C 1
ATOM 3059 O O . ILE B 1 116 ? 12.453 -20.625 -8.828 1 96.44 116 ILE B O 1
ATOM 3063 N N . PRO B 1 117 ? 14.625 -20.188 -9.039 1 94.5 117 PRO B N 1
ATOM 3064 C CA . PRO B 1 117 ? 14.797 -21.312 -9.953 1 94.5 117 PRO B CA 1
ATOM 3065 C C . PRO B 1 117 ? 14.422 -22.656 -9.312 1 94.5 117 PRO B C 1
ATOM 3067 O O . PRO B 1 117 ? 13.844 -23.516 -9.969 1 94.5 117 PRO B O 1
ATOM 3070 N N . LEU B 1 118 ? 14.719 -22.766 -8.062 1 93.81 118 LEU B N 1
ATOM 3071 C CA . LEU B 1 118 ? 14.375 -24 -7.367 1 93.81 118 LEU B CA 1
ATOM 3072 C C . LEU B 1 118 ? 12.867 -24.172 -7.285 1 93.81 118 LEU B C 1
ATOM 3074 O O . LEU B 1 118 ? 12.359 -25.281 -7.445 1 93.81 118 LEU B O 1
ATOM 3078 N N . MET B 1 119 ? 12.172 -23.109 -7.043 1 95.31 119 MET B N 1
ATOM 3079 C CA . MET B 1 119 ? 10.711 -23.172 -7.004 1 95.31 119 MET B CA 1
ATOM 3080 C C . MET B 1 119 ? 10.141 -23.516 -8.375 1 95.31 119 MET B C 1
ATOM 3082 O O . MET B 1 119 ? 9.18 -24.266 -8.477 1 95.31 119 MET B O 1
ATOM 3086 N N . LEU B 1 120 ? 10.766 -23 -9.391 1 94.5 120 LEU B N 1
ATOM 3087 C CA . LEU B 1 120 ? 10.273 -23.172 -10.75 1 94.5 120 LEU B CA 1
ATOM 3088 C C . LEU B 1 120 ? 10.531 -24.594 -11.242 1 94.5 120 LEU B C 1
ATOM 3090 O O . LEU B 1 120 ? 9.852 -25.078 -12.148 1 94.5 120 LEU B O 1
ATOM 3094 N N . THR B 1 121 ? 11.516 -25.25 -10.703 1 91.75 121 THR B N 1
ATOM 3095 C CA . THR B 1 121 ? 11.797 -26.641 -11.07 1 91.75 121 THR B CA 1
ATOM 3096 C C . THR B 1 121 ? 10.734 -27.562 -10.5 1 91.75 121 THR B C 1
ATOM 3098 O O . THR B 1 121 ? 10.414 -28.594 -11.109 1 91.75 121 THR B O 1
ATOM 3101 N N . GLN B 1 122 ? 10.117 -27.141 -9.461 1 89.75 122 GLN B N 1
ATOM 3102 C CA . GLN B 1 122 ? 9.203 -28.031 -8.75 1 89.75 122 GLN B CA 1
ATOM 3103 C C . GLN B 1 122 ? 7.75 -27.703 -9.07 1 89.75 122 GLN B C 1
ATOM 3105 O O . GLN B 1 122 ? 6.844 -28.453 -8.719 1 89.75 122 GLN B O 1
ATOM 3110 N N . ASN B 1 123 ? 7.531 -26.641 -9.711 1 94.06 123 ASN B N 1
ATOM 3111 C CA . ASN B 1 123 ? 6.176 -26.172 -9.969 1 94.06 123 ASN B CA 1
ATOM 3112 C C . ASN B 1 123 ? 6.012 -25.688 -11.406 1 94.06 123 ASN B C 1
ATOM 3114 O O . ASN B 1 123 ? 6.938 -25.109 -11.984 1 94.06 123 ASN B O 1
ATOM 3118 N N . GLU B 1 124 ? 4.879 -25.922 -11.945 1 94.25 124 GLU B N 1
ATOM 3119 C CA . GLU B 1 124 ? 4.574 -25.406 -13.281 1 94.25 124 GLU B CA 1
ATOM 3120 C C . GLU B 1 124 ? 4.414 -23.891 -13.266 1 94.25 124 GLU B C 1
ATOM 3122 O O . GLU B 1 124 ? 4.73 -23.219 -14.25 1 94.25 124 GLU B O 1
ATOM 3127 N N . TYR B 1 125 ? 3.898 -23.422 -12.117 1 96.5 125 TYR B N 1
ATOM 3128 C CA . TYR B 1 125 ? 3.793 -21.969 -11.906 1 96.5 125 TYR B CA 1
ATOM 3129 C C . TYR B 1 125 ? 4.266 -21.594 -10.508 1 96.5 125 TYR B C 1
ATOM 3131 O O . TYR B 1 125 ? 4 -22.312 -9.539 1 96.5 125 TYR B O 1
ATOM 3139 N N . THR B 1 126 ? 4.977 -20.547 -10.438 1 97.94 126 THR B N 1
ATOM 3140 C CA . THR B 1 126 ? 5.234 -19.812 -9.203 1 97.94 126 THR B CA 1
ATOM 3141 C C . THR B 1 126 ? 4.734 -18.375 -9.305 1 97.94 126 THR B C 1
ATOM 3143 O O . THR B 1 126 ? 5.125 -17.641 -10.211 1 97.94 126 THR B O 1
ATOM 3146 N N . ILE B 1 127 ? 3.812 -18.016 -8.414 1 98.75 127 ILE B N 1
ATOM 3147 C CA . ILE B 1 127 ? 3.248 -16.672 -8.414 1 98.75 127 ILE B CA 1
ATOM 3148 C C . ILE B 1 127 ? 3.836 -15.875 -7.25 1 98.75 127 ILE B C 1
ATOM 3150 O O . ILE B 1 127 ? 3.799 -16.312 -6.102 1 98.75 127 ILE B O 1
ATOM 3154 N N . ALA B 1 128 ? 4.395 -14.75 -7.531 1 98.88 128 ALA B N 1
ATOM 3155 C CA . ALA B 1 128 ? 4.918 -13.867 -6.5 1 98.88 128 ALA B CA 1
ATOM 3156 C C . ALA B 1 128 ? 3.926 -12.75 -6.176 1 98.88 128 ALA B C 1
ATOM 3158 O O . ALA B 1 128 ? 3.539 -11.977 -7.059 1 98.88 128 ALA B O 1
ATOM 3159 N N . ASP B 1 129 ? 3.51 -12.68 -4.938 1 98.81 129 ASP B N 1
ATOM 3160 C CA . ASP B 1 129 ? 2.74 -11.547 -4.422 1 98.81 129 ASP B CA 1
ATOM 3161 C C . ASP B 1 129 ? 3.66 -10.422 -3.951 1 98.81 129 ASP B C 1
ATOM 3163 O O . ASP B 1 129 ? 4.148 -10.453 -2.818 1 98.81 129 ASP B O 1
ATOM 3167 N N . THR B 1 130 ? 3.812 -9.367 -4.703 1 98.56 130 THR B N 1
ATOM 3168 C CA . THR B 1 130 ? 4.832 -8.367 -4.418 1 98.56 130 THR B CA 1
ATOM 3169 C C . THR B 1 130 ? 4.281 -7.273 -3.504 1 98.56 130 THR B C 1
ATOM 3171 O O . THR B 1 130 ? 3.078 -7.227 -3.242 1 98.56 130 THR B O 1
ATOM 3174 N N . GLY B 1 131 ? 5.188 -6.477 -2.947 1 96.56 131 GLY B N 1
ATOM 3175 C CA . GLY B 1 131 ? 4.777 -5.289 -2.215 1 96.56 131 GLY B CA 1
ATOM 3176 C C . GLY B 1 131 ? 4.281 -4.172 -3.117 1 96.56 131 GLY B C 1
ATOM 3177 O O . GLY B 1 131 ? 4.305 -4.305 -4.344 1 96.56 131 GLY B O 1
ATOM 3178 N N . VAL B 1 132 ? 3.896 -3.088 -2.49 1 97.38 132 VAL B N 1
ATOM 3179 C CA . VAL B 1 132 ? 3.363 -1.953 -3.236 1 97.38 132 VAL B CA 1
ATOM 3180 C C . VAL B 1 132 ? 4.512 -1.161 -3.861 1 97.38 132 VAL B C 1
ATOM 3182 O O . VAL B 1 132 ? 5.543 -0.939 -3.219 1 97.38 132 VAL B O 1
ATOM 3185 N N . GLY B 1 133 ? 4.336 -0.811 -5.141 1 97.44 133 GLY B N 1
ATOM 3186 C CA . GLY B 1 133 ? 5.293 0.076 -5.785 1 97.44 133 GLY B CA 1
ATOM 3187 C C . GLY B 1 133 ? 6.473 -0.659 -6.395 1 97.44 133 GLY B C 1
ATOM 3188 O O . GLY B 1 133 ? 6.391 -1.859 -6.664 1 97.44 133 GLY B O 1
ATOM 3189 N N . LEU B 1 134 ? 7.551 0.104 -6.672 1 97.5 134 LEU B N 1
ATOM 3190 C CA . LEU B 1 134 ? 8.703 -0.398 -7.414 1 97.5 134 LEU B CA 1
ATOM 3191 C C . LEU B 1 134 ? 9.969 -0.318 -6.57 1 97.5 134 LEU B C 1
ATOM 3193 O O . LEU B 1 134 ? 11 0.181 -7.031 1 97.5 134 LEU B O 1
ATOM 3197 N N . ASN B 1 135 ? 9.844 -0.827 -5.371 1 94.56 135 ASN B N 1
ATOM 3198 C CA . ASN B 1 135 ? 11.062 -0.895 -4.57 1 94.56 135 ASN B CA 1
ATOM 3199 C C . ASN B 1 135 ? 12.047 -1.922 -5.133 1 94.56 135 ASN B C 1
ATOM 3201 O O . ASN B 1 135 ? 11.727 -2.631 -6.086 1 94.56 135 ASN B O 1
ATOM 3205 N N . GLU B 1 136 ? 13.164 -1.998 -4.562 1 94.44 136 GLU B N 1
ATOM 3206 C CA . GLU B 1 136 ? 14.25 -2.822 -5.094 1 94.44 136 GLU B CA 1
ATOM 3207 C C . GLU B 1 136 ? 13.836 -4.289 -5.176 1 94.44 136 GLU B C 1
ATOM 3209 O O . GLU B 1 136 ? 14.094 -4.957 -6.18 1 94.44 136 GLU B O 1
ATOM 3214 N N . LYS B 1 137 ? 13.242 -4.789 -4.152 1 96.19 137 LYS B N 1
ATOM 3215 C CA . LYS B 1 137 ? 12.836 -6.195 -4.113 1 96.19 137 LYS B CA 1
ATOM 3216 C C . LYS B 1 137 ? 11.773 -6.492 -5.168 1 96.19 137 LYS B C 1
ATOM 3218 O O . LYS B 1 137 ? 11.844 -7.512 -5.855 1 96.19 137 LYS B O 1
ATOM 3223 N N . THR B 1 138 ? 10.812 -5.605 -5.289 1 97.75 138 THR B N 1
ATOM 3224 C CA . THR B 1 138 ? 9.766 -5.762 -6.293 1 97.75 138 THR B CA 1
ATOM 3225 C C . THR B 1 138 ? 10.367 -5.75 -7.699 1 97.75 138 THR B C 1
ATOM 3227 O O . THR B 1 138 ? 10.008 -6.582 -8.539 1 97.75 138 THR B O 1
ATOM 3230 N N . LEU B 1 139 ? 11.289 -4.863 -7.914 1 97.44 139 LEU B N 1
ATOM 3231 C CA . LEU B 1 139 ? 11.906 -4.766 -9.227 1 97.44 139 LEU B CA 1
ATOM 3232 C C . LEU B 1 139 ? 12.656 -6.051 -9.578 1 97.44 139 LEU B C 1
ATOM 3234 O O . LEU B 1 139 ? 12.602 -6.512 -10.719 1 97.44 139 LEU B O 1
ATOM 3238 N N . LEU B 1 140 ? 13.312 -6.621 -8.625 1 97.31 140 LEU B N 1
ATOM 3239 C CA . LEU B 1 140 ? 14.016 -7.883 -8.844 1 97.31 140 LEU B CA 1
ATOM 3240 C C . LEU B 1 140 ? 13.047 -8.984 -9.242 1 97.31 140 LEU B C 1
ATOM 3242 O O . LEU B 1 140 ? 13.328 -9.773 -10.148 1 97.31 140 LEU B O 1
ATOM 3246 N N . LEU B 1 141 ? 11.93 -9.023 -8.594 1 98.56 141 LEU B N 1
ATOM 3247 C CA . LEU B 1 141 ? 10.922 -10.031 -8.898 1 98.56 141 LEU B CA 1
ATOM 3248 C C . LEU B 1 141 ? 10.32 -9.805 -10.281 1 98.56 141 LEU B C 1
ATOM 3250 O O . LEU B 1 141 ? 10.109 -10.758 -11.039 1 98.56 141 LEU B O 1
ATOM 3254 N N . LEU B 1 142 ? 10.078 -8.523 -10.625 1 98.56 142 LEU B N 1
ATOM 3255 C CA . LEU B 1 142 ? 9.5 -8.203 -11.922 1 98.56 142 LEU B CA 1
ATOM 3256 C C . LEU B 1 142 ? 10.469 -8.555 -13.047 1 98.56 142 LEU B C 1
ATOM 3258 O O . LEU B 1 142 ? 10.055 -9.047 -14.102 1 98.56 142 LEU B O 1
ATOM 3262 N N . GLU B 1 143 ? 11.711 -8.336 -12.812 1 97.75 143 GLU B N 1
ATOM 3263 C CA . GLU B 1 143 ? 12.734 -8.641 -13.812 1 97.75 143 GLU B CA 1
ATOM 3264 C C . GLU B 1 143 ? 12.82 -10.141 -14.07 1 97.75 143 GLU B C 1
ATOM 3266 O O . GLU B 1 143 ? 13.055 -10.562 -15.203 1 97.75 143 GLU B O 1
ATOM 3271 N N . LYS B 1 144 ? 12.602 -10.945 -13.102 1 97.31 144 LYS B N 1
ATOM 3272 C CA . LYS B 1 144 ? 12.711 -12.398 -13.203 1 97.31 144 LYS B CA 1
ATOM 3273 C C . LYS B 1 144 ? 11.414 -13.016 -13.711 1 97.31 144 LYS B C 1
ATOM 3275 O O . LYS B 1 144 ? 11.398 -14.164 -14.148 1 97.31 144 LYS B O 1
ATOM 3280 N N . ALA B 1 145 ? 10.344 -12.281 -13.719 1 98.19 145 ALA B N 1
ATOM 3281 C CA . ALA B 1 145 ? 9.023 -12.805 -14.07 1 98.19 145 ALA B CA 1
ATOM 3282 C C . ALA B 1 145 ? 8.922 -13.078 -15.562 1 98.19 145 ALA B C 1
ATOM 3284 O O . ALA B 1 145 ? 9.477 -12.336 -16.375 1 98.19 145 ALA B O 1
ATOM 3285 N N . ASP B 1 146 ? 8.242 -14.164 -15.867 1 96.88 146 ASP B N 1
ATOM 3286 C CA . ASP B 1 146 ? 7.863 -14.438 -17.25 1 96.88 146 ASP B CA 1
ATOM 3287 C C . ASP B 1 146 ? 6.621 -13.641 -17.641 1 96.88 146 ASP B C 1
ATOM 3289 O O . ASP B 1 146 ? 6.449 -13.289 -18.812 1 96.88 146 ASP B O 1
ATOM 3293 N N . GLN B 1 147 ? 5.805 -13.406 -16.75 1 97.5 147 GLN B N 1
ATOM 3294 C CA . GLN B 1 147 ? 4.594 -12.602 -16.875 1 97.5 147 GLN B CA 1
ATOM 3295 C C . GLN B 1 147 ? 4.387 -11.711 -15.656 1 97.5 147 GLN B C 1
ATOM 3297 O O . GLN B 1 147 ? 4.672 -12.125 -14.531 1 97.5 147 GLN B O 1
ATOM 3302 N N . ILE B 1 148 ? 3.941 -10.508 -15.93 1 98.5 148 ILE B N 1
ATOM 3303 C CA . ILE B 1 148 ? 3.633 -9.547 -14.875 1 98.5 148 ILE B CA 1
ATOM 3304 C C . ILE B 1 148 ? 2.145 -9.211 -14.898 1 98.5 148 ILE B C 1
ATOM 3306 O O . ILE B 1 148 ? 1.63 -8.727 -15.914 1 98.5 148 ILE B O 1
ATOM 3310 N N . LEU B 1 149 ? 1.433 -9.531 -13.836 1 98.75 149 LEU B N 1
ATOM 3311 C CA . LEU B 1 149 ? 0.054 -9.086 -13.664 1 98.75 149 LEU B CA 1
ATOM 3312 C C . LEU B 1 149 ? -0.001 -7.766 -12.906 1 98.75 149 LEU B C 1
ATOM 3314 O O . LEU B 1 149 ? 0.275 -7.727 -11.703 1 98.75 149 LEU B O 1
ATOM 3318 N N . LEU B 1 150 ? -0.273 -6.727 -13.602 1 98.75 150 LEU B N 1
ATOM 3319 C CA . LEU B 1 150 ? -0.404 -5.406 -12.992 1 98.75 150 LEU B CA 1
ATOM 3320 C C . LEU B 1 150 ? -1.849 -5.133 -12.594 1 98.75 150 LEU B C 1
ATOM 3322 O O . LEU B 1 150 ? -2.717 -4.965 -13.453 1 98.75 150 LEU B O 1
ATOM 3326 N N . VAL B 1 151 ? -2.098 -5.059 -11.305 1 98.88 151 VAL B N 1
ATOM 3327 C CA . VAL B 1 151 ? -3.449 -4.938 -10.766 1 98.88 151 VAL B CA 1
ATOM 3328 C C . VAL B 1 151 ? -3.795 -3.465 -10.57 1 98.88 151 VAL B C 1
ATOM 3330 O O . VAL B 1 151 ? -2.986 -2.695 -10.047 1 98.88 151 VAL B O 1
ATOM 3333 N N . SER B 1 152 ? -4.926 -3.082 -11 1 98.38 152 SER B N 1
ATOM 3334 C CA . SER B 1 152 ? -5.484 -1.74 -10.883 1 98.38 152 SER B CA 1
ATOM 3335 C C . SER B 1 152 ? -6.961 -1.787 -10.516 1 98.38 152 SER B C 1
ATOM 3337 O O . SER B 1 152 ? -7.5 -2.857 -10.219 1 98.38 152 SER B O 1
ATOM 3339 N N . ASN B 1 153 ? -7.594 -0.7 -10.289 1 97.12 153 ASN B N 1
ATOM 3340 C CA . ASN B 1 153 ? -9.039 -0.546 -10.18 1 97.12 153 ASN B CA 1
ATOM 3341 C C . ASN B 1 153 ? -9.508 0.791 -10.75 1 97.12 153 ASN B C 1
ATOM 3343 O O . ASN B 1 153 ? -8.766 1.455 -11.469 1 97.12 153 ASN B O 1
ATOM 3347 N N . LEU B 1 154 ? -10.773 1.199 -10.477 1 96.19 154 LEU B N 1
ATOM 3348 C CA . LEU B 1 154 ? -11.352 2.312 -11.211 1 96.19 154 LEU B CA 1
ATOM 3349 C C . LEU B 1 154 ? -11.219 3.613 -10.43 1 96.19 154 LEU B C 1
ATOM 3351 O O . LEU B 1 154 ? -11.812 4.629 -10.797 1 96.19 154 LEU B O 1
ATOM 3355 N N . GLU B 1 155 ? -10.43 3.588 -9.391 1 94.06 155 GLU B N 1
ATOM 3356 C CA . GLU B 1 155 ? -10.172 4.828 -8.664 1 94.06 155 GLU B CA 1
ATOM 3357 C C . GLU B 1 155 ? -9.195 5.719 -9.43 1 94.06 155 GLU B C 1
ATOM 3359 O O . GLU B 1 155 ? -8.242 5.23 -10.031 1 94.06 155 GLU B O 1
ATOM 3364 N N . MET B 1 156 ? -9.414 6.996 -9.328 1 93.56 156 MET B N 1
ATOM 3365 C CA . MET B 1 156 ? -8.617 7.957 -10.094 1 93.56 156 MET B CA 1
ATOM 3366 C C . MET B 1 156 ? -7.145 7.863 -9.719 1 93.56 156 MET B C 1
ATOM 3368 O O . MET B 1 156 ? -6.277 7.809 -10.594 1 93.56 156 MET B O 1
ATOM 3372 N N . ALA B 1 157 ? -6.906 7.879 -8.453 1 95 157 ALA B N 1
ATOM 3373 C CA . ALA B 1 157 ? -5.52 7.797 -7.996 1 95 157 ALA B CA 1
ATOM 3374 C C . ALA B 1 157 ? -4.863 6.5 -8.461 1 95 157 ALA B C 1
ATOM 3376 O O . ALA B 1 157 ? -3.695 6.496 -8.852 1 95 157 ALA B O 1
ATOM 3377 N N . THR B 1 158 ? -5.594 5.402 -8.445 1 97.19 158 THR B N 1
ATOM 3378 C CA . THR B 1 158 ? -5.066 4.105 -8.852 1 97.19 158 THR B CA 1
ATOM 3379 C C . THR B 1 158 ? -4.738 4.102 -10.344 1 97.19 158 THR B C 1
ATOM 3381 O O . THR B 1 158 ? -3.678 3.623 -10.75 1 97.19 158 THR B O 1
ATOM 3384 N N . LEU B 1 159 ? -5.645 4.66 -11.133 1 97.12 159 LEU B N 1
ATOM 3385 C CA . LEU B 1 159 ? -5.43 4.699 -12.578 1 97.12 159 LEU B CA 1
ATOM 3386 C C . LEU B 1 159 ? -4.25 5.594 -12.93 1 97.12 159 LEU B C 1
ATOM 3388 O O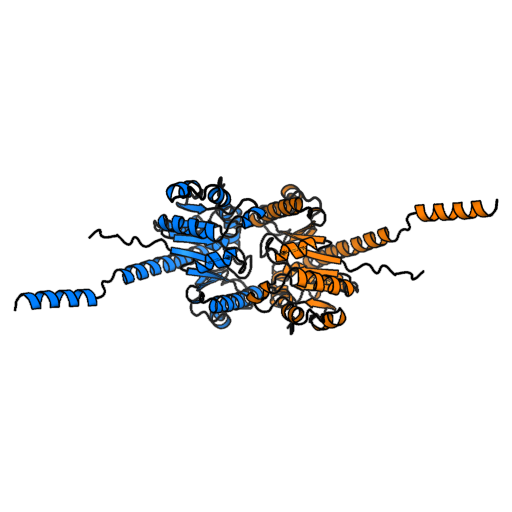 . LEU B 1 159 ? -3.42 5.234 -13.766 1 97.12 159 LEU B O 1
ATOM 3392 N N . LYS B 1 160 ? -4.176 6.719 -12.273 1 96.12 160 LYS B N 1
ATOM 3393 C CA . LYS B 1 160 ? -3.047 7.621 -12.469 1 96.12 160 LYS B CA 1
ATOM 3394 C C . LYS B 1 160 ? -1.726 6.926 -12.156 1 96.12 160 LYS B C 1
ATOM 3396 O O . LYS B 1 160 ? -0.79 6.965 -12.961 1 96.12 160 LYS B O 1
ATOM 3401 N N . ASN B 1 161 ? -1.658 6.305 -11.039 1 98.06 161 ASN B N 1
ATOM 3402 C CA . ASN B 1 161 ? -0.44 5.637 -10.594 1 98.06 161 ASN B CA 1
ATOM 3403 C C . ASN B 1 161 ? -0.115 4.43 -11.477 1 98.06 161 ASN B C 1
ATOM 3405 O O . ASN B 1 161 ? 1.055 4.129 -11.719 1 98.06 161 ASN B O 1
ATOM 3409 N N . THR B 1 162 ? -1.152 3.732 -11.922 1 98.56 162 THR B N 1
ATOM 3410 C CA . THR B 1 162 ? -0.949 2.617 -12.836 1 98.56 162 THR B CA 1
ATOM 3411 C C . THR B 1 162 ? -0.318 3.096 -14.141 1 98.56 162 THR B C 1
ATOM 3413 O O . THR B 1 162 ? 0.6 2.459 -14.664 1 98.56 162 THR B O 1
ATOM 3416 N N . LYS B 1 163 ? -0.8 4.188 -14.648 1 98.12 163 LYS B N 1
ATOM 3417 C CA . LYS B 1 163 ? -0.231 4.762 -15.867 1 98.12 163 LYS B CA 1
ATOM 3418 C C . LYS B 1 163 ? 1.253 5.066 -15.688 1 98.12 163 LYS B C 1
ATOM 3420 O O . LYS B 1 163 ? 2.072 4.715 -16.531 1 98.12 163 LYS B O 1
ATOM 3425 N N . ALA B 1 164 ? 1.581 5.719 -14.609 1 98.06 164 ALA B N 1
ATOM 3426 C CA . ALA B 1 164 ? 2.977 6.039 -14.312 1 98.06 164 ALA B CA 1
ATOM 3427 C C . ALA B 1 164 ? 3.82 4.773 -14.219 1 98.06 164 ALA B C 1
ATOM 3429 O O . ALA B 1 164 ? 4.957 4.738 -14.703 1 98.06 164 ALA B O 1
ATOM 3430 N N . MET B 1 165 ? 3.279 3.734 -13.602 1 98.5 165 MET B N 1
ATOM 3431 C CA . MET B 1 165 ? 4.004 2.475 -13.461 1 98.5 165 MET B CA 1
ATOM 3432 C C . MET B 1 165 ? 4.215 1.819 -14.828 1 98.5 165 MET B C 1
ATOM 3434 O O . MET B 1 165 ? 5.297 1.309 -15.117 1 98.5 165 MET B O 1
ATOM 3438 N N . LEU B 1 166 ? 3.211 1.848 -15.656 1 98.31 166 LEU B N 1
ATOM 3439 C CA . LEU B 1 166 ? 3.322 1.304 -17 1 98.31 166 LEU B CA 1
ATOM 3440 C C . LEU B 1 166 ? 4.422 2.016 -17.781 1 98.31 166 LEU B C 1
ATOM 3442 O O . LEU B 1 166 ? 5.215 1.372 -18.484 1 98.31 166 LEU B O 1
ATOM 3446 N N . GLU B 1 167 ? 4.4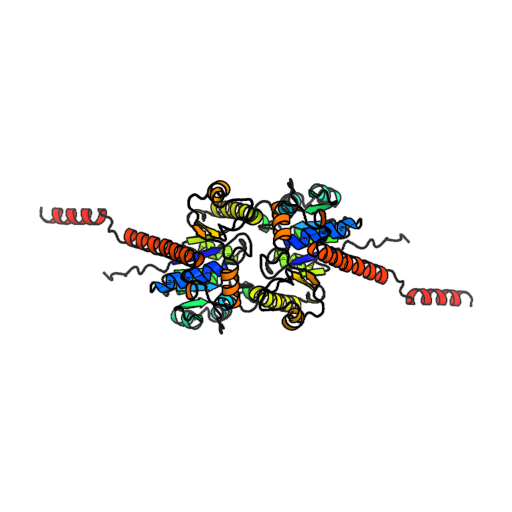65 3.299 -17.688 1 98 167 GLU B N 1
ATOM 3447 C CA . GLU B 1 167 ? 5.496 4.082 -18.359 1 98 167 GLU B CA 1
ATOM 3448 C C . GLU B 1 167 ? 6.887 3.711 -17.844 1 98 167 GLU B C 1
ATOM 3450 O O . GLU B 1 167 ? 7.828 3.586 -18.641 1 98 167 GLU B O 1
ATOM 3455 N N . THR B 1 168 ? 7 3.529 -16.578 1 98.12 168 THR B N 1
ATOM 3456 C CA . THR B 1 168 ? 8.273 3.139 -16 1 98.12 168 THR B CA 1
ATOM 3457 C C . THR B 1 168 ? 8.688 1.747 -16.469 1 98.12 168 THR B C 1
ATOM 3459 O O . THR B 1 168 ? 9.844 1.519 -16.812 1 98.12 168 THR B O 1
ATOM 3462 N N . LEU B 1 169 ? 7.75 0.838 -16.484 1 98.06 169 LEU B N 1
ATOM 3463 C CA . LEU B 1 169 ? 8.031 -0.521 -16.938 1 98.06 169 LEU B CA 1
ATOM 3464 C C . LEU B 1 169 ? 8.43 -0.534 -18.406 1 98.06 169 LEU B C 1
ATOM 3466 O O . LEU B 1 169 ? 9.234 -1.37 -18.828 1 98.06 169 LEU B O 1
ATOM 3470 N N . GLU B 1 170 ? 7.879 0.375 -19.156 1 97.69 170 GLU B N 1
ATOM 3471 C CA . GLU B 1 170 ? 8.281 0.526 -20.547 1 97.69 170 GLU B CA 1
ATOM 3472 C C . GLU B 1 170 ? 9.742 0.948 -20.656 1 97.69 170 GLU B C 1
ATOM 3474 O O . GLU B 1 170 ? 10.508 0.377 -21.438 1 97.69 170 GLU B O 1
ATOM 3479 N N . LYS B 1 171 ? 10.125 1.885 -19.891 1 97.25 171 LYS B N 1
ATOM 3480 C CA . LYS B 1 171 ? 11.508 2.357 -19.875 1 97.25 171 LYS B CA 1
ATOM 3481 C C . LYS B 1 171 ? 12.461 1.242 -19.453 1 97.25 171 LYS B C 1
ATOM 3483 O O . LYS B 1 171 ? 13.609 1.203 -19.906 1 97.25 171 LYS B O 1
ATOM 3488 N N . LEU B 1 172 ? 11.992 0.322 -18.672 1 97.25 172 LEU B N 1
ATOM 3489 C CA . LEU B 1 172 ? 12.805 -0.778 -18.172 1 97.25 172 LEU B CA 1
ATOM 3490 C C . LEU B 1 172 ? 12.742 -1.977 -19.109 1 97.25 172 LEU B C 1
ATOM 3492 O O . LEU B 1 172 ? 13.289 -3.037 -18.812 1 97.25 172 LEU B O 1
ATOM 3496 N N . GLU B 1 173 ? 11.977 -1.852 -20.156 1 97.62 173 GLU B N 1
ATOM 3497 C CA . GLU B 1 173 ? 11.812 -2.896 -21.156 1 97.62 173 GLU B CA 1
ATOM 3498 C C . GLU B 1 173 ? 11.125 -4.125 -20.578 1 97.62 173 GLU B C 1
ATOM 3500 O O . GLU B 1 173 ? 11.5 -5.258 -20.875 1 97.62 173 GLU B O 1
ATOM 3505 N N . LEU B 1 174 ? 10.156 -3.885 -19.688 1 97.88 174 LEU B N 1
ATOM 3506 C CA . LEU B 1 174 ? 9.398 -4.961 -19.062 1 97.88 174 LEU B CA 1
ATOM 3507 C C . LEU B 1 174 ? 7.938 -4.926 -19.516 1 97.88 174 LEU B C 1
ATOM 3509 O O . LEU B 1 174 ? 7.156 -5.812 -19.172 1 97.88 174 LEU B O 1
ATOM 3513 N N . ARG B 1 175 ? 7.574 -3.99 -20.297 1 96.31 175 ARG B N 1
ATOM 3514 C CA . ARG B 1 175 ? 6.18 -3.736 -20.641 1 96.31 175 ARG B CA 1
ATOM 3515 C C . ARG B 1 175 ? 5.586 -4.914 -21.406 1 96.31 175 ARG B C 1
ATOM 3517 O O . ARG B 1 175 ? 4.398 -5.211 -21.281 1 96.31 175 ARG B O 1
ATOM 3524 N N . ASP B 1 176 ? 6.375 -5.613 -22.156 1 94.75 176 ASP B N 1
ATOM 3525 C CA . ASP B 1 176 ? 5.906 -6.703 -23 1 94.75 176 ASP B CA 1
ATOM 3526 C C . ASP B 1 176 ? 5.418 -7.883 -22.156 1 94.75 176 ASP B C 1
ATOM 3528 O O . ASP B 1 176 ? 4.652 -8.719 -22.641 1 94.75 176 ASP B O 1
ATOM 3532 N N . LYS B 1 177 ? 5.883 -7.934 -20.922 1 95.38 177 LYS B N 1
ATOM 3533 C CA . LYS B 1 177 ? 5.508 -9.023 -20.016 1 95.38 177 LYS B CA 1
ATOM 3534 C C . LYS B 1 177 ? 4.227 -8.688 -19.266 1 95.38 177 LYS B C 1
ATOM 3536 O O . LYS B 1 177 ? 3.643 -9.555 -18.609 1 95.38 177 LYS B O 1
ATOM 3541 N N . VAL B 1 178 ? 3.713 -7.441 -19.406 1 97.5 178 VAL B N 1
ATOM 3542 C CA . VAL B 1 178 ? 2.684 -6.938 -18.5 1 97.5 178 VAL B CA 1
ATOM 3543 C C . VAL B 1 178 ? 1.3 -7.293 -19.047 1 97.5 178 VAL B C 1
ATOM 3545 O O . VAL B 1 178 ? 1.018 -7.094 -20.234 1 97.5 178 VAL B O 1
ATOM 3548 N N . ARG B 1 179 ? 0.516 -7.824 -18.219 1 97.19 179 ARG B N 1
ATOM 3549 C CA . ARG B 1 179 ? -0.926 -7.957 -18.406 1 97.19 179 ARG B CA 1
ATOM 3550 C C . ARG B 1 179 ? -1.688 -7.16 -17.359 1 97.19 179 ARG B C 1
ATOM 3552 O O . ARG B 1 179 ? -1.479 -7.344 -16.156 1 97.19 179 ARG B O 1
ATOM 3559 N N . LEU B 1 180 ? -2.549 -6.293 -17.797 1 98.25 180 LEU B N 1
ATOM 3560 C CA . LEU B 1 180 ? -3.305 -5.434 -16.891 1 98.25 180 LEU B CA 1
ATOM 3561 C C . LEU B 1 180 ? -4.539 -6.156 -16.359 1 98.25 180 LEU B C 1
ATOM 3563 O O . LEU B 1 180 ? -5.285 -6.77 -17.141 1 98.25 180 LEU B O 1
ATOM 3567 N N . VAL B 1 181 ? -4.734 -6.156 -15.086 1 98.69 181 VAL B N 1
ATOM 3568 C CA . VAL B 1 181 ? -5.922 -6.68 -14.422 1 98.69 181 VAL B CA 1
ATOM 3569 C C . VAL B 1 181 ? -6.668 -5.543 -13.727 1 98.69 181 VAL B C 1
ATOM 3571 O O . VAL B 1 181 ? -6.137 -4.918 -12.805 1 98.69 181 VAL B O 1
ATOM 3574 N N . VAL B 1 182 ? -7.859 -5.246 -14.141 1 98.56 182 VAL B N 1
ATOM 3575 C CA . VAL B 1 182 ? -8.695 -4.227 -13.508 1 98.56 182 VAL B CA 1
ATOM 3576 C C . VAL B 1 182 ? -9.648 -4.879 -12.516 1 98.56 182 VAL B C 1
ATOM 3578 O O . VAL B 1 182 ? -10.719 -5.359 -12.891 1 98.56 182 VAL B O 1
ATOM 3581 N N . ASN B 1 183 ? -9.219 -4.828 -11.266 1 98.38 183 ASN B N 1
ATOM 3582 C CA . ASN B 1 183 ? -10.047 -5.34 -10.18 1 98.38 183 ASN B CA 1
ATOM 3583 C C . ASN B 1 183 ? -11.211 -4.402 -9.875 1 98.38 183 ASN B C 1
ATOM 3585 O O . ASN B 1 183 ? -11.188 -3.229 -10.25 1 98.38 183 ASN B O 1
ATOM 3589 N N . ARG B 1 184 ? -12.289 -4.98 -9.312 1 97.62 184 ARG B N 1
ATOM 3590 C CA . ARG B 1 184 ? -13.5 -4.246 -8.977 1 97.62 184 ARG B CA 1
ATOM 3591 C C . ARG B 1 184 ? -14 -3.434 -10.172 1 97.62 184 ARG B C 1
ATOM 3593 O O . ARG B 1 184 ? -14.32 -2.252 -10.031 1 97.62 184 ARG B O 1
ATOM 3600 N N . ALA B 1 185 ? -14.086 -4.066 -11.281 1 97.81 185 ALA B N 1
ATOM 3601 C CA . ALA B 1 185 ? -14.367 -3.404 -12.555 1 97.81 185 ALA B CA 1
ATOM 3602 C C . ALA B 1 185 ? -15.82 -2.947 -12.625 1 97.81 185 ALA B C 1
ATOM 3604 O O . ALA B 1 185 ? -16.188 -2.143 -13.492 1 97.81 185 ALA B O 1
ATOM 3605 N N . THR B 1 186 ? -16.703 -3.459 -11.734 1 97.31 186 THR B N 1
ATOM 3606 C CA . THR B 1 186 ? -18.109 -3.068 -11.742 1 97.31 186 THR B CA 1
ATOM 3607 C C . THR B 1 186 ? -18.438 -2.207 -10.523 1 97.31 186 THR B C 1
ATOM 3609 O O . THR B 1 186 ? -19.594 -2.059 -10.148 1 97.31 186 THR B O 1
ATOM 3612 N N . MET B 1 187 ? -17.406 -1.737 -9.883 1 92.75 187 MET B N 1
ATOM 3613 C CA . MET B 1 187 ? -17.641 -0.847 -8.742 1 92.75 187 MET B CA 1
ATOM 3614 C C . MET B 1 187 ? -18.25 0.473 -9.203 1 92.75 187 MET B C 1
ATOM 3616 O O . MET B 1 187 ? -18.078 0.876 -10.352 1 92.75 187 MET B O 1
ATOM 3620 N N . GLU B 1 188 ? -18.984 1.089 -8.289 1 88.5 188 GLU B N 1
ATOM 3621 C CA . GLU B 1 188 ? -19.438 2.449 -8.562 1 88.5 188 GLU B CA 1
ATOM 3622 C C . GLU B 1 188 ? -18.25 3.42 -8.617 1 88.5 188 GLU B C 1
ATOM 3624 O O . GLU B 1 188 ? -17.469 3.514 -7.664 1 88.5 188 GLU B O 1
ATOM 3629 N N . SER B 1 189 ? -18.125 4.004 -9.797 1 88.75 189 SER B N 1
ATOM 3630 C CA . SER B 1 189 ? -17 4.926 -10 1 88.75 189 SER B CA 1
ATOM 3631 C C . SER B 1 189 ? -17.312 5.938 -11.094 1 88.75 189 SER B C 1
ATOM 3633 O O . SER B 1 189 ? -18.203 5.711 -11.922 1 88.75 189 SER B O 1
ATOM 3635 N N . VAL B 1 190 ? -16.641 7.055 -11.023 1 87.5 190 VAL B N 1
ATOM 3636 C CA . VAL B 1 190 ? -16.766 8.07 -12.062 1 87.5 190 VAL B CA 1
ATOM 3637 C C . VAL B 1 190 ? -16.203 7.539 -13.383 1 87.5 190 VAL B C 1
ATOM 3639 O O . VAL B 1 190 ? -16.812 7.734 -14.438 1 87.5 190 VAL B O 1
ATOM 3642 N N . ILE B 1 191 ? -15.133 6.867 -13.25 1 91.81 191 ILE B N 1
ATOM 3643 C CA . ILE B 1 191 ? -14.523 6.25 -14.422 1 91.81 191 ILE B CA 1
ATOM 3644 C C . ILE B 1 191 ? -15.109 4.863 -14.648 1 91.81 191 ILE B C 1
ATOM 3646 O O . ILE B 1 191 ? -15.273 4.09 -13.695 1 91.81 191 ILE B O 1
ATOM 3650 N N . GLN B 1 192 ? -15.391 4.57 -15.875 1 94.75 192 GLN B N 1
ATOM 3651 C CA . GLN B 1 192 ? -15.945 3.264 -16.203 1 94.75 192 GLN B CA 1
ATOM 3652 C C . GLN B 1 192 ? -14.875 2.32 -16.734 1 94.75 192 GLN B C 1
ATOM 3654 O O . GLN B 1 192 ? -13.883 2.768 -17.328 1 94.75 192 GLN B O 1
ATOM 3659 N N . ALA B 1 193 ? -15.164 1.055 -16.531 1 96.19 193 ALA B N 1
ATOM 3660 C CA . ALA B 1 193 ? -14.234 0.023 -16.984 1 96.19 193 ALA B CA 1
ATOM 3661 C C . ALA B 1 193 ? -13.93 0.162 -18.469 1 96.19 193 ALA B C 1
ATOM 3663 O O . ALA B 1 193 ? -12.797 -0.067 -18.906 1 96.19 193 ALA B O 1
ATOM 3664 N N . ALA B 1 194 ? -14.867 0.535 -19.234 1 94.94 194 ALA B N 1
ATOM 3665 C CA . ALA B 1 194 ? -14.742 0.634 -20.688 1 94.94 194 ALA B CA 1
ATOM 3666 C C . ALA B 1 194 ? -13.75 1.721 -21.078 1 94.94 194 ALA B C 1
ATOM 3668 O O . ALA B 1 194 ? -13.219 1.711 -22.203 1 94.94 194 ALA B O 1
ATOM 3669 N N . ASP B 1 195 ? -13.469 2.621 -20.172 1 96.06 195 ASP B N 1
ATOM 3670 C CA . ASP B 1 195 ? -12.578 3.744 -20.453 1 96.06 195 ASP B CA 1
ATOM 3671 C C . ASP B 1 195 ? -11.125 3.377 -20.172 1 96.06 195 ASP B C 1
ATOM 3673 O O . ASP B 1 195 ? -10.211 4.082 -20.594 1 96.06 195 ASP B O 1
ATOM 3677 N N . VAL B 1 196 ? -10.875 2.301 -19.516 1 97.12 196 VAL B N 1
ATOM 3678 C CA . VAL B 1 196 ? -9.562 1.963 -18.969 1 97.12 196 VAL B CA 1
ATOM 3679 C C . VAL B 1 196 ? -8.578 1.704 -20.109 1 97.12 196 VAL B C 1
ATOM 3681 O O . VAL B 1 196 ? -7.445 2.197 -20.078 1 97.12 196 VAL B O 1
ATOM 3684 N N . PRO B 1 197 ? -8.961 0.971 -21.172 1 96.38 197 PRO B N 1
ATOM 3685 C CA . PRO B 1 197 ? -8.008 0.732 -22.266 1 96.38 197 PRO B CA 1
ATOM 3686 C C . PRO B 1 197 ? -7.465 2.025 -22.859 1 96.38 197 PRO B C 1
ATOM 3688 O O . PRO B 1 197 ? -6.262 2.137 -23.109 1 96.38 197 PRO B O 1
ATOM 3691 N N . ASP B 1 198 ? -8.312 2.975 -23 1 96 198 ASP B N 1
ATOM 3692 C CA . ASP B 1 198 ? -7.891 4.254 -23.562 1 96 198 ASP B CA 1
ATOM 3693 C C . ASP B 1 198 ? -7.023 5.031 -22.578 1 96 198 ASP B C 1
ATOM 3695 O O . ASP B 1 198 ? -6.012 5.617 -22.969 1 96 198 ASP B O 1
ATOM 3699 N N . ILE B 1 199 ? -7.406 5.012 -21.391 1 96 199 ILE B N 1
ATOM 3700 C CA . ILE B 1 199 ? -6.723 5.77 -20.344 1 96 199 ILE B CA 1
ATOM 3701 C C . ILE B 1 199 ? -5.312 5.215 -20.156 1 96 199 ILE B C 1
ATOM 3703 O O . ILE B 1 199 ? -4.352 5.98 -20.016 1 96 199 ILE B O 1
ATOM 3707 N N . LEU B 1 200 ? -5.141 3.912 -20.172 1 97.38 200 LEU B N 1
ATOM 3708 C CA . LEU B 1 200 ? -3.881 3.287 -19.797 1 97.38 200 LEU B CA 1
ATOM 3709 C C . LEU B 1 200 ? -3.121 2.797 -21.016 1 97.38 200 LEU B C 1
ATOM 3711 O O . LEU B 1 200 ? -1.979 2.348 -20.906 1 97.38 200 LEU B O 1
ATOM 3715 N N . GLY B 1 201 ? -3.723 2.877 -22.172 1 94.44 201 GLY B N 1
ATOM 3716 C CA . GLY B 1 201 ? -3.078 2.396 -23.375 1 94.44 201 GLY B CA 1
ATOM 3717 C C . GLY B 1 201 ? -2.891 0.891 -23.391 1 94.44 201 GLY B C 1
ATOM 3718 O O . GLY B 1 201 ? -1.816 0.399 -23.75 1 94.44 201 GLY B O 1
ATOM 3719 N N . GLU B 1 202 ? -3.795 0.177 -22.859 1 92.06 202 GLU B N 1
ATOM 3720 C CA . GLU B 1 202 ? -3.789 -1.282 -22.812 1 92.06 202 GLU B CA 1
ATOM 3721 C C . GLU B 1 202 ? -5.035 -1.858 -23.484 1 92.06 202 GLU B C 1
ATOM 3723 O O . GLU B 1 202 ? -6.152 -1.642 -23.016 1 92.06 202 GLU B O 1
ATOM 3728 N N . GLU B 1 203 ? -4.895 -2.605 -24.469 1 86.69 203 GLU B N 1
ATOM 3729 C CA . GLU B 1 203 ? -6.004 -2.984 -25.328 1 86.69 203 GLU B CA 1
ATOM 3730 C C . GLU B 1 203 ? -6.855 -4.082 -24.703 1 86.69 203 GLU B C 1
ATOM 3732 O O . GLU B 1 203 ? -8.078 -4.098 -24.859 1 86.69 203 GLU B O 1
ATOM 3737 N N . GLU B 1 204 ? -6.246 -5.035 -23.984 1 91.88 204 GLU B N 1
ATOM 3738 C CA . GLU B 1 204 ? -7.02 -6.176 -23.516 1 91.88 204 GLU B CA 1
ATOM 3739 C C . GLU B 1 204 ? -6.777 -6.426 -22.031 1 91.88 204 GLU B C 1
ATOM 3741 O O . GLU B 1 204 ? -6.289 -7.488 -21.641 1 91.88 204 GLU B O 1
ATOM 3746 N N . PRO B 1 205 ? -7.289 -5.516 -21.25 1 96.81 205 PRO B N 1
ATOM 3747 C CA . PRO B 1 205 ? -7.191 -5.797 -19.812 1 96.81 205 PRO B CA 1
ATOM 3748 C C . PRO B 1 205 ? -8.102 -6.941 -19.375 1 96.81 205 PRO B C 1
ATOM 3750 O O . PRO B 1 205 ? -9.07 -7.266 -20.078 1 96.81 205 PRO B O 1
ATOM 3753 N N . ILE B 1 206 ? -7.707 -7.637 -18.359 1 97.69 206 ILE B N 1
ATOM 3754 C CA . ILE B 1 206 ? -8.586 -8.586 -17.672 1 97.69 206 ILE B CA 1
ATOM 3755 C C . ILE B 1 206 ? -9.438 -7.855 -16.641 1 97.69 206 ILE B C 1
ATOM 3757 O O . ILE B 1 206 ? -8.922 -7.098 -15.82 1 97.69 206 ILE B O 1
ATOM 3761 N N . PHE B 1 207 ? -10.766 -8.031 -16.719 1 98.12 207 PHE B N 1
ATOM 3762 C CA . PHE B 1 207 ? -11.672 -7.355 -15.797 1 98.12 207 PHE B CA 1
ATOM 3763 C C . PHE B 1 207 ? -12.211 -8.328 -14.758 1 98.12 207 PHE B C 1
ATOM 3765 O O . PHE B 1 207 ? -12.719 -9.398 -15.102 1 98.12 207 PHE B O 1
ATOM 3772 N N . ILE B 1 208 ? -12.039 -8 -13.484 1 98.69 208 ILE B N 1
ATOM 3773 C CA . ILE B 1 208 ? -12.594 -8.758 -12.367 1 98.69 208 ILE B CA 1
ATOM 3774 C C . ILE B 1 208 ? -13.719 -7.961 -11.719 1 98.69 208 ILE B C 1
ATOM 3776 O O . ILE B 1 208 ? -13.523 -6.816 -11.305 1 98.69 208 ILE B O 1
ATOM 3780 N N . PRO B 1 209 ? -14.922 -8.523 -11.602 1 98.5 209 PRO B N 1
ATOM 3781 C CA . PRO B 1 209 ? -16.047 -7.766 -11.07 1 98.5 209 PRO B CA 1
ATOM 3782 C C . PRO B 1 209 ? -15.906 -7.461 -9.578 1 98.5 209 PRO B C 1
ATOM 3784 O O . PRO B 1 209 ? -15.156 -8.141 -8.875 1 98.5 209 PRO B O 1
ATOM 3787 N N . ASN B 1 210 ? -16.641 -6.449 -9.18 1 97.44 210 ASN B N 1
ATOM 3788 C CA . ASN B 1 210 ? -16.656 -6.062 -7.77 1 97.44 210 ASN B CA 1
ATOM 3789 C C . ASN B 1 210 ? -17.594 -6.957 -6.949 1 97.44 210 ASN B C 1
ATOM 3791 O O . ASN B 1 210 ? -18.734 -7.188 -7.332 1 97.44 210 ASN B O 1
ATOM 3795 N N . ASP B 1 211 ? -17.141 -7.496 -5.934 1 96.94 211 ASP B N 1
ATOM 3796 C CA . ASP B 1 211 ? -17.906 -8.125 -4.867 1 96.94 211 ASP B CA 1
ATOM 3797 C C . ASP B 1 211 ? -17.188 -8.008 -3.525 1 96.94 211 ASP B C 1
ATOM 3799 O O . ASP B 1 211 ? -16.453 -8.914 -3.125 1 96.94 211 ASP B O 1
ATOM 3803 N N . PHE B 1 212 ? -17.438 -6.922 -2.9 1 90.81 212 PHE B N 1
ATOM 3804 C CA . PHE B 1 212 ? -16.703 -6.562 -1.691 1 90.81 212 PHE B CA 1
ATOM 3805 C C . PHE B 1 212 ? -16.984 -7.555 -0.57 1 90.81 212 PHE B C 1
ATOM 3807 O O . PHE B 1 212 ? -16.078 -7.922 0.186 1 90.81 212 PHE B O 1
ATOM 3814 N N . GLN B 1 213 ? -18.172 -7.902 -0.48 1 91.94 213 GLN B N 1
ATOM 3815 C CA . GLN B 1 213 ? -18.562 -8.789 0.609 1 91.94 213 GLN B CA 1
ATOM 3816 C C . GLN B 1 213 ? -17.844 -10.133 0.518 1 91.94 213 GLN B C 1
ATOM 3818 O O . GLN B 1 213 ? -17.266 -10.602 1.503 1 91.94 213 GLN B O 1
ATOM 3823 N N . ILE B 1 214 ? -17.859 -10.727 -0.673 1 96.56 214 ILE B N 1
ATOM 3824 C CA . ILE B 1 214 ? -17.219 -12.023 -0.875 1 96.56 214 ILE B CA 1
ATOM 3825 C C . ILE B 1 214 ? -15.711 -11.898 -0.685 1 96.56 214 ILE B C 1
ATOM 3827 O O . ILE B 1 214 ? -15.086 -12.742 -0.045 1 96.56 214 ILE B O 1
ATOM 3831 N N . SER B 1 215 ? -15.141 -10.805 -1.19 1 96.25 215 SER B N 1
ATOM 3832 C CA . SER B 1 215 ? -13.703 -10.57 -1.086 1 96.25 215 SER B CA 1
ATOM 3833 C C . SER B 1 215 ? -13.273 -10.367 0.365 1 96.25 215 SER B C 1
ATOM 3835 O O . SER B 1 215 ? -12.297 -10.969 0.819 1 96.25 215 SER B O 1
ATOM 3837 N N . SER B 1 216 ? -13.992 -9.516 1.064 1 92.06 216 SER B N 1
ATOM 3838 C CA . SER B 1 216 ? -13.688 -9.219 2.461 1 92.06 216 SER B CA 1
ATOM 3839 C C . SER B 1 216 ? -13.812 -10.461 3.33 1 92.06 216 SER B C 1
ATOM 3841 O O . SER B 1 216 ? -12.969 -10.711 4.191 1 92.06 216 SER B O 1
ATOM 3843 N N . GLN B 1 217 ? -14.844 -11.219 3.109 1 93.44 217 GLN B N 1
ATOM 3844 C CA . GLN B 1 217 ? -15.047 -12.453 3.867 1 93.44 217 GLN B CA 1
ATOM 3845 C C . GLN B 1 217 ? -13.93 -13.453 3.604 1 93.44 217 GLN B C 1
ATOM 3847 O O . GLN B 1 217 ? -13.438 -14.102 4.531 1 93.44 217 GLN B O 1
ATOM 3852 N N . SER B 1 218 ? -13.594 -13.57 2.355 1 96.69 218 SER B N 1
ATOM 3853 C CA . SER B 1 218 ? -12.516 -14.461 1.957 1 96.69 218 SER B CA 1
ATOM 3854 C C . SER B 1 218 ? -11.227 -14.148 2.721 1 96.69 218 SER B C 1
ATOM 3856 O O . SER B 1 218 ? -10.602 -15.047 3.281 1 96.69 218 SER B O 1
ATOM 3858 N N . LEU B 1 219 ? -10.859 -12.922 2.82 1 94.62 219 LEU B N 1
ATOM 3859 C CA . LEU B 1 219 ? -9.625 -12.5 3.475 1 94.62 219 LEU B CA 1
ATOM 3860 C C . LEU B 1 219 ? -9.75 -12.625 4.988 1 94.62 219 LEU B C 1
ATOM 3862 O O . LEU B 1 219 ? -8.773 -12.961 5.668 1 94.62 219 LEU B O 1
ATOM 3866 N N . ASN B 1 220 ? -10.914 -12.43 5.48 1 89.19 220 ASN B N 1
ATOM 3867 C CA . ASN B 1 220 ? -11.133 -12.469 6.922 1 89.19 220 ASN B CA 1
ATOM 3868 C C . ASN B 1 220 ? -11.023 -13.891 7.469 1 89.19 220 ASN B C 1
ATOM 3870 O O . ASN B 1 220 ? -10.484 -14.102 8.555 1 89.19 220 ASN B O 1
ATOM 3874 N N . ILE B 1 221 ? -11.531 -14.797 6.684 1 93.5 221 ILE B N 1
ATOM 3875 C CA . ILE B 1 221 ? -11.578 -16.156 7.219 1 93.5 221 ILE B CA 1
ATOM 3876 C C . ILE B 1 221 ? -10.391 -16.953 6.688 1 93.5 221 ILE B C 1
ATOM 3878 O O . ILE B 1 221 ? -10.133 -18.078 7.145 1 93.5 221 ILE B O 1
ATOM 3882 N N . GLY B 1 222 ? -9.719 -16.422 5.652 1 96.81 222 GLY B N 1
ATOM 3883 C CA . GLY B 1 222 ? -8.531 -17.062 5.121 1 96.81 222 GLY B CA 1
ATOM 3884 C C . GLY B 1 222 ? -8.844 -18.203 4.16 1 96.81 222 GLY B C 1
ATOM 3885 O O . GLY B 1 222 ? -8.125 -19.203 4.113 1 96.81 222 GLY B O 1
ATOM 3886 N N . ILE B 1 223 ? -9.969 -18.125 3.502 1 98.06 223 ILE B N 1
ATOM 3887 C CA . ILE B 1 223 ? -10.352 -19.109 2.498 1 98.06 223 ILE B CA 1
ATOM 3888 C C . ILE B 1 223 ? -10.531 -18.422 1.144 1 98.06 223 ILE B C 1
ATOM 3890 O O . ILE B 1 223 ? -11.469 -17.641 0.952 1 98.06 223 ILE B O 1
ATOM 3894 N N . PRO B 1 224 ? -9.594 -18.703 0.212 1 98.56 224 PRO B N 1
ATOM 3895 C CA . PRO B 1 224 ? -9.828 -18.141 -1.126 1 98.56 224 PRO B CA 1
ATOM 3896 C C . PRO B 1 224 ? -11.234 -18.438 -1.646 1 98.56 224 PRO B C 1
ATOM 3898 O O . PRO B 1 224 ? -11.719 -19.562 -1.541 1 98.56 224 PRO B O 1
ATOM 3901 N N . PHE B 1 225 ? -11.867 -17.422 -2.236 1 98.44 225 PHE B N 1
ATOM 3902 C CA . PHE B 1 225 ? -13.289 -17.531 -2.543 1 98.44 225 PHE B CA 1
ATOM 3903 C C . PHE B 1 225 ? -13.523 -18.5 -3.691 1 98.44 225 PHE B C 1
ATOM 3905 O O . PHE B 1 225 ? -14.641 -19 -3.863 1 98.44 225 PHE B O 1
ATOM 3912 N N . VAL B 1 226 ? -12.578 -18.828 -4.477 1 98.31 226 VAL B N 1
ATOM 3913 C CA . VAL B 1 226 ? -12.742 -19.781 -5.566 1 98.31 226 VAL B CA 1
ATOM 3914 C C . VAL B 1 226 ? -12.969 -21.188 -5 1 98.31 226 VAL B C 1
ATOM 3916 O O . VAL B 1 226 ? -13.414 -22.078 -5.711 1 98.31 226 VAL B O 1
ATOM 3919 N N . MET B 1 227 ? -12.656 -21.391 -3.744 1 97.5 227 MET B N 1
ATOM 3920 C CA . MET B 1 227 ? -12.812 -22.688 -3.102 1 97.5 227 MET B CA 1
ATOM 3921 C C . MET B 1 227 ? -14.242 -22.891 -2.609 1 97.5 227 MET B C 1
ATOM 3923 O O . MET B 1 227 ? -14.805 -23.984 -2.73 1 97.5 227 MET B O 1
ATOM 3927 N N . ASN B 1 228 ? -14.891 -21.844 -2.074 1 96.5 228 ASN B N 1
ATOM 3928 C CA . ASN B 1 228 ? -16.172 -22.047 -1.403 1 96.5 228 ASN B CA 1
ATOM 3929 C C . ASN B 1 228 ? -17.266 -21.172 -1.998 1 96.5 228 ASN B C 1
ATOM 3931 O O . ASN B 1 228 ? -18.438 -21.281 -1.633 1 96.5 228 ASN B O 1
ATOM 3935 N N . GLN B 1 229 ? -16.891 -20.266 -2.902 1 97.38 229 GLN B N 1
ATOM 3936 C CA . GLN B 1 229 ? -17.828 -19.406 -3.609 1 97.38 229 GLN B CA 1
ATOM 3937 C C . GLN B 1 229 ? -17.656 -19.516 -5.121 1 97.38 229 GLN B C 1
ATOM 3939 O O . GLN B 1 229 ? -17.609 -18.5 -5.82 1 97.38 229 GLN B O 1
ATOM 3944 N N . GLY B 1 230 ? -17.5 -20.766 -5.586 1 96.19 230 GLY B N 1
ATOM 3945 C CA . GLY B 1 230 ? -17.094 -21.031 -6.953 1 96.19 230 GLY B CA 1
ATOM 3946 C C . GLY B 1 230 ? -18.156 -20.656 -7.977 1 96.19 230 GLY B C 1
ATOM 3947 O O . GLY B 1 230 ? -17.844 -20.5 -9.164 1 96.19 230 GLY B O 1
ATOM 3948 N N . LYS B 1 231 ? -19.344 -20.344 -7.574 1 97.19 231 LYS B N 1
ATOM 3949 C CA . LYS B 1 231 ? -20.438 -20.094 -8.508 1 97.19 231 LYS B CA 1
ATOM 3950 C C . LYS B 1 231 ? -20.656 -18.594 -8.719 1 97.19 231 LYS B C 1
ATOM 3952 O O . LYS B 1 231 ? -21.422 -18.188 -9.586 1 97.19 231 LYS B O 1
ATOM 3957 N N . THR B 1 232 ? -19.984 -17.797 -7.965 1 98.19 232 THR B N 1
ATOM 3958 C CA . THR B 1 232 ? -20.156 -16.359 -8.047 1 98.19 232 THR B CA 1
ATOM 3959 C C . THR B 1 232 ? -19.484 -15.805 -9.305 1 98.19 232 THR B C 1
ATOM 3961 O O . THR B 1 232 ? -18.578 -16.422 -9.852 1 98.19 232 THR B O 1
ATOM 3964 N N . GLU B 1 233 ? -19.938 -14.664 -9.75 1 98.12 233 GLU B N 1
ATOM 3965 C CA . GLU B 1 233 ? -19.328 -14 -10.898 1 98.12 233 GLU B CA 1
ATOM 3966 C C . GLU B 1 233 ? -17.859 -13.664 -10.617 1 98.12 233 GLU B C 1
ATOM 3968 O O . GLU B 1 233 ? -17.031 -13.703 -11.531 1 98.12 233 GLU B O 1
ATOM 3973 N N . LEU B 1 234 ? -17.578 -13.383 -9.406 1 98.5 234 LEU B N 1
ATOM 3974 C CA . LEU B 1 234 ? -16.203 -13.102 -9 1 98.5 234 LEU B CA 1
ATOM 3975 C C . LEU B 1 234 ? -15.312 -14.32 -9.195 1 98.5 234 LEU B C 1
ATOM 3977 O O . LEU B 1 234 ? -14.266 -14.227 -9.836 1 98.5 234 LEU B O 1
ATOM 3981 N N . ALA B 1 235 ? -15.758 -15.438 -8.742 1 98.56 235 ALA B N 1
ATOM 3982 C CA . ALA B 1 235 ? -15 -16.672 -8.883 1 98.56 235 ALA B CA 1
ATOM 3983 C C . ALA B 1 235 ? -14.852 -17.078 -10.344 1 98.56 235 ALA B C 1
ATOM 3985 O O . ALA B 1 235 ? -13.766 -17.453 -10.789 1 98.56 235 ALA B O 1
ATOM 3986 N N . LYS B 1 236 ? -15.891 -16.953 -11.07 1 98.44 236 LYS B N 1
ATOM 3987 C CA . LYS B 1 236 ? -15.875 -17.312 -12.484 1 98.44 236 LYS B CA 1
ATOM 3988 C C . LYS B 1 236 ? -14.852 -16.469 -13.25 1 98.44 236 LYS B C 1
ATOM 3990 O O . LYS B 1 236 ? -14.188 -16.984 -14.156 1 98.44 236 LYS B O 1
ATOM 3995 N N . SER B 1 237 ? -14.773 -15.25 -12.906 1 98.5 237 SER B N 1
ATOM 3996 C CA . SER B 1 237 ? -13.82 -14.375 -13.578 1 98.5 237 SER B CA 1
ATOM 3997 C C . SER B 1 237 ? -12.383 -14.797 -13.297 1 98.5 237 SER B C 1
ATOM 3999 O O . SER B 1 237 ? -11.523 -14.711 -14.18 1 98.5 237 SER B O 1
ATOM 4001 N N . VAL B 1 238 ? -12.102 -15.258 -12.117 1 98.5 238 VAL B N 1
ATOM 4002 C CA . VAL B 1 238 ? -10.758 -15.719 -11.766 1 98.5 238 VAL B CA 1
ATOM 4003 C C . VAL B 1 238 ? -10.469 -17.047 -12.461 1 98.5 238 VAL B C 1
ATOM 4005 O O . VAL B 1 238 ? -9.359 -17.266 -12.953 1 98.5 238 VAL B O 1
ATOM 4008 N N . PHE B 1 239 ? -11.477 -17.922 -12.555 1 97.75 239 PHE B N 1
ATOM 4009 C CA . PHE B 1 239 ? -11.305 -19.156 -13.289 1 97.75 239 PHE B CA 1
ATOM 4010 C C . PHE B 1 239 ? -11 -18.891 -14.758 1 97.75 239 PHE B C 1
ATOM 4012 O O . PHE B 1 239 ? -10.148 -19.547 -15.352 1 97.75 239 PHE B O 1
ATOM 4019 N N . LYS B 1 240 ? -11.703 -17.969 -15.289 1 97.25 240 LYS B N 1
ATOM 4020 C CA . LYS B 1 240 ? -11.469 -17.578 -16.672 1 97.25 240 LYS B CA 1
ATOM 4021 C C . LYS B 1 240 ? -10.047 -17.047 -16.875 1 97.25 240 LYS B C 1
ATOM 4023 O O . LYS B 1 240 ? -9.383 -17.391 -17.844 1 97.25 240 LYS B O 1
ATOM 4028 N N . MET B 1 241 ? -9.641 -16.266 -15.961 1 96.75 241 MET B N 1
ATOM 4029 C CA . MET B 1 241 ? -8.281 -15.75 -16 1 96.75 241 MET B CA 1
ATOM 4030 C C . MET B 1 241 ? -7.262 -16.875 -15.922 1 96.75 241 MET B C 1
ATOM 4032 O O . MET B 1 241 ? -6.277 -16.891 -16.656 1 96.75 241 MET B O 1
ATOM 4036 N N . ALA B 1 242 ? -7.461 -17.781 -15.016 1 96.25 242 ALA B N 1
ATOM 4037 C CA . ALA B 1 242 ? -6.586 -18.953 -14.867 1 96.25 242 ALA B CA 1
ATOM 4038 C C . ALA B 1 242 ? -6.5 -19.75 -16.172 1 96.25 242 ALA B C 1
ATOM 4040 O O . ALA B 1 242 ? -5.418 -20.188 -16.562 1 96.25 242 ALA B O 1
ATOM 4041 N N . GLU B 1 243 ? -7.602 -19.844 -16.812 1 94.5 243 GLU B N 1
ATOM 4042 C CA . GLU B 1 243 ? -7.656 -20.547 -18.094 1 94.5 243 GLU B CA 1
ATOM 4043 C C . GLU B 1 243 ? -6.848 -19.812 -19.172 1 94.5 243 GLU B C 1
ATOM 4045 O O . GLU B 1 243 ? -6.117 -20.438 -19.938 1 94.5 243 GLU B O 1
ATOM 4050 N N . GLN B 1 244 ? -7 -18.562 -19.188 1 92.5 244 GLN B N 1
ATOM 4051 C CA . GLN B 1 244 ? -6.262 -17.75 -20.141 1 92.5 244 GLN B CA 1
ATOM 4052 C C . GLN B 1 244 ? -4.754 -17.875 -19.938 1 92.5 244 GLN B C 1
ATOM 4054 O O . GLN B 1 244 ? -3.996 -18 -20.906 1 92.5 244 GLN B O 1
ATOM 4059 N N . ILE B 1 245 ? -4.352 -17.906 -18.734 1 90.75 245 ILE B N 1
ATOM 4060 C CA . ILE B 1 245 ? -2.939 -17.984 -18.375 1 90.75 245 ILE B CA 1
ATOM 4061 C C . ILE B 1 245 ? -2.395 -19.375 -18.719 1 90.75 245 ILE B C 1
ATOM 4063 O O . ILE B 1 245 ? -1.317 -19.5 -19.297 1 90.75 245 ILE B O 1
ATOM 4067 N N . SER B 1 246 ? -3.086 -20.406 -18.422 1 89.62 246 SER B N 1
ATOM 4068 C CA . SER B 1 246 ? -2.619 -21.781 -18.625 1 89.62 246 SER B CA 1
ATOM 4069 C C . SER B 1 246 ? -2.621 -22.141 -20.109 1 89.62 246 SER B C 1
ATOM 4071 O O . SER B 1 246 ? -1.783 -22.922 -20.562 1 89.62 246 SER B O 1
ATOM 4073 N N . SER B 1 247 ? -3.576 -21.594 -20.844 1 85.75 247 SER B N 1
ATOM 4074 C CA . SER B 1 247 ? -3.66 -21.875 -22.281 1 85.75 247 SER B CA 1
ATOM 4075 C C . SER B 1 247 ? -2.506 -21.219 -23.031 1 85.75 247 SER B C 1
ATOM 4077 O O . SER B 1 247 ? -2 -21.781 -24.016 1 85.75 247 SER B O 1
ATOM 4079 N N . ARG B 1 248 ? -2.111 -20.156 -22.625 1 78.31 248 ARG B N 1
ATOM 4080 C CA . ARG B 1 248 ? -0.997 -19.453 -23.25 1 78.31 248 ARG B CA 1
ATOM 4081 C C . ARG B 1 248 ? 0.301 -20.234 -23.094 1 78.31 248 ARG B C 1
ATOM 4083 O O . ARG B 1 248 ? 1.116 -20.281 -24.031 1 78.31 248 ARG B O 1
ATOM 4090 N N . ARG B 1 249 ? 0.525 -20.781 -22.016 1 70.19 249 ARG B N 1
ATOM 4091 C CA . ARG B 1 249 ? 1.729 -21.562 -21.75 1 70.19 249 ARG B CA 1
ATOM 4092 C C . ARG B 1 249 ? 1.796 -22.781 -22.641 1 70.19 249 ARG B C 1
ATOM 4094 O O . ARG B 1 249 ? 2.867 -23.141 -23.141 1 70.19 249 ARG B O 1
ATOM 4101 N N . GLU B 1 250 ? 0.647 -23.391 -22.766 1 67.81 250 GLU B N 1
ATOM 4102 C CA . GLU B 1 250 ? 0.58 -24.578 -23.609 1 67.81 250 GLU B CA 1
ATOM 4103 C C . GLU B 1 250 ? 0.926 -24.234 -25.062 1 67.81 250 GLU B C 1
ATOM 4105 O O . GLU B 1 250 ? 1.633 -25 -25.719 1 67.81 250 GLU B O 1
ATOM 4110 N N . ILE B 1 251 ? 0.504 -23.125 -25.359 1 54.62 251 ILE B N 1
ATOM 4111 C CA . ILE B 1 251 ? 0.73 -22.703 -26.734 1 54.62 251 ILE B CA 1
ATOM 4112 C C . ILE B 1 251 ? 2.209 -22.391 -26.953 1 54.62 251 ILE B C 1
ATOM 4114 O O . ILE B 1 251 ? 2.801 -22.781 -27.953 1 54.62 251 ILE B O 1
ATOM 4118 N N . THR B 1 252 ? 2.797 -21.75 -25.938 1 58.34 252 THR B N 1
ATOM 4119 C CA . THR B 1 252 ? 4.199 -21.375 -26.031 1 58.34 252 THR B CA 1
ATOM 4120 C C . THR B 1 252 ? 5.098 -22.609 -26 1 58.34 252 THR B C 1
ATOM 4122 O O . THR B 1 252 ? 6.129 -22.656 -26.688 1 58.34 252 THR B O 1
ATOM 4125 N N . MET B 1 253 ? 4.645 -23.625 -25.312 1 56.12 253 MET B N 1
ATOM 4126 C CA . MET B 1 253 ? 5.406 -24.875 -25.219 1 56.12 253 MET B CA 1
ATOM 4127 C C . MET B 1 253 ? 5.301 -25.688 -26.5 1 56.12 253 MET B C 1
ATOM 4129 O O . MET B 1 253 ? 6.262 -26.344 -26.906 1 56.12 253 MET B O 1
ATOM 4133 N N . ILE B 1 254 ? 4.055 -25.594 -27.016 1 43.75 254 ILE B N 1
ATOM 4134 C CA . ILE B 1 254 ? 3.822 -26.312 -28.266 1 43.75 254 ILE B CA 1
ATOM 4135 C C . ILE B 1 254 ? 4.617 -25.641 -29.391 1 43.75 254 ILE B C 1
ATOM 4137 O O . ILE B 1 254 ? 5.223 -26.328 -30.219 1 43.75 254 ILE B O 1
ATOM 4141 N N . LYS B 1 255 ? 4.605 -24.406 -29.328 1 50.16 255 LYS B N 1
ATOM 4142 C CA . LYS B 1 255 ? 5.312 -23.688 -30.391 1 50.16 255 LYS B CA 1
ATOM 4143 C C . LYS B 1 255 ? 6.82 -23.922 -30.297 1 50.16 255 LYS B C 1
ATOM 4145 O O . LYS B 1 255 ? 7.512 -23.969 -31.312 1 50.16 255 LYS B O 1
ATOM 4150 N N . LYS B 1 256 ? 7.211 -24.109 -29.156 1 50.88 256 LYS B N 1
ATOM 4151 C CA . LYS B 1 256 ? 8.641 -24.375 -29 1 50.88 256 LYS B CA 1
ATOM 4152 C C . LYS B 1 256 ? 8.992 -25.797 -29.422 1 50.88 256 LYS B C 1
ATOM 4154 O O . LYS B 1 256 ? 10.148 -26.078 -29.75 1 50.88 256 LYS B O 1
ATOM 4159 N N . LYS B 1 257 ? 8.07 -26.797 -29.375 1 48.94 257 LYS B N 1
ATOM 4160 C CA . LYS B 1 257 ? 8.328 -28.172 -29.75 1 48.94 257 LYS B CA 1
ATOM 4161 C C . LYS B 1 257 ? 8.25 -28.359 -31.266 1 48.94 257 LYS B C 1
ATOM 4163 O O . LYS B 1 257 ? 8.648 -29.391 -31.797 1 48.94 257 LYS B O 1
ATOM 4168 N N . ALA B 1 258 ? 7.605 -27.516 -32.031 1 43.91 258 ALA B N 1
ATOM 4169 C CA . ALA B 1 258 ? 7.52 -27.781 -33.469 1 43.91 258 ALA B CA 1
ATOM 4170 C C . ALA B 1 258 ? 8.906 -27.781 -34.125 1 43.91 258 ALA B C 1
ATOM 4172 O O . ALA B 1 258 ? 9.664 -26.828 -33.969 1 43.91 258 ALA B O 1
ATOM 4173 N N . PRO B 1 259 ? 9.445 -28.891 -34.5 1 44.06 259 PRO B N 1
ATOM 4174 C CA . PRO B 1 259 ? 10.727 -29.031 -35.188 1 44.06 259 PRO B CA 1
ATOM 4175 C C . PRO B 1 259 ? 10.883 -28.031 -36.344 1 44.06 259 PRO B C 1
ATOM 4177 O O . PRO B 1 259 ? 9.883 -27.625 -36.938 1 44.06 259 PRO B O 1
ATOM 4180 N N . SER B 1 260 ? 11.852 -27.125 -36.281 1 42 260 SER B N 1
ATOM 4181 C CA . SER B 1 260 ? 12.172 -26.328 -37.438 1 42 260 SER B CA 1
ATOM 4182 C C . SER B 1 260 ? 12.156 -27.172 -38.719 1 42 260 SER B C 1
ATOM 4184 O O . SER B 1 260 ? 12.766 -28.25 -38.75 1 42 260 SER B O 1
ATOM 4186 N N . PHE B 1 261 ? 11.18 -27.172 -39.469 1 42.5 261 PHE B N 1
ATOM 4187 C CA . PHE B 1 261 ? 11.07 -27.812 -40.781 1 42.5 261 PHE B CA 1
ATOM 4188 C C . PHE B 1 261 ? 12.406 -27.781 -41.5 1 42.5 261 PHE B C 1
ATOM 4190 O O . PHE B 1 261 ? 12.617 -28.547 -42.438 1 42.5 261 PHE B O 1
ATOM 4197 N N . ILE B 1 262 ? 13.234 -26.844 -41.062 1 44.81 262 ILE B N 1
ATOM 4198 C CA . ILE B 1 262 ? 14.477 -26.703 -41.844 1 44.81 262 ILE B CA 1
ATOM 4199 C C . ILE B 1 262 ? 15.398 -27.875 -41.531 1 44.81 262 ILE B C 1
ATOM 4201 O O . ILE B 1 262 ? 16.297 -28.188 -42.312 1 44.81 262 ILE B O 1
ATOM 4205 N N . SER B 1 263 ? 15.172 -28.453 -40.344 1 44.31 263 SER B N 1
ATOM 4206 C CA . SER B 1 263 ? 16.156 -29.469 -40 1 44.31 263 SER B CA 1
ATOM 4207 C C . SER B 1 263 ? 15.844 -30.781 -40.75 1 44.31 263 SER B C 1
ATOM 4209 O O . SER B 1 263 ? 16.75 -31.594 -40.969 1 44.31 263 SER B O 1
ATOM 4211 N N . ARG B 1 264 ? 14.57 -30.984 -41.094 1 43.12 264 ARG B N 1
ATOM 4212 C CA . ARG B 1 264 ? 14.195 -32.188 -41.844 1 43.12 264 ARG B CA 1
ATOM 4213 C C . ARG B 1 264 ? 14.719 -32.125 -43.281 1 43.12 264 ARG B C 1
ATOM 4215 O O . ARG B 1 264 ? 14.953 -33.156 -43.906 1 43.12 264 ARG B O 1
ATOM 4222 N N . MET B 1 265 ? 14.828 -30.891 -43.812 1 42.44 265 MET B N 1
ATOM 4223 C CA . MET B 1 265 ? 15.25 -30.812 -45.219 1 42.44 265 MET B CA 1
ATOM 4224 C C . MET B 1 265 ? 16.734 -31.109 -45.375 1 42.44 265 MET B C 1
ATOM 4226 O O . MET B 1 265 ? 17.172 -31.594 -46.406 1 42.44 265 MET B O 1
ATOM 4230 N N . PHE B 1 266 ? 17.516 -30.828 -44.312 1 44.19 266 PHE B N 1
ATOM 4231 C CA . PHE B 1 266 ? 18.938 -31 -44.5 1 44.19 266 PHE B CA 1
ATOM 4232 C C . PHE B 1 266 ? 19.328 -32.469 -44.406 1 44.19 266 PHE B C 1
ATOM 4234 O O . PHE B 1 266 ? 20.406 -32.875 -44.844 1 44.19 266 PHE B O 1
ATOM 4241 N N . THR B 1 267 ? 18.484 -33.25 -43.719 1 41.09 267 THR B N 1
ATOM 4242 C CA . THR B 1 267 ? 18.938 -34.625 -43.594 1 41.09 267 THR B CA 1
ATOM 4243 C C . THR B 1 267 ? 18.719 -35.406 -44.875 1 41.09 267 THR B C 1
ATOM 4245 O O . THR B 1 267 ? 19.297 -36.469 -45.094 1 41.09 267 THR B O 1
ATOM 4248 N N . LYS B 1 268 ? 17.734 -34.812 -45.625 1 42.72 268 LYS B N 1
ATOM 4249 C CA . LYS B 1 268 ? 17.453 -35.594 -46.812 1 42.72 268 LYS B CA 1
ATOM 4250 C C . LYS B 1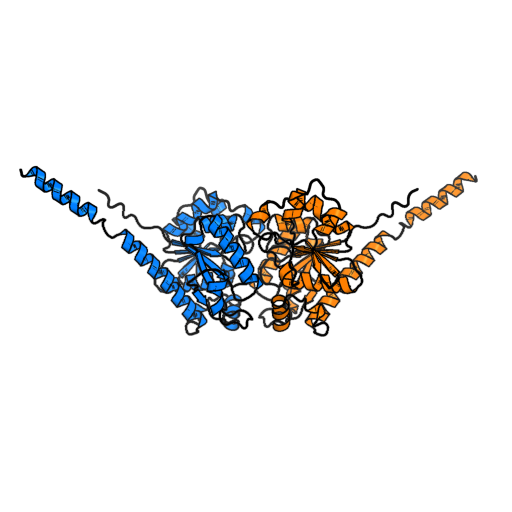 268 ? 18.594 -35.469 -47.844 1 42.72 268 LYS B C 1
ATOM 4252 O O . LYS B 1 268 ? 18.859 -36.406 -48.594 1 42.72 268 LYS B O 1
ATOM 4257 N N . ASN B 1 269 ? 19.156 -34.25 -47.844 1 42.81 269 ASN B N 1
ATOM 4258 C CA . ASN B 1 269 ? 20.109 -34.062 -48.906 1 42.81 269 ASN B CA 1
ATOM 4259 C C . ASN B 1 269 ? 21.422 -34.812 -48.625 1 42.81 269 ASN B C 1
ATOM 4261 O O . ASN B 1 269 ? 22.297 -34.875 -49.5 1 42.81 269 ASN B O 1
ATOM 4265 N N . ARG B 1 270 ? 21.734 -35.188 -47.375 1 43.69 270 ARG B N 1
ATOM 4266 C CA . ARG B 1 270 ? 23.016 -35.844 -47.156 1 43.69 270 ARG B CA 1
ATOM 4267 C C . ARG B 1 270 ? 22.969 -37.281 -47.625 1 43.69 270 ARG B C 1
ATOM 4269 O O . ARG B 1 270 ? 24.016 -37.906 -47.906 1 43.69 270 ARG B O 1
ATOM 4276 N N . LEU B 1 271 ? 21.766 -37.875 -47.688 1 38.03 271 LEU B N 1
ATOM 4277 C CA . LEU B 1 271 ? 21.75 -39.25 -48.156 1 38.03 271 LEU B CA 1
ATOM 4278 C C . LEU B 1 271 ? 22.016 -39.344 -49.656 1 38.03 271 LEU B C 1
ATOM 4280 O O . LEU B 1 271 ? 22.266 -40.406 -50.188 1 38.03 271 LEU B O 1
ATOM 4284 N N . LYS B 1 272 ? 21.625 -38.125 -50.25 1 45.16 272 LYS B N 1
ATOM 4285 C CA . LYS B 1 272 ? 21.75 -38.281 -51.688 1 45.16 272 LYS B CA 1
ATOM 4286 C C . LYS B 1 272 ? 23.219 -38.281 -52.094 1 45.16 272 LYS B C 1
ATOM 4288 O O . LYS B 1 272 ? 23.562 -38.812 -53.188 1 45.16 272 LYS B O 1
ATOM 4293 N N . GLU B 1 273 ? 24 -37.625 -51.312 1 43.06 273 GLU B N 1
ATOM 4294 C CA . GLU B 1 273 ? 25.344 -37.5 -51.844 1 43.06 273 GLU B CA 1
ATOM 4295 C C . GLU B 1 273 ? 26.156 -38.781 -51.625 1 43.06 273 GLU B C 1
ATOM 4297 O O . GLU B 1 273 ? 27.234 -38.938 -52.219 1 43.06 273 GLU B O 1
ATOM 4302 N N . GLU B 1 274 ? 25.828 -39.625 -50.656 1 43.28 274 GLU B N 1
ATOM 4303 C CA . GLU B 1 274 ? 26.734 -40.781 -50.5 1 43.28 274 GLU B CA 1
ATOM 4304 C C . GLU B 1 274 ? 26.516 -41.812 -51.594 1 43.28 274 GLU B C 1
ATOM 4306 O O . GLU B 1 274 ? 27.266 -42.781 -51.656 1 43.28 274 GLU B O 1
ATOM 4311 N N . THR B 1 275 ? 25.328 -41.812 -52.312 1 43.94 275 THR B N 1
ATOM 4312 C CA . THR B 1 275 ? 25.141 -42.906 -53.25 1 43.94 275 THR B CA 1
ATOM 4313 C C . THR B 1 275 ? 25.719 -42.531 -54.625 1 43.94 275 THR B C 1
ATOM 4315 O O . THR B 1 275 ? 25.812 -43.375 -55.531 1 43.94 275 THR B O 1
ATOM 4318 N N . GLU B 1 276 ? 26.047 -41.25 -54.906 1 33.91 276 GLU B N 1
ATOM 4319 C CA . GLU B 1 276 ? 26.719 -41.156 -56.188 1 33.91 276 GLU B CA 1
ATOM 4320 C C . GLU B 1 276 ? 28.219 -41.375 -56.062 1 33.91 276 GLU B C 1
ATOM 4322 O O . GLU B 1 276 ? 28.828 -40.906 -55.094 1 33.91 276 GLU B O 1
#

Radius of gyration: 27.44 Å; Cα contacts (8 Å, |Δi|>4): 1015; chains: 2; bounding box: 48×87×110 Å

pLDDT: mean 88.61, std 17.45, range [28.36, 98.94]

Nearest PDB structures (foldseek):
  3ea0-assembly1_B  TM=9.279E-01  e=5.785E-17  Chlorobaculum tepidum TLS
  3ea0-assembly1_A  TM=9.239E-01  e=2.233E-16  Chlorobaculum tepidum TLS
  1hyq-assembly1_A  TM=8.678E-01  e=3.326E-15  Archaeoglobus fulgidus
  3r9j-assembly1_A-1  TM=8.705E-01  e=2.721E-13  Escherichia coli K-12
  3r9j-assembly1_B-1  TM=8.758E-01  e=4.104E-13  Escherichia coli K-12

Foldseek 3Di:
DPCPVPVPFAAEEEEAAQDPPLQLLLLQLLLQLLLVVVVFQEEEEAAAQADGQNCLLQVHDFPAALLVCLVVVVVDALVVLQVRWTAGPSGYTYHHHDPHRVSSVSCDLVSCVRNVRSSRNRGNYYYYRHDHRCDPSSVSSLVPGQAYEYEAEQDPVRLVSSLVVLVVCVVVVSNVRYAYEYEQQVDDDPGHNVCSCVSNVNDDHQYAHDDPVLSVVSSNVSHNCCVPVVPDSRNVSSSVVSVVVVVVVVVVVVVVPPPPPVVVVVVVVVVVVVVD/DPCPVPVDFAAEEEEAAQDPPLQLLLLQLLLQLLLVVVVFQEEEEAAAQADGQNCLLQVHDFPAALLVCLVVVVVDALVVLQVRWTAGPSNYTYHHHDPHRVSSVSDDLVSCVRNVRSSRNRGNYYYYRHDHRCDPSSVSSLVPGQAYEYEAEQDPVRLVSSLVVLVVCVVVVSNVRYAYEYEQQVDDDPGHNVCSCVSNVNDDHQYAHDDPVLSVVSSNNSHNCCVPVVPDSRNVSSSVVSVVVVVVVVVVVVVVPPPPPVVVVVVVVVVVVVVD

Solvent-accessible surface area (backbone atoms only — not comparable to full-atom values): 29179 Å² total; per-residue (Å²): 131,77,76,71,72,75,72,75,64,28,45,35,34,26,34,38,26,47,48,46,67,49,47,56,64,63,46,47,55,30,38,47,48,48,40,23,73,71,78,40,47,31,33,35,38,32,47,13,32,48,61,44,54,58,43,51,35,53,59,47,83,65,88,43,28,48,59,57,48,60,77,43,50,92,71,59,43,60,73,58,50,56,73,42,38,39,78,42,96,75,61,39,29,33,38,32,27,32,92,40,42,82,54,33,77,74,64,40,72,70,52,51,66,55,50,51,58,41,51,19,71,73,12,57,31,29,40,29,36,40,37,67,41,79,45,72,69,34,44,54,49,54,70,69,28,67,31,32,40,40,43,29,39,54,46,62,67,39,44,54,34,40,39,45,47,50,53,50,32,45,77,68,70,46,44,89,37,53,42,48,32,31,29,39,43,66,48,95,52,92,50,52,59,86,49,44,34,72,74,60,72,40,90,77,58,45,70,32,54,52,51,65,67,60,53,52,48,18,50,67,70,11,44,44,43,54,77,81,40,52,82,39,71,53,27,45,40,42,44,51,48,31,49,56,55,55,51,50,51,51,50,56,52,48,61,67,62,56,72,62,68,65,63,62,55,57,59,54,57,57,59,57,60,73,74,106,131,77,76,70,71,77,73,75,65,27,45,33,34,25,34,37,25,47,47,46,68,50,46,56,62,61,49,46,54,29,37,46,48,48,39,24,74,70,78,41,45,32,33,33,38,32,47,13,31,47,60,44,50,57,42,52,34,52,61,47,83,65,89,43,28,50,60,57,49,60,76,42,50,91,72,58,44,59,72,58,49,55,72,41,38,38,77,43,94,74,61,39,30,32,37,34,26,32,91,40,43,81,55,34,77,74,63,40,73,69,53,51,66,55,49,51,57,40,51,20,69,74,13,56,31,29,39,29,36,42,37,67,41,79,47,72,68,36,45,54,48,55,71,67,28,65,32,32,40,39,42,30,38,55,47,62,66,38,45,55,34,40,40,46,47,51,55,50,31,45,76,70,71,46,46,89,37,53,41,46,31,31,28,38,41,66,48,92,52,92,49,53,58,87,50,44,35,71,75,59,72,40,89,76,60,44,70,30,55,52,50,65,68,60,54,52,49,18,50,67,70,11,43,42,42,54,77,80,40,53,82,38,70,54,26,44,39,42,44,52,48,32,50,56,56,55,52,50,51,52,50,55,52,51,60,66,62,55,71,62,68,66,61,60,56,57,60,56,58,58,61,56,58,73,75,104

Sequence (552 aa):
MSEEKNQKRGEFIAVCSAKGGVGRTLLTVNLAVALCKKNIRISILDGDFQFGDVSLAMDLQSTFTIKDVIQEITRLDEYTLASYLSHHESGVKVLSAPDQPEYADLITEETLEKIIPLMLTQNEYTIADTGVGLNEKTLLLLEKADQILLVSNLEMATLKNTKAMLETLEKLELRDKVRLVVNRATMESVIQAADVPDILGEEEPIFIPNDFQISSQSLNIGIPFVMNQGKTELAKSVFKMAEQISSRREITMIKKKAPSFISRMFTKNRLKEETEMSEEKNQKRGEFIAVCSAKGGVGRTLLTVNLAVALCKKNIRISILDGDFQFGDVSLAMDLQSTFTIKDVIQEITRLDEYTLASYLSHHESGVKVLSAPDQPEYADLITEETLEKIIPLMLTQNEYTIADTGVGLNEKTLLLLEKADQILLVSNLEMATLKNTKAMLETLEKLELRDKVRLVVNRATMESVIQAADVPDILGEEEPIFIPNDFQISSQSLNIGIPFVMNQGKTELAKSVFKMAEQISSRREITMIKKKAPSFISRMFTKNRLKEETE

Organism: NCBI:txid1808955

InterPro domains:
  IPR025669 AAA domain [PF13614] (11-177)
  IPR027417 P-loop containing nucleoside triphosphate hydrolase [G3DSA:3.40.50.300] (10-247)
  IPR027417 P-loop containing nucleoside triphosphate hydrolase [SSF52540] (12-249)
  IPR050625 ParA/MinD ATPase [PTHR43384] (7-245)